Protein AF-0000000076031703 (afdb_homodimer)

Sequence (566 aa):
MTVTGRADRCTSAQRRTEKEKTQRRKSQRDIERRERDQRKQSVRGRRRKNKSVKGFLLLLCWDHVSEWEGGSGDRGGSRHWESRGPVPTAELSQDAFQSTVDKFGRLDIVINNAGINNEKNWEKTIQVNLTSVIKGTYLALEHMSKEYGKEGGIIINVSSMAAFLHSPHQPVYTATKHGVIGFTRAMADASSLGNYGVRINVLCPAFVDTPLLHSVEHEDNMGKFVKFKDDFKRSMSKFGVLQPSLIAEGMMRLIVDSSLNGAVMKITCSKGIHFHTYEPMSAMTVTGRADRCTSAQRRTEKEKTQRRKSQRDIERRERDQRKQSVRGRRRKNKSVKGFLLLLCWDHVSEWEGGSGDRGGSRHWESRGPVPTAELSQDAFQSTVDKFGRLDIVINNAGINNEKNWEKTIQVNLTSVIKGTYLALEHMSKEYGKEGGIIINVSSMAAFLHSPHQPVYTATKHGVIGFTRAMADASSLGNYGVRINVLCPAFVDTPLLHSVEHEDNMGKFVKFKDDFKRSMSKFGVLQPSLIAEGMMRLIVDSSLNGAVMKITCSKGIHFHTYEPMSA

pLDDT: mean 74.83, std 26.52, range [22.09, 98.81]

Nearest PDB structures (foldseek):
  2gdz-assembly1_A-2  TM=9.726E-01  e=4.492E-27  Homo sapiens
  8cwl-assembly1_B  TM=9.390E-01  e=1.869E-27  Homo sapiens
  8fd8-assembly1_A  TM=8.979E-01  e=4.181E-19  Homo sapiens
  5ilg-assembly1_B  TM=8.624E-01  e=2.522E-15  Drosophila melanogaster
  5ilo-assembly1_A  TM=8.480E-01  e=5.775E-14  Drosophila melanogaster

Radius of gyration: 35.26 Å; Cα contacts (8 Å, |Δi|>4): 1030; chains: 2; bounding box: 134×123×91 Å

Organism: Dicentrarchus labrax (NCBI:txid13489)

Secondary structure (DSSP, 8-state):
---------GGGTHHHHHHHHHHHHHHHHHHHHHHHHHHHTTSS-----------EEEEEE-SS-----------SSS--EEEE-PPPGGG-SHHHHHHHHHHHS---EEEE------STTHHHHHIIIIIHHHHHHHHHHHHH-GGGT---EEEEEE--GGGTS--TT-HHHHHHHHHHHHHHHHHHHHHHHHT--EEEEEEEE-SBSSHHHHHTT-HHHHGGGGGGHHHHHHHHHHH--B-HHHHHHHHHHHHH-TT-SS-EEEEETTTEEEE--PPP---/--------GGGHHHHHHHHHHHHHHHHHHHHHHHHHHHHHHTTTS----------EEEEEE-SS-----------SSS--EEEE-PPPGGG-SHHHHHHHHHHHS---EEEE------STTHHHHHIIIIIHHHHHHHHHHHHH-GGGT---EEEEEE--GGGTS--TT-HHHHHHHHHHHHHHHHHHHHHHHHT--EEEEEEEE--BSSHHHHHTT-HHHHGGGGGGHHHHHHHHHHH--B-HHHHHHHHHHHHH-TT-SS-EEEEETTTEEEE--PPP---

Solvent-accessible surface area (backbone atoms only — not comparable to full-atom values): 29872 Å² total; per-residue (Å²): 129,93,81,85,86,86,75,88,76,76,72,70,68,63,63,56,54,54,56,51,47,50,51,47,47,46,49,46,47,50,50,48,46,49,55,50,47,57,58,58,63,55,72,76,49,91,76,70,86,49,54,90,30,75,47,42,20,39,40,43,27,43,47,69,82,75,83,67,68,79,63,62,67,73,60,78,66,27,55,53,59,56,68,56,69,57,51,49,70,88,55,68,45,69,63,58,53,46,51,47,25,69,73,64,72,42,46,25,26,37,29,37,45,34,54,57,64,28,56,52,57,37,68,57,25,42,43,43,32,28,49,37,40,52,50,50,49,53,55,46,42,66,56,11,15,37,85,66,74,37,89,14,33,40,38,38,38,50,42,29,36,41,51,78,54,67,44,47,46,40,27,62,50,17,10,23,26,19,14,40,47,35,25,32,38,10,44,18,46,29,22,61,78,64,55,19,57,39,33,22,29,30,39,19,41,44,53,46,74,40,67,63,61,64,42,54,71,35,49,89,23,20,34,82,32,34,80,35,38,63,61,52,51,51,48,43,66,74,52,38,71,37,57,64,66,60,54,51,50,50,51,49,49,60,68,70,40,81,85,56,56,38,40,42,33,34,35,39,71,79,68,38,76,44,70,67,78,76,75,78,79,76,112,133,86,82,75,81,84,73,84,74,73,67,67,62,61,58,49,54,52,52,51,48,50,49,48,48,47,50,47,46,51,49,50,46,48,59,53,47,56,66,53,52,84,69,64,74,93,77,75,86,61,58,89,32,74,44,39,22,37,42,37,28,36,51,68,66,74,84,70,70,79,65,63,68,73,59,82,68,34,58,52,56,52,68,53,69,58,49,49,70,88,54,68,43,70,63,57,54,47,51,47,26,69,72,61,72,40,46,26,27,38,30,34,48,32,52,58,63,28,57,52,56,37,68,57,26,41,43,42,33,28,51,36,40,52,51,52,50,54,54,47,42,66,57,11,15,37,84,66,74,37,89,16,35,39,39,38,39,49,42,30,35,41,51,77,54,66,42,47,47,40,26,62,50,18,10,24,24,19,13,40,49,35,26,32,38,10,44,19,46,31,22,61,79,65,56,18,57,38,33,22,29,31,40,19,42,45,52,46,74,44,69,65,61,65,42,54,70,35,48,90,23,20,33,83,32,35,80,35,38,63,62,53,50,50,48,42,64,72,53,40,71,36,57,62,66,59,54,50,50,50,52,49,49,61,68,70,41,82,85,57,56,38,40,43,35,35,34,39,72,79,70,38,76,44,70,67,77,77,72,76,79,76,112

Structure (mmCIF, N/CA/C/O backbone):
data_AF-0000000076031703-model_v1
#
loop_
_entity.id
_entity.type
_entity.pdbx_description
1 polymer '15-hydroxyprostaglandin dehydrogenase'
#
loop_
_atom_site.group_PDB
_atom_site.id
_atom_site.type_symbol
_atom_site.label_atom_id
_atom_site.label_alt_id
_atom_site.label_comp_id
_atom_site.label_asym_id
_atom_site.label_entity_id
_atom_site.label_seq_id
_atom_site.pdbx_PDB_ins_code
_atom_site.Cartn_x
_atom_site.Cartn_y
_atom_site.Cartn_z
_atom_site.occupancy
_atom_site.B_iso_or_equiv
_atom_site.auth_seq_id
_atom_site.auth_comp_id
_atom_site.auth_asym_id
_atom_site.auth_atom_id
_atom_site.pdbx_PDB_model_num
ATOM 1 N N . MET A 1 1 ? 56.719 77.312 -51.531 1 22.09 1 MET A N 1
ATOM 2 C CA . MET A 1 1 ? 55.938 76.125 -51.219 1 22.09 1 MET A CA 1
ATOM 3 C C . MET A 1 1 ? 55.156 76.25 -49.938 1 22.09 1 MET A C 1
ATOM 5 O O . MET A 1 1 ? 55.062 75.312 -49.156 1 22.09 1 MET A O 1
ATOM 9 N N . THR A 1 2 ? 54.438 77.25 -49.469 1 23.73 2 THR A N 1
ATOM 10 C CA . THR A 1 2 ? 54.375 77.562 -48.062 1 23.73 2 THR A CA 1
ATOM 11 C C . THR A 1 2 ? 53.188 76.875 -47.375 1 23.73 2 THR A C 1
ATOM 13 O O . THR A 1 2 ? 52.062 77.375 -47.5 1 23.73 2 THR A O 1
ATOM 16 N N . VAL A 1 3 ? 53.094 75.438 -47.469 1 28.97 3 VAL A N 1
ATOM 17 C CA . VAL A 1 3 ? 52.031 74.562 -47.062 1 28.97 3 VAL A CA 1
ATOM 18 C C . VAL A 1 3 ? 51.875 74.562 -45.531 1 28.97 3 VAL A C 1
ATOM 20 O O . VAL A 1 3 ? 52.875 74.375 -44.812 1 28.97 3 VAL A O 1
ATOM 23 N N . THR A 1 4 ? 50.688 75 -44.875 1 30.08 4 THR A N 1
ATOM 24 C CA . THR A 1 4 ? 50.062 75.438 -43.594 1 30.08 4 THR A CA 1
ATOM 25 C C . THR A 1 4 ? 49.906 74.25 -42.688 1 30.08 4 THR A C 1
ATOM 27 O O . THR A 1 4 ? 49.812 73.062 -43.125 1 30.08 4 THR A O 1
ATOM 30 N N . GLY A 1 5 ? 50 74.25 -41.25 1 24.55 5 GLY A N 1
ATOM 31 C CA . GLY A 1 5 ? 50.375 73.625 -40 1 24.55 5 GLY A CA 1
ATOM 32 C C . GLY A 1 5 ? 49.25 72.75 -39.438 1 24.55 5 GLY A C 1
ATOM 33 O O . GLY A 1 5 ? 48.219 73.312 -38.969 1 24.55 5 GLY A O 1
ATOM 34 N N . ARG A 1 6 ? 48.781 71.562 -40 1 29.48 6 ARG A N 1
ATOM 35 C CA . ARG A 1 6 ? 47.656 70.75 -39.594 1 29.48 6 ARG A CA 1
ATOM 36 C C . ARG A 1 6 ? 47.875 70.125 -38.219 1 29.48 6 ARG A C 1
ATOM 38 O O . ARG A 1 6 ? 48.625 69.188 -38.062 1 29.48 6 ARG A O 1
ATOM 45 N N . ALA A 1 7 ? 47.938 71 -37.094 1 26.45 7 ALA A N 1
ATOM 46 C CA . ALA A 1 7 ? 48.281 70.75 -35.719 1 26.45 7 ALA A CA 1
ATOM 47 C C . ALA A 1 7 ? 47.438 69.562 -35.156 1 26.45 7 ALA A C 1
ATOM 49 O O . ALA A 1 7 ? 46.406 69.25 -35.719 1 26.45 7 ALA A O 1
ATOM 50 N N . ASP A 1 8 ? 47.438 69.312 -33.75 1 26.28 8 ASP A N 1
ATOM 51 C CA . ASP A 1 8 ? 47.625 68.375 -32.625 1 26.28 8 ASP A CA 1
ATOM 52 C C . ASP A 1 8 ? 46.281 67.875 -32.094 1 26.28 8 ASP A C 1
ATOM 54 O O . ASP A 1 8 ? 45.812 68.438 -31.078 1 26.28 8 ASP A O 1
ATOM 58 N N . ARG A 1 9 ? 45.156 67.625 -32.969 1 27.55 9 ARG A N 1
ATOM 59 C CA . ARG A 1 9 ? 43.781 67.5 -32.438 1 27.55 9 ARG A CA 1
ATOM 60 C C . ARG A 1 9 ? 43.656 66.25 -31.594 1 27.55 9 ARG A C 1
ATOM 62 O O . ARG A 1 9 ? 42.594 65.938 -31.016 1 27.55 9 ARG A O 1
ATOM 69 N N . CYS A 1 10 ? 44.531 65.125 -31.703 1 28.31 10 CYS A N 1
ATOM 70 C CA . CYS A 1 10 ? 44 63.812 -31.438 1 28.31 10 CYS A CA 1
ATOM 71 C C . CYS A 1 10 ? 44 63.5 -29.953 1 28.31 10 CYS A C 1
ATOM 73 O O . CYS A 1 10 ? 43.656 62.375 -29.531 1 28.31 10 CYS A O 1
ATOM 75 N N . THR A 1 11 ? 44.625 64.25 -29.047 1 31.05 11 THR A N 1
ATOM 76 C CA . THR A 1 11 ? 45.062 63.656 -27.797 1 31.05 11 THR A CA 1
ATOM 77 C C . THR A 1 11 ? 43.906 63.562 -26.797 1 31.05 11 THR A C 1
ATOM 79 O O . THR A 1 11 ? 44.094 63.062 -25.688 1 31.05 11 THR A O 1
ATOM 82 N N . SER A 1 12 ? 42.75 64.25 -27.094 1 31.02 12 SER A N 1
ATOM 83 C CA . SER A 1 12 ? 41.812 64.438 -25.984 1 31.02 12 SER A CA 1
ATOM 84 C C . SER A 1 12 ? 41 63.156 -25.703 1 31.02 12 SER A C 1
ATOM 86 O O . SER A 1 12 ? 40.469 62.969 -24.609 1 31.02 12 SER A O 1
ATOM 88 N N . ALA A 1 13 ? 40.906 62.156 -26.688 1 39.53 13 ALA A N 1
ATOM 89 C CA . ALA A 1 13 ? 39.938 61.094 -26.562 1 39.53 13 ALA A CA 1
ATOM 90 C C . ALA A 1 13 ? 40.438 60 -25.594 1 39.53 13 ALA A C 1
ATOM 92 O O . ALA A 1 13 ? 39.625 59.25 -25.031 1 39.53 13 ALA A O 1
ATOM 93 N N . GLN A 1 14 ? 41.781 59.844 -25.453 1 37.62 14 GLN A N 1
ATOM 94 C CA . GLN A 1 14 ? 42.312 58.719 -24.703 1 37.62 14 GLN A CA 1
ATOM 95 C C . GLN A 1 14 ? 42.125 58.906 -23.188 1 37.62 14 GLN A C 1
ATOM 97 O O . GLN A 1 14 ? 41.938 57.938 -22.453 1 37.62 14 GLN A O 1
ATOM 102 N N . ARG A 1 15 ? 42.25 60.125 -22.719 1 41.16 15 ARG A N 1
ATOM 103 C CA . ARG A 1 15 ? 42.188 60.312 -21.281 1 41.16 15 ARG A CA 1
ATOM 104 C C . ARG A 1 15 ? 40.781 60.094 -20.75 1 41.16 15 ARG A C 1
ATOM 106 O O . ARG A 1 15 ? 40.562 59.969 -19.547 1 41.16 15 ARG A O 1
ATOM 113 N N . ARG A 1 16 ? 39.719 60.25 -21.641 1 43.62 16 ARG A N 1
ATOM 114 C CA . ARG A 1 16 ? 38.375 60.062 -21.172 1 43.62 16 ARG A CA 1
ATOM 115 C C . ARG A 1 16 ? 38.062 58.594 -20.875 1 43.62 16 ARG A C 1
ATOM 117 O O . ARG A 1 16 ? 37.312 58.281 -19.953 1 43.62 16 ARG A O 1
ATOM 124 N N . THR A 1 17 ? 38.844 57.75 -21.531 1 48.66 17 THR A N 1
ATOM 125 C CA . THR A 1 17 ? 38.562 56.344 -21.359 1 48.66 17 THR A CA 1
ATOM 126 C C . THR A 1 17 ? 39.094 55.844 -20.016 1 48.66 17 THR A C 1
ATOM 128 O O . THR A 1 17 ? 38.5 54.969 -19.375 1 48.66 17 THR A O 1
ATOM 131 N N . GLU A 1 18 ? 40.25 56.438 -19.562 1 45.25 18 GLU A N 1
ATOM 132 C CA . GLU A 1 18 ? 40.844 55.906 -18.344 1 45.25 18 GLU A CA 1
ATOM 133 C C . GLU A 1 18 ? 40.062 56.375 -17.109 1 45.25 18 GLU A C 1
ATOM 135 O O . GLU A 1 18 ? 39.875 55.625 -16.156 1 45.25 18 GLU A O 1
ATOM 140 N N . LYS A 1 19 ? 39.688 57.719 -17 1 46.59 19 LYS A N 1
ATOM 141 C CA . LYS A 1 19 ? 38.906 58.188 -15.852 1 46.59 19 LYS A CA 1
ATOM 142 C C . LYS A 1 19 ? 37.562 57.5 -15.781 1 46.59 19 LYS A C 1
ATOM 144 O O . LYS A 1 19 ? 37.031 57.219 -14.688 1 46.59 19 LYS A O 1
ATOM 149 N N . GLU A 1 20 ? 36.969 57.219 -17 1 44.69 20 GLU A N 1
ATOM 150 C CA . GLU A 1 20 ? 35.688 56.5 -16.984 1 44.69 20 GLU A CA 1
ATOM 151 C C . GLU A 1 20 ? 35.844 55.062 -16.5 1 44.69 20 GLU A C 1
ATOM 153 O O . GLU A 1 20 ? 34.938 54.5 -15.875 1 44.69 20 GLU A O 1
ATOM 158 N N . LYS A 1 21 ? 37.031 54.469 -16.703 1 48.75 21 LYS A N 1
ATOM 159 C CA . LYS A 1 21 ? 37.25 53.125 -16.203 1 48.75 21 LYS A CA 1
ATOM 160 C C . LYS A 1 21 ? 37.5 53.125 -14.695 1 48.75 21 LYS A C 1
ATOM 162 O O . LYS A 1 21 ? 37.094 52.219 -13.984 1 48.75 21 LYS A O 1
ATOM 167 N N . THR A 1 22 ? 38.281 54.188 -14.328 1 46.69 22 THR A N 1
ATOM 168 C CA . THR A 1 22 ? 38.5 54.25 -12.891 1 46.69 22 THR A CA 1
ATOM 169 C C . THR A 1 22 ? 37.219 54.562 -12.148 1 46.69 22 THR A C 1
ATOM 171 O O . THR A 1 22 ? 36.969 54.031 -11.062 1 46.69 22 THR A O 1
ATOM 174 N N . GLN A 1 23 ? 36.375 55.531 -12.719 1 45.66 23 GLN A N 1
ATOM 175 C CA . GLN A 1 23 ? 35.094 55.781 -12.055 1 45.66 23 GLN A CA 1
ATOM 176 C C . GLN A 1 23 ? 34.188 54.562 -12.109 1 45.66 23 GLN A C 1
ATOM 178 O O . GLN A 1 23 ? 33.406 54.312 -11.195 1 45.66 23 GLN A O 1
ATOM 183 N N . ARG A 1 24 ? 34.219 53.781 -13.234 1 46.44 24 ARG A N 1
ATOM 184 C CA . ARG A 1 24 ? 33.406 52.562 -13.273 1 46.44 24 ARG A CA 1
ATOM 185 C C . ARG A 1 24 ? 33.969 51.5 -12.297 1 46.44 24 ARG A C 1
ATOM 187 O O . ARG A 1 24 ? 33.188 50.719 -11.75 1 46.44 24 ARG A O 1
ATOM 194 N N . ARG A 1 25 ? 35.25 51.438 -12.094 1 48.47 25 ARG A N 1
ATOM 195 C CA . ARG A 1 25 ? 35.781 50.531 -11.094 1 48.47 25 ARG A CA 1
ATOM 196 C C . ARG A 1 25 ? 35.469 51 -9.68 1 48.47 25 ARG A C 1
ATOM 198 O O . ARG A 1 25 ? 35.25 50.188 -8.781 1 48.47 25 ARG A O 1
ATOM 205 N N . LYS A 1 26 ? 35.562 52.25 -9.445 1 52.31 26 LYS A N 1
ATOM 206 C CA . LYS A 1 26 ? 35.156 52.719 -8.133 1 52.31 26 LYS A CA 1
ATOM 207 C C . LYS A 1 26 ? 33.656 52.531 -7.938 1 52.31 26 LYS A C 1
ATOM 209 O O . LYS A 1 26 ? 33.188 52.156 -6.852 1 52.31 26 LYS A O 1
ATOM 214 N N . SER A 1 27 ? 32.875 52.875 -9.102 1 49.72 27 SER A N 1
ATOM 215 C CA . SER A 1 27 ? 31.438 52.594 -8.984 1 49.72 27 SER A CA 1
ATOM 216 C C . SER A 1 27 ? 31.172 51.125 -8.797 1 49.72 27 SER A C 1
ATOM 218 O O . SER A 1 27 ? 30.297 50.719 -8.023 1 49.72 27 SER A O 1
ATOM 220 N N . GLN A 1 28 ? 32.062 50.281 -9.391 1 48.06 28 GLN A N 1
ATOM 221 C CA . GLN A 1 28 ? 31.891 48.844 -9.18 1 48.06 28 GLN A CA 1
ATOM 222 C C . GLN A 1 28 ? 32.312 48.438 -7.77 1 48.06 28 GLN A C 1
ATOM 224 O O . GLN A 1 28 ? 31.656 47.594 -7.141 1 48.06 28 GLN A O 1
ATOM 229 N N . ARG A 1 29 ? 33.438 48.969 -7.301 1 50.88 29 ARG A N 1
ATOM 230 C CA . ARG A 1 29 ? 33.844 48.656 -5.934 1 50.88 29 ARG A CA 1
ATOM 231 C C . ARG A 1 29 ? 32.844 49.219 -4.926 1 50.88 29 ARG A C 1
ATOM 233 O O . ARG A 1 29 ? 32.594 48.625 -3.889 1 50.88 29 ARG A O 1
ATOM 240 N N . ASP A 1 30 ? 32.438 50.5 -5.145 1 49.56 30 ASP A N 1
ATOM 241 C CA . ASP A 1 30 ? 31.438 51.062 -4.234 1 49.56 30 ASP A CA 1
ATOM 242 C C . ASP A 1 30 ? 30.125 50.281 -4.32 1 49.56 30 ASP A C 1
ATOM 244 O O . ASP A 1 30 ? 29.453 50.062 -3.307 1 49.56 30 ASP A O 1
ATOM 248 N N . ILE A 1 31 ? 29.703 49.812 -5.578 1 48.16 31 ILE A N 1
ATOM 249 C CA . ILE A 1 31 ? 28.562 48.906 -5.66 1 48.16 31 ILE A CA 1
ATOM 250 C C . ILE A 1 31 ? 28.875 47.594 -4.938 1 48.16 31 ILE A C 1
ATOM 252 O O . ILE A 1 31 ? 28.047 47.094 -4.188 1 48.16 31 ILE A O 1
ATOM 256 N N . GLU A 1 32 ? 30.156 47.156 -5.105 1 47.91 32 GLU A N 1
ATOM 257 C CA . GLU A 1 32 ? 30.547 45.938 -4.391 1 47.91 32 GLU A CA 1
ATOM 258 C C . GLU A 1 32 ? 30.609 46.188 -2.887 1 47.91 32 GLU A C 1
ATOM 260 O O . GLU A 1 32 ? 30.219 45.312 -2.1 1 47.91 32 GLU A O 1
ATOM 265 N N . ARG A 1 33 ? 31.203 47.219 -2.451 1 46.59 33 ARG A N 1
ATOM 266 C CA . ARG A 1 33 ? 31.219 47.5 -1.023 1 46.59 33 ARG A CA 1
ATOM 267 C C . ARG A 1 33 ? 29.812 47.781 -0.508 1 46.59 33 ARG A C 1
ATOM 269 O O . ARG A 1 33 ? 29.453 47.344 0.588 1 46.59 33 ARG A O 1
ATOM 276 N N . ARG A 1 34 ? 28.969 48.625 -1.137 1 43.88 34 ARG A N 1
ATOM 277 C CA . ARG A 1 34 ? 27.594 48.844 -0.675 1 43.88 34 ARG A CA 1
ATOM 278 C C . ARG A 1 34 ? 26.781 47.562 -0.704 1 43.88 34 ARG A C 1
ATOM 280 O O . ARG A 1 34 ? 25.938 47.344 0.163 1 43.88 34 ARG A O 1
ATOM 287 N N . GLU A 1 35 ? 27 46.625 -1.833 1 41.22 35 GLU A N 1
ATOM 288 C CA . GLU A 1 35 ? 26.406 45.312 -1.797 1 41.22 35 GLU A CA 1
ATOM 289 C C . GLU A 1 35 ? 26.984 44.469 -0.645 1 41.22 35 GLU A C 1
ATOM 291 O O . GLU A 1 35 ? 26.266 43.719 -0.002 1 41.22 35 GLU A O 1
ATOM 296 N N . ARG A 1 36 ? 28.25 44.469 -0.33 1 41.41 36 ARG A N 1
ATOM 297 C CA . ARG A 1 36 ? 28.812 43.875 0.872 1 41.41 36 ARG A CA 1
ATOM 298 C C . ARG A 1 36 ? 28.25 44.5 2.131 1 41.41 36 ARG A C 1
ATOM 300 O O . ARG A 1 36 ? 27.953 43.812 3.109 1 41.41 36 ARG A O 1
ATOM 307 N N . ASP A 1 37 ? 28.344 45.844 2.27 1 39.56 37 ASP A N 1
ATOM 308 C CA . ASP A 1 37 ? 27.844 46.5 3.467 1 39.56 37 ASP A CA 1
ATOM 309 C C . ASP A 1 37 ? 26.328 46.344 3.59 1 39.56 37 ASP A C 1
ATOM 311 O O . ASP A 1 37 ? 25.797 46.25 4.699 1 39.56 37 ASP A O 1
ATOM 315 N N . GLN A 1 38 ? 25.438 46.469 2.559 1 32.53 38 GLN A N 1
ATOM 316 C CA . GLN A 1 38 ? 24.016 46.125 2.641 1 32.53 38 GLN A CA 1
ATOM 317 C C . GLN A 1 38 ? 23.844 44.656 3.064 1 32.53 38 GLN A C 1
ATOM 319 O O . GLN A 1 38 ? 22.812 44.281 3.635 1 32.53 38 GLN A O 1
ATOM 324 N N . ARG A 1 39 ? 24.781 43.625 2.795 1 32.66 39 ARG A N 1
ATOM 325 C CA . ARG A 1 39 ? 24.812 42.312 3.395 1 32.66 39 ARG A CA 1
ATOM 326 C C . ARG A 1 39 ? 25.109 42.375 4.887 1 32.66 39 ARG A C 1
ATOM 328 O O . ARG A 1 39 ? 24.609 41.594 5.672 1 32.66 39 ARG A O 1
ATOM 335 N N . LYS A 1 40 ? 26.016 43.188 5.434 1 32.97 40 LYS A N 1
ATOM 336 C CA . LYS A 1 40 ? 26.297 43.344 6.855 1 32.97 40 LYS A CA 1
ATOM 337 C C . LYS A 1 40 ? 25.109 43.969 7.586 1 32.97 40 LYS A C 1
ATOM 339 O O . LYS A 1 40 ? 24.812 43.594 8.719 1 32.97 40 LYS A O 1
ATOM 344 N N . GLN A 1 41 ? 24.609 45.219 7.227 1 29.78 41 GLN A N 1
ATOM 345 C CA . GLN A 1 41 ? 23.516 45.812 7.977 1 29.78 41 G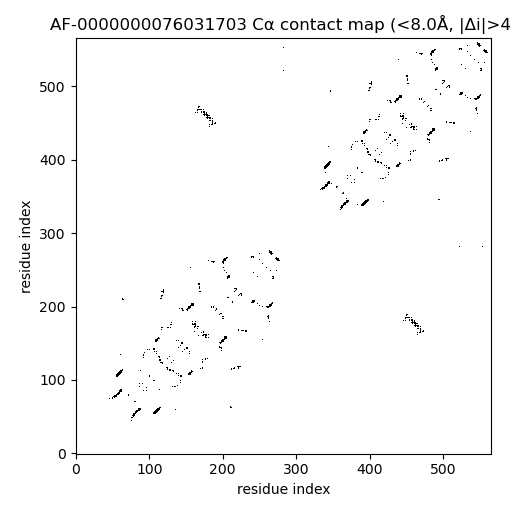LN A CA 1
ATOM 346 C C . GLN A 1 41 ? 22.234 45 7.812 1 29.78 41 GLN A C 1
ATOM 348 O O . GLN 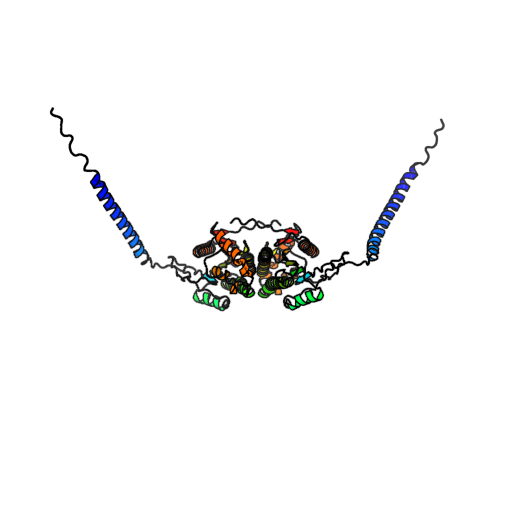A 1 41 ? 21.203 45.344 8.383 1 29.78 41 GLN A O 1
ATOM 353 N N . SER A 1 42 ? 22 44.031 6.93 1 28.97 42 SER A N 1
ATOM 354 C CA . SER A 1 42 ? 20.922 43.062 6.727 1 28.97 42 SER A CA 1
ATOM 355 C C . SER A 1 42 ? 20.656 42.25 7.98 1 28.97 42 SER A C 1
ATOM 357 O O . SER A 1 42 ? 19.516 41.875 8.266 1 28.97 42 SER A O 1
ATOM 359 N N . VAL A 1 43 ? 21.609 41.812 8.859 1 29.55 43 VAL A N 1
ATOM 360 C CA . VAL A 1 43 ? 21.672 41.031 10.086 1 29.55 43 VAL A CA 1
ATOM 361 C C . VAL A 1 43 ? 21.234 41.875 11.273 1 29.55 43 VAL A C 1
ATOM 363 O O . VAL A 1 43 ? 20.953 41.344 12.352 1 29.55 43 VAL A O 1
ATOM 366 N N . ARG A 1 44 ? 21.641 43.062 11.414 1 29 44 ARG A N 1
ATOM 367 C CA . ARG A 1 44 ? 21.156 43.875 12.516 1 29 44 ARG A CA 1
ATOM 368 C C . ARG A 1 44 ? 19.641 44.062 12.438 1 29 44 ARG A C 1
ATOM 370 O O . ARG A 1 44 ? 19.172 45.156 12.203 1 29 44 ARG A O 1
ATOM 377 N N . GLY A 1 45 ? 19 43.344 11.617 1 26.75 45 GLY A N 1
ATOM 378 C CA . GLY A 1 45 ? 17.688 43.188 11.031 1 26.75 45 GLY A CA 1
ATOM 379 C C . GLY A 1 45 ? 16.562 43.375 12.031 1 26.75 45 GLY A C 1
ATOM 380 O O . GLY A 1 45 ? 16.75 43.156 13.234 1 26.75 45 GLY A O 1
ATOM 381 N N . ARG A 1 46 ? 15.445 44.188 11.727 1 27.84 46 ARG A N 1
ATOM 382 C CA . ARG A 1 46 ? 14.211 44.719 12.281 1 27.84 46 ARG A CA 1
ATOM 383 C C . ARG A 1 46 ? 13.57 43.719 13.258 1 27.84 46 ARG A C 1
ATOM 385 O O . ARG A 1 46 ? 13.258 42.594 12.891 1 27.84 46 ARG A O 1
ATOM 392 N N . ARG A 1 47 ? 13.68 43.875 14.633 1 27.7 47 ARG A N 1
ATOM 393 C CA . ARG A 1 47 ? 13.117 43.625 15.953 1 27.7 47 ARG A CA 1
ATOM 394 C C . ARG A 1 47 ? 11.594 43.594 15.898 1 27.7 47 ARG A C 1
ATOM 396 O O . ARG A 1 47 ? 10.93 43.594 16.938 1 27.7 47 ARG A O 1
ATOM 403 N N . ARG A 1 48 ? 11 44.375 14.938 1 27.7 48 ARG A N 1
ATOM 404 C CA . ARG A 1 48 ? 9.633 44.719 15.305 1 27.7 48 ARG A CA 1
ATOM 405 C C . ARG A 1 48 ? 8.875 43.5 15.805 1 27.7 48 ARG A C 1
ATOM 407 O O . ARG A 1 48 ? 9.258 42.375 15.523 1 27.7 48 ARG A O 1
ATOM 414 N N . LYS A 1 49 ? 7.75 43.844 16.594 1 28.42 49 LYS A N 1
ATOM 415 C CA . LYS A 1 49 ? 6.629 43.281 17.344 1 28.42 49 LYS A CA 1
ATOM 416 C C . LYS A 1 49 ? 5.879 42.25 16.531 1 28.42 49 LYS A C 1
ATOM 418 O O . LYS A 1 49 ? 5.074 42.594 15.656 1 28.42 49 LYS A O 1
ATOM 423 N N . ASN A 1 50 ? 6.504 41.438 15.93 1 26.27 50 ASN A N 1
ATOM 424 C CA . ASN A 1 50 ? 5.965 40.281 15.219 1 26.27 50 ASN A CA 1
ATOM 425 C C . ASN A 1 50 ? 4.867 39.594 16.016 1 26.27 50 ASN A C 1
ATOM 427 O O . ASN A 1 50 ? 5.137 38.969 17.047 1 26.27 50 ASN A O 1
ATOM 431 N N . LYS A 1 51 ? 3.572 40.156 16.094 1 27.2 51 LYS A N 1
ATOM 432 C CA . LYS A 1 51 ? 2.311 39.688 16.656 1 27.2 51 LYS A CA 1
ATOM 433 C C . LYS A 1 51 ? 2.195 38.188 16.547 1 27.2 51 LYS A C 1
ATOM 435 O O . LYS A 1 51 ? 2.896 37.562 15.742 1 27.2 51 LYS A O 1
ATOM 440 N N . SER A 1 52 ? 0.957 37.594 17.188 1 25.47 52 SER A N 1
ATOM 441 C CA . SER A 1 52 ? 0.466 36.25 17.516 1 25.47 52 SER A CA 1
ATOM 442 C C . SER A 1 52 ? 0.519 35.344 16.297 1 25.47 52 SER A C 1
ATOM 444 O O . SER A 1 52 ? -0.333 35.438 15.406 1 25.47 52 SER A O 1
ATOM 446 N N . VAL A 1 53 ? 1.549 35.406 15.586 1 27.31 53 VAL A N 1
ATOM 447 C CA . VAL A 1 53 ? 1.635 34.438 14.508 1 27.31 53 VAL A CA 1
ATOM 448 C C . VAL A 1 53 ? 1.136 33.062 14.984 1 27.31 53 VAL A C 1
ATOM 450 O O . VAL A 1 53 ? 1.48 32.625 16.094 1 27.31 53 VAL A O 1
ATOM 453 N N . LYS A 1 54 ? -0.099 32.594 14.602 1 27.7 54 LYS A N 1
ATOM 454 C CA . LYS A 1 54 ? -0.697 31.266 14.75 1 27.7 54 LYS A CA 1
ATOM 455 C C . LYS A 1 54 ? 0.321 30.172 14.461 1 27.7 54 LYS A C 1
ATOM 457 O O . LYS A 1 54 ? 0.973 30.172 13.414 1 27.7 54 LYS A O 1
ATOM 462 N N . GLY A 1 55 ? 1.134 29.641 15.328 1 29.14 55 GLY A N 1
ATOM 463 C CA . GLY A 1 55 ? 2.182 28.641 15.516 1 29.14 55 GLY A CA 1
ATOM 464 C C . GLY A 1 55 ? 1.982 27.406 14.672 1 29.14 55 GLY A C 1
ATOM 465 O O . GLY A 1 55 ? 0.9 26.812 14.672 1 29.14 55 GLY A O 1
ATOM 466 N N . PHE A 1 56 ? 2.377 27.5 13.43 1 31.55 56 PHE A N 1
ATOM 467 C CA . PHE A 1 56 ? 2.365 26.25 12.664 1 31.55 56 PHE A CA 1
ATOM 468 C C . PHE A 1 56 ? 3.162 25.172 13.391 1 31.55 56 PHE A C 1
ATOM 470 O O . PHE A 1 56 ? 4.27 25.422 13.859 1 31.55 56 PHE A O 1
ATOM 477 N N . LEU A 1 57 ? 2.732 24.406 14.375 1 37.31 57 LEU A N 1
ATOM 478 C CA . LEU A 1 57 ? 3.367 23.234 14.977 1 37.31 57 LEU A CA 1
ATOM 479 C C . LEU A 1 57 ? 3.758 22.219 13.906 1 37.31 57 LEU A C 1
ATOM 481 O O . LEU A 1 57 ? 2.914 21.781 13.125 1 37.31 57 LEU A O 1
ATOM 485 N N . LEU A 1 58 ? 4.973 22.469 13.188 1 42.41 58 LEU A N 1
ATOM 486 C CA . LEU A 1 58 ? 5.418 21.5 12.188 1 42.41 58 LEU A CA 1
ATOM 487 C C . LEU A 1 58 ? 5.809 20.188 12.844 1 42.41 58 LEU A C 1
ATOM 489 O O . LEU A 1 58 ? 6.668 20.156 13.727 1 42.41 58 LEU A O 1
ATOM 493 N N . LEU A 1 59 ? 4.961 19.344 13.211 1 44.69 59 LEU A N 1
ATOM 494 C CA . LEU A 1 59 ? 5.379 18.031 13.711 1 44.69 59 LEU A CA 1
ATOM 495 C C . LEU A 1 59 ? 6.051 17.219 12.609 1 44.69 59 LEU A C 1
ATOM 497 O O . LEU A 1 59 ? 5.438 16.938 11.578 1 44.69 59 LEU A O 1
ATOM 501 N N . LEU A 1 60 ? 7.578 17.391 12.398 1 42.41 60 LEU A N 1
ATOM 502 C CA . LEU A 1 60 ? 8.305 16.688 11.344 1 42.41 60 LEU A CA 1
ATOM 503 C C . LEU A 1 60 ? 8.43 15.203 11.664 1 42.41 60 LEU A C 1
ATOM 505 O O . LEU A 1 60 ? 8.781 14.828 12.789 1 42.41 60 LEU A O 1
ATOM 509 N N . CYS A 1 61 ? 7.727 14.227 11.125 1 35.34 61 CYS A N 1
ATOM 510 C CA . CYS A 1 61 ? 7.969 12.789 11.164 1 35.34 61 CYS A CA 1
ATOM 511 C C . CYS A 1 61 ? 9.266 12.438 10.445 1 35.34 61 CYS A C 1
ATOM 513 O O . CYS A 1 61 ? 9.289 12.297 9.227 1 35.34 61 CYS A O 1
ATOM 515 N N . TRP A 1 62 ? 10.727 12.805 10.812 1 32.41 62 TRP A N 1
ATOM 516 C CA . TRP A 1 62 ? 11.977 12.656 10.086 1 32.41 62 TRP A CA 1
ATOM 517 C C . TRP A 1 62 ? 12.484 11.219 10.156 1 32.41 62 TRP A C 1
ATOM 519 O O . TRP A 1 62 ? 12.805 10.719 11.242 1 32.41 62 TRP A O 1
ATOM 529 N N . ASP A 1 63 ? 12.281 10.273 9.352 1 32.84 63 ASP A N 1
ATOM 530 C CA . ASP A 1 63 ? 13.203 9.141 9.43 1 32.84 63 ASP A CA 1
ATOM 531 C C . ASP A 1 63 ? 14.656 9.617 9.516 1 32.84 63 ASP A C 1
ATOM 533 O O . ASP A 1 63 ? 15.391 9.227 10.422 1 32.84 63 ASP A O 1
ATOM 537 N N . HIS A 1 64 ? 15.75 9.469 8.266 1 30.03 64 HIS A N 1
ATOM 538 C CA . HIS A 1 64 ? 17.203 9.602 8.273 1 30.03 64 HIS A CA 1
ATOM 539 C C . HIS A 1 64 ? 17.625 11.07 8.188 1 30.03 64 HIS A C 1
ATOM 541 O O . HIS A 1 64 ? 18.812 11.367 8.062 1 30.03 64 HIS A O 1
ATOM 547 N N . VAL A 1 65 ? 17.312 12.031 7.27 1 32.5 65 VAL A N 1
ATOM 548 C CA . VAL A 1 65 ? 18.125 13.219 7.008 1 32.5 65 VAL A CA 1
ATOM 549 C C . VAL A 1 65 ? 18.391 13.961 8.312 1 32.5 65 VAL A C 1
ATOM 551 O O . VAL A 1 65 ? 17.453 14.281 9.055 1 32.5 65 VAL A O 1
ATOM 554 N N . SER A 1 66 ? 19.641 14.109 8.633 1 33.5 66 SER A N 1
ATOM 555 C CA . SER A 1 66 ? 20.641 14.766 9.477 1 33.5 66 SER A CA 1
ATOM 556 C C . SER A 1 66 ? 20.297 16.234 9.711 1 33.5 66 SER A C 1
ATOM 558 O O . SER A 1 66 ? 20.234 16.688 10.859 1 33.5 66 SER A O 1
ATOM 560 N N . GLU A 1 67 ? 20.953 17.234 8.633 1 31.69 67 GLU A N 1
ATOM 561 C CA . GLU A 1 67 ? 21.234 18.594 9.07 1 31.69 67 GLU A CA 1
ATOM 562 C C . GLU A 1 67 ? 19.969 19.438 9.117 1 31.69 67 GLU A C 1
ATOM 564 O O . GLU A 1 67 ? 19.719 20.25 8.227 1 31.69 67 GLU A O 1
ATOM 569 N N . TRP A 1 68 ? 18.891 19 9.156 1 34.09 68 TRP A N 1
ATOM 570 C CA . TRP A 1 68 ? 17.891 20.047 9.336 1 34.09 68 TRP A CA 1
ATOM 571 C C . TRP A 1 68 ? 18.25 20.953 10.508 1 34.09 68 TRP A C 1
ATOM 573 O O . TRP A 1 68 ? 18.156 20.547 11.664 1 34.09 68 TRP A O 1
ATOM 583 N N . GLU A 1 69 ? 19.266 21.609 10.305 1 32.97 69 GLU A N 1
ATOM 584 C CA . GLU A 1 69 ? 19.406 22.641 11.336 1 32.97 69 GLU A CA 1
ATOM 585 C C . GLU A 1 69 ? 18.078 23.359 11.57 1 32.97 69 GLU A C 1
ATOM 587 O O . GLU A 1 69 ? 17.391 23.75 10.625 1 32.97 69 GLU A O 1
ATOM 592 N N . GLY A 1 70 ? 17.219 22.938 12.531 1 36.25 70 GLY A N 1
ATOM 593 C CA . GLY A 1 70 ? 16.156 23.703 13.188 1 36.25 70 GLY A CA 1
ATOM 594 C C . GLY A 1 70 ? 16.234 25.188 12.883 1 36.25 70 GLY A C 1
ATOM 595 O O . GLY A 1 70 ? 16.656 25.984 13.734 1 36.25 70 GLY A O 1
ATOM 596 N N . GLY A 1 71 ? 16.828 25.531 11.688 1 33.53 71 GLY A N 1
ATOM 597 C CA . GLY A 1 71 ? 16.922 26.984 11.719 1 33.53 71 GLY A CA 1
ATOM 598 C C . GLY A 1 71 ? 15.578 27.672 11.867 1 33.53 71 GLY A C 1
ATOM 599 O O . GLY A 1 71 ? 14.562 27.188 11.352 1 33.53 71 GLY A O 1
ATOM 600 N N . SER A 1 72 ? 15.336 28.078 13.094 1 35.53 72 SER A N 1
ATOM 601 C CA . SER A 1 72 ? 14.391 29.156 13.352 1 35.53 72 SER A CA 1
ATOM 602 C C . SER A 1 72 ? 14.383 30.172 12.211 1 35.53 72 SER A C 1
ATOM 604 O O . SER A 1 72 ? 15.359 30.891 12.008 1 35.53 72 SER A O 1
ATOM 606 N N . GLY A 1 73 ? 14.359 29.656 11 1 34.25 73 GLY A N 1
ATOM 607 C CA . GLY A 1 73 ? 14.359 30.844 10.148 1 34.25 73 GLY A CA 1
ATOM 608 C C . GLY A 1 73 ? 13.297 31.859 10.539 1 34.25 73 GLY A C 1
ATOM 609 O O . GLY A 1 73 ? 12.125 31.5 10.719 1 34.25 73 GLY A O 1
ATOM 610 N N . ASP A 1 74 ? 13.742 32.719 11.383 1 32.59 74 ASP A N 1
ATOM 611 C CA . ASP A 1 74 ? 13.047 33.969 11.672 1 32.59 74 ASP A CA 1
ATOM 612 C C . ASP A 1 74 ? 12.523 34.594 10.391 1 32.59 74 ASP A C 1
ATOM 614 O O . ASP A 1 74 ? 13.258 35.312 9.703 1 32.59 74 ASP A O 1
ATOM 618 N N . ARG A 1 75 ? 12.039 33.844 9.438 1 33.5 75 ARG A N 1
ATOM 619 C CA . ARG A 1 75 ? 11.562 34.906 8.539 1 33.5 75 ARG A CA 1
ATOM 620 C C . ARG A 1 75 ? 10.773 35.938 9.305 1 33.5 75 ARG A C 1
ATOM 622 O O . ARG A 1 75 ? 10.25 35.688 10.383 1 33.5 75 ARG A O 1
ATOM 629 N N . GLY A 1 76 ? 10.781 37.125 9.078 1 33.12 76 GLY A N 1
ATOM 630 C CA . GLY A 1 76 ? 10.234 38.344 9.656 1 33.12 76 GLY A CA 1
ATOM 631 C C . GLY A 1 76 ? 8.945 38.125 10.422 1 33.12 76 GLY A C 1
ATOM 632 O O . GLY A 1 76 ? 8.797 38.594 11.547 1 33.12 76 GLY A O 1
ATOM 633 N N . GLY A 1 77 ? 7.773 37.969 9.719 1 33.94 77 GLY A N 1
ATOM 634 C CA . GLY A 1 77 ? 6.539 38.25 10.438 1 33.94 77 GLY A CA 1
ATOM 635 C C . GLY A 1 77 ? 6.25 37.219 11.516 1 33.94 77 GLY A C 1
ATOM 636 O O . GLY A 1 77 ? 7 36.25 11.68 1 33.94 77 GLY A O 1
ATOM 637 N N . SER A 1 78 ? 5.055 37.156 12.43 1 36.44 78 SER A N 1
ATOM 638 C CA . SER A 1 78 ? 4.449 36.562 13.625 1 36.44 78 SER A CA 1
ATOM 639 C C . SER A 1 78 ? 4.465 35.031 13.555 1 36.44 78 SER A C 1
ATOM 641 O O . SER A 1 78 ? 4.094 34.375 14.523 1 36.44 78 SER A O 1
ATOM 643 N N . ARG A 1 79 ? 4.566 34.312 12.422 1 39.81 79 ARG A N 1
ATOM 644 C CA . ARG A 1 79 ? 4.23 32.906 12.523 1 39.81 79 ARG A CA 1
ATOM 645 C C . ARG A 1 79 ? 5.477 32.062 12.781 1 39.81 79 ARG A C 1
ATOM 647 O O . ARG A 1 79 ? 6.371 31.984 11.938 1 39.81 79 ARG A O 1
ATOM 654 N N . HIS A 1 80 ? 5.969 32.125 14.078 1 41 80 HIS A N 1
ATOM 655 C CA . HIS A 1 80 ? 7.102 31.344 14.562 1 41 80 HIS A CA 1
ATOM 656 C C . HIS A 1 80 ? 6.852 29.859 14.398 1 41 80 HIS A C 1
ATOM 658 O O . HIS A 1 80 ? 5.766 29.359 14.711 1 41 80 HIS A O 1
ATOM 664 N N . TRP A 1 81 ? 7.574 29.281 13.398 1 48.47 81 TRP A N 1
ATOM 665 C CA . TRP A 1 81 ? 7.547 27.828 13.281 1 48.47 81 TRP A CA 1
ATOM 666 C C . TRP A 1 81 ? 8.594 27.188 14.188 1 48.47 81 TRP A C 1
ATOM 668 O O . TRP A 1 81 ? 9.703 27.703 14.32 1 48.47 81 TRP A O 1
ATOM 678 N N . GLU A 1 82 ? 8.047 26.609 15.344 1 53.06 82 GLU A N 1
ATOM 679 C CA . GLU A 1 82 ? 8.961 25.781 16.109 1 53.06 82 GLU A CA 1
ATOM 680 C C . GLU A 1 82 ? 8.805 24.297 15.75 1 53.06 82 GLU A C 1
ATOM 682 O O . GLU A 1 82 ? 7.691 23.844 15.461 1 53.06 82 GLU A O 1
ATOM 687 N N . SER A 1 83 ? 9.945 23.797 15.352 1 55.72 83 SER A N 1
ATOM 688 C CA . SER A 1 83 ? 9.898 22.391 14.961 1 55.72 83 SER A CA 1
ATOM 689 C C . SER A 1 83 ? 10.484 21.484 16.047 1 55.72 83 SER A C 1
ATOM 691 O O . SER A 1 83 ? 11.375 21.906 16.797 1 55.72 83 SER A O 1
ATOM 693 N N . ARG A 1 84 ? 9.695 20.438 16.453 1 55.97 84 ARG A N 1
ATOM 694 C CA . ARG A 1 84 ? 10.305 19.344 17.188 1 55.97 84 ARG A CA 1
ATOM 695 C C . ARG A 1 84 ? 11.109 18.438 16.266 1 55.97 84 ARG A C 1
ATOM 697 O O . ARG A 1 84 ? 10.758 18.266 15.094 1 55.97 84 ARG A O 1
ATOM 704 N N . GLY A 1 85 ? 12.258 18.078 16.703 1 57.44 85 GLY A N 1
ATOM 705 C CA . GLY A 1 85 ? 13.062 17.141 15.938 1 57.44 85 GLY A CA 1
ATOM 706 C C . GLY A 1 85 ? 12.32 15.859 15.586 1 57.44 85 GLY A C 1
ATOM 707 O O . GLY A 1 85 ? 11.18 15.664 16 1 57.44 85 GLY A O 1
ATOM 708 N N . PRO A 1 86 ? 12.922 15.07 14.844 1 60.41 86 PRO A N 1
ATOM 709 C CA . PRO A 1 86 ? 12.344 13.789 14.422 1 60.41 86 PRO A CA 1
ATOM 710 C C . PRO A 1 86 ? 12.008 12.883 15.602 1 60.41 86 PRO A C 1
ATOM 712 O O . PRO A 1 86 ? 12.766 12.812 16.562 1 60.41 86 PRO A O 1
ATOM 715 N N . VAL A 1 87 ? 10.695 12.445 15.625 1 64.44 87 VAL A N 1
ATOM 716 C CA . VAL A 1 87 ? 10.305 11.414 16.578 1 64.44 87 VAL A CA 1
ATOM 717 C C . VAL A 1 87 ? 10.547 10.031 15.969 1 64.44 87 VAL A C 1
ATOM 719 O O . VAL A 1 87 ? 9.938 9.68 14.961 1 64.44 87 VAL A O 1
ATOM 722 N N . PRO A 1 88 ? 11.43 9.352 16.688 1 69.44 88 PRO A N 1
ATOM 723 C CA . PRO A 1 88 ? 11.617 7.988 16.172 1 69.44 88 PRO A CA 1
ATOM 724 C C . PRO A 1 88 ? 10.32 7.18 16.156 1 69.44 88 PRO A C 1
ATOM 726 O O . PRO A 1 88 ? 9.469 7.363 17.031 1 69.44 88 PRO A O 1
ATOM 729 N N . THR A 1 89 ? 10.203 6.371 15.141 1 72.69 89 THR A N 1
ATOM 730 C CA . THR A 1 89 ? 9.016 5.543 14.961 1 72.69 89 THR A CA 1
ATOM 731 C C . THR A 1 89 ? 8.68 4.801 16.25 1 72.69 89 THR A C 1
ATOM 733 O O . THR A 1 89 ? 7.504 4.664 16.609 1 72.69 89 THR A O 1
ATOM 736 N N . ALA A 1 90 ? 9.695 4.453 16.938 1 71.5 90 ALA A N 1
ATOM 737 C CA . ALA A 1 90 ? 9.5 3.709 18.172 1 71.5 90 ALA A CA 1
ATOM 738 C C . ALA A 1 90 ? 8.922 4.602 19.266 1 71.5 90 ALA A C 1
ATOM 740 O O . ALA A 1 90 ? 8.344 4.109 20.234 1 71.5 90 ALA A O 1
ATOM 741 N N . GLU A 1 91 ? 9.023 5.883 19.078 1 71.69 91 GLU A N 1
ATOM 742 C CA . GLU A 1 91 ? 8.586 6.816 20.109 1 71.69 91 GLU A CA 1
ATOM 743 C C . GLU A 1 91 ? 7.258 7.465 19.75 1 71.69 91 GLU A C 1
ATOM 745 O O . GLU A 1 91 ? 6.727 8.281 20.5 1 71.69 91 GLU A O 1
ATOM 750 N N . LEU A 1 92 ? 6.832 7.125 18.578 1 78.94 92 LEU A N 1
ATOM 751 C CA . LEU A 1 92 ? 5.527 7.66 18.203 1 78.94 92 LEU A CA 1
ATOM 752 C C . LEU A 1 92 ? 4.469 7.266 19.234 1 78.94 92 LEU A C 1
ATOM 754 O O . LEU A 1 92 ? 4.184 6.078 19.422 1 78.94 92 LEU A O 1
ATOM 758 N N . SER A 1 93 ? 4.043 8.273 19.953 1 80.81 93 SER A N 1
ATOM 759 C CA . SER A 1 93 ? 3.08 8.047 21.031 1 80.81 93 SER A CA 1
ATOM 760 C C . SER A 1 93 ? 2.217 9.281 21.266 1 80.81 93 SER A C 1
ATOM 762 O O . SER A 1 93 ? 2.559 10.383 20.828 1 80.81 93 SER A O 1
ATOM 764 N N . GLN A 1 94 ? 1.16 9.023 21.969 1 85.75 94 GLN A N 1
ATOM 765 C CA . GLN A 1 94 ? 0.285 10.117 22.391 1 85.75 94 GLN A CA 1
ATOM 766 C C . GLN A 1 94 ? 1.048 11.156 23.203 1 85.75 94 GLN A C 1
ATOM 768 O O . GLN A 1 94 ? 0.844 12.359 23.031 1 85.75 94 GLN A O 1
ATOM 773 N N . ASP A 1 95 ? 1.945 10.68 23.969 1 82.19 95 ASP A N 1
ATOM 774 C CA . ASP A 1 95 ? 2.703 11.57 24.844 1 82.19 95 ASP A CA 1
ATOM 775 C C . ASP A 1 95 ? 3.613 12.492 24.047 1 82.19 95 ASP A C 1
ATOM 777 O O . ASP A 1 95 ? 3.779 13.664 24.375 1 82.19 95 ASP A O 1
ATOM 781 N N . ALA A 1 96 ? 4.191 11.914 22.984 1 79.5 96 ALA A N 1
ATOM 782 C CA . ALA A 1 96 ? 5.062 12.727 22.141 1 79.5 96 ALA A CA 1
ATOM 783 C C . ALA A 1 96 ? 4.285 13.867 21.484 1 79.5 96 ALA A C 1
ATOM 785 O O . ALA A 1 96 ? 4.766 15 21.406 1 79.5 96 ALA A O 1
ATOM 786 N N . PHE A 1 97 ? 3.076 13.633 21.094 1 85.81 97 PHE A N 1
ATOM 787 C CA . PHE A 1 97 ? 2.23 14.641 20.484 1 85.81 97 PHE A CA 1
ATOM 788 C C . PHE A 1 97 ? 1.706 15.625 21.516 1 85.81 97 PHE A C 1
ATOM 790 O O . PHE A 1 97 ? 1.721 16.844 21.297 1 85.81 97 PHE A O 1
ATOM 797 N N . GLN A 1 98 ? 1.366 15.078 22.641 1 85.81 98 GLN A N 1
ATOM 798 C CA . GLN A 1 98 ? 0.838 15.93 23.703 1 85.81 98 GLN A CA 1
ATOM 799 C C . GLN A 1 98 ? 1.908 16.891 24.234 1 85.81 98 GLN A C 1
ATOM 801 O O . GLN A 1 98 ? 1.621 18.047 24.531 1 85.81 98 GLN A O 1
ATOM 806 N N . SER A 1 99 ? 3.062 16.375 24.359 1 80.94 99 SER A N 1
ATOM 807 C CA . SER A 1 99 ? 4.148 17.234 24.828 1 80.94 99 SER A CA 1
ATOM 808 C C . SER A 1 99 ? 4.383 18.406 23.875 1 80.94 99 SER A C 1
ATOM 810 O O . SER A 1 99 ? 4.734 19.5 24.312 1 80.94 99 SER A O 1
ATOM 812 N N . THR A 1 100 ? 4.23 18.125 22.594 1 76.19 100 THR A N 1
ATOM 813 C CA . THR A 1 100 ? 4.348 19.172 21.594 1 76.19 100 THR A CA 1
ATOM 814 C C . THR A 1 100 ? 3.252 20.219 21.781 1 76.19 100 THR A C 1
ATOM 816 O O . THR A 1 100 ? 3.521 21.422 21.75 1 76.19 100 THR A O 1
ATOM 819 N N . VAL A 1 101 ? 2.086 19.828 22.031 1 81.94 101 VAL A N 1
ATOM 820 C CA . VAL A 1 101 ? 0.957 20.734 22.234 1 81.94 101 VAL A CA 1
ATOM 821 C C . VAL A 1 101 ? 1.151 21.516 23.531 1 81.94 101 VAL A C 1
ATOM 823 O O . VAL A 1 101 ? 0.874 22.719 23.578 1 81.94 101 VAL A O 1
ATOM 826 N N . ASP A 1 102 ? 1.628 20.828 24.469 1 80.94 102 ASP A N 1
ATOM 827 C CA . ASP A 1 102 ? 1.861 21.484 25.75 1 80.94 102 ASP A CA 1
ATOM 828 C C . ASP A 1 102 ? 2.904 22.594 25.609 1 80.94 102 ASP A C 1
ATOM 830 O O . ASP A 1 102 ? 2.783 23.656 26.234 1 80.94 102 ASP A O 1
ATOM 834 N N . LYS A 1 103 ? 3.832 22.281 24.859 1 72.88 103 LYS A N 1
ATOM 835 C CA . LYS A 1 103 ? 4.949 23.203 24.719 1 72.88 103 LYS A CA 1
ATOM 836 C C . LYS A 1 103 ? 4.562 24.391 23.828 1 72.88 103 LYS A C 1
ATOM 838 O O . LYS A 1 103 ? 4.945 25.531 24.109 1 72.88 103 LYS A O 1
ATOM 843 N N . PHE A 1 104 ? 3.77 24.094 22.781 1 72.31 104 PHE A N 1
ATOM 844 C CA . PHE A 1 104 ? 3.592 25.125 21.766 1 72.31 104 PHE A CA 1
ATOM 845 C C . PHE A 1 104 ? 2.143 25.594 21.719 1 72.31 104 PHE A C 1
ATOM 847 O O . PHE A 1 104 ? 1.816 26.547 21.016 1 72.31 104 PHE A O 1
ATOM 854 N N . GLY A 1 105 ? 1.257 24.938 22.453 1 74 105 GLY A N 1
ATOM 855 C CA . GLY A 1 105 ? -0.136 25.344 22.547 1 74 105 GLY A CA 1
ATOM 856 C C . GLY A 1 105 ? -1.029 24.656 21.531 1 74 105 GLY A C 1
ATOM 857 O O . GLY A 1 105 ? -2.203 24.391 21.812 1 74 105 GLY A O 1
ATOM 858 N N . ARG A 1 106 ? -0.432 24.422 20.344 1 80.31 106 ARG A N 1
ATOM 859 C CA . ARG A 1 106 ? -1.226 23.766 19.297 1 80.31 106 ARG A CA 1
ATOM 860 C C . ARG A 1 106 ? -0.334 23.016 18.312 1 80.31 106 ARG A C 1
ATOM 862 O O . ARG A 1 106 ? 0.873 23.25 18.25 1 80.31 106 ARG A O 1
ATOM 869 N N . LEU A 1 107 ? -0.936 22.016 17.625 1 84.5 107 LEU A N 1
ATOM 870 C CA . LEU A 1 107 ? -0.299 21.266 16.547 1 84.5 107 LEU A CA 1
ATOM 871 C C . LEU A 1 107 ? -0.939 21.594 15.195 1 84.5 107 LEU A C 1
ATOM 873 O O . LEU A 1 107 ? -2.123 21.328 14.984 1 84.5 107 LEU A O 1
ATOM 877 N N . ASP A 1 108 ? -0.08 22.188 14.258 1 85.06 108 ASP A N 1
ATOM 878 C CA . ASP A 1 108 ? -0.667 22.656 13.008 1 85.06 108 ASP A CA 1
ATOM 879 C C . ASP A 1 108 ? -0.217 21.797 11.828 1 85.06 108 ASP A C 1
ATOM 881 O O . ASP A 1 108 ? -0.94 21.656 10.844 1 85.06 108 ASP A O 1
ATOM 885 N N . ILE A 1 109 ? 1.003 21.328 11.977 1 88.19 109 ILE A N 1
ATOM 886 C CA . ILE A 1 109 ? 1.599 20.625 10.859 1 88.19 109 ILE A CA 1
ATOM 887 C C . ILE A 1 109 ? 2.26 19.328 11.352 1 88.19 109 ILE A C 1
ATOM 889 O O . ILE A 1 109 ? 3.006 19.359 12.336 1 88.19 109 ILE A O 1
ATOM 893 N N . VAL A 1 110 ? 1.926 18.266 10.727 1 88.75 110 VAL A N 1
ATOM 894 C CA . VAL A 1 110 ? 2.617 17 10.961 1 88.75 110 VAL A CA 1
ATOM 895 C C . VAL A 1 110 ? 3.119 16.438 9.633 1 88.75 110 VAL A C 1
ATOM 897 O O . VAL A 1 110 ? 2.361 16.344 8.664 1 88.75 110 VAL A O 1
ATOM 900 N N . ILE A 1 111 ? 4.359 16.172 9.586 1 90.12 111 ILE A N 1
ATOM 901 C CA . ILE A 1 111 ? 4.969 15.523 8.422 1 90.12 111 ILE A CA 1
ATOM 902 C C . ILE A 1 111 ? 5.465 14.133 8.812 1 90.12 111 ILE A C 1
ATOM 904 O O . ILE A 1 111 ? 6.391 14 9.617 1 90.12 111 ILE A O 1
ATOM 908 N N . ASN A 1 112 ? 4.789 13.148 8.312 1 90.56 112 ASN A N 1
ATOM 909 C CA . ASN A 1 112 ? 5.254 11.781 8.469 1 90.56 112 ASN A CA 1
ATOM 910 C C . ASN A 1 112 ? 6.266 11.406 7.391 1 90.56 112 ASN A C 1
ATOM 912 O O . ASN A 1 112 ? 5.887 11.008 6.289 1 90.56 112 ASN A O 1
ATOM 916 N N . ASN A 1 113 ? 7.512 11.453 7.688 1 85.12 113 ASN A N 1
ATOM 917 C CA . ASN A 1 113 ? 8.57 11.312 6.691 1 85.12 113 ASN A CA 1
ATOM 918 C C . ASN A 1 113 ? 9.43 10.086 6.969 1 85.12 113 ASN A C 1
ATOM 920 O O . ASN A 1 113 ? 10.336 9.773 6.191 1 85.12 113 ASN A O 1
ATOM 924 N N . ALA A 1 114 ? 9.148 9.383 8.039 1 78.56 114 ALA A N 1
ATOM 925 C CA . ALA A 1 114 ? 9.984 8.227 8.352 1 78.56 114 ALA A CA 1
ATOM 926 C C . ALA A 1 114 ? 9.906 7.18 7.242 1 78.56 114 ALA A C 1
ATOM 928 O O . ALA A 1 114 ? 8.836 6.945 6.676 1 78.56 114 ALA A O 1
ATOM 929 N N . GLY A 1 115 ? 11.133 6.684 6.895 1 86.94 115 GLY A N 1
ATOM 930 C CA . GLY A 1 115 ? 11.227 5.652 5.875 1 86.94 115 GLY A CA 1
ATOM 931 C C . GLY A 1 115 ? 12.547 4.914 5.887 1 86.94 115 GLY A C 1
ATOM 932 O O . GLY A 1 115 ? 13.594 5.512 6.148 1 86.94 115 GLY A O 1
ATOM 933 N N . ILE A 1 116 ? 12.516 3.695 5.68 1 89.88 116 ILE A N 1
ATOM 934 C CA . ILE A 1 116 ? 13.703 2.873 5.508 1 89.88 116 ILE A CA 1
ATOM 935 C C . ILE A 1 116 ? 13.531 1.953 4.305 1 89.88 116 ILE A C 1
ATOM 937 O O . ILE A 1 116 ? 12.43 1.815 3.773 1 89.88 116 ILE A O 1
ATOM 941 N N . ASN A 1 117 ? 14.641 1.522 3.861 1 92.81 117 ASN A N 1
ATOM 942 C CA . ASN A 1 117 ? 14.656 0.469 2.852 1 92.81 117 ASN A CA 1
ATOM 943 C C . ASN A 1 117 ? 15.398 -0.768 3.342 1 92.81 117 ASN A C 1
ATOM 945 O O . ASN A 1 117 ? 16.625 -0.848 3.221 1 92.81 117 ASN A O 1
ATOM 949 N N . ASN A 1 118 ? 14.727 -1.645 3.906 1 95.5 118 ASN A N 1
ATOM 950 C CA . ASN A 1 118 ? 15.242 -2.92 4.383 1 95.5 118 ASN A CA 1
ATOM 951 C C . ASN A 1 118 ? 14.438 -4.094 3.838 1 95.5 118 ASN A C 1
ATOM 953 O O . ASN A 1 118 ? 13.359 -4.402 4.344 1 95.5 118 ASN A O 1
ATOM 957 N N . GLU A 1 119 ? 14.969 -4.742 2.809 1 97.88 119 GLU A N 1
ATOM 958 C CA . GLU A 1 119 ? 14.281 -5.863 2.178 1 97.88 119 GLU A CA 1
ATOM 959 C C . GLU A 1 119 ? 14.633 -7.184 2.854 1 97.88 119 GLU A C 1
ATOM 961 O O . GLU A 1 119 ? 13.922 -8.18 2.703 1 97.88 119 GLU A O 1
ATOM 966 N N . LYS A 1 120 ? 15.773 -7.176 3.523 1 97.31 120 LYS A N 1
ATOM 967 C CA . LYS A 1 120 ? 16.172 -8.352 4.289 1 97.31 120 LYS A CA 1
ATOM 968 C C . LYS A 1 120 ? 15.273 -8.547 5.508 1 97.31 120 LYS A C 1
ATOM 970 O O . LYS A 1 120 ? 14.703 -9.625 5.699 1 97.31 120 LYS A O 1
ATOM 975 N N . ASN A 1 121 ? 15.172 -7.484 6.309 1 96.62 121 ASN A N 1
ATOM 976 C CA . ASN A 1 121 ? 14.18 -7.426 7.379 1 96.62 121 ASN A CA 1
ATOM 977 C C . ASN A 1 121 ? 12.945 -6.633 6.957 1 96.62 121 ASN A C 1
ATOM 979 O O . ASN A 1 121 ? 12.648 -5.586 7.531 1 96.62 121 ASN A O 1
ATOM 983 N N . TRP A 1 122 ? 12.203 -7.25 6.113 1 97.94 122 TRP A N 1
ATOM 984 C CA . TRP A 1 122 ? 11.195 -6.52 5.355 1 97.94 122 TRP A CA 1
ATOM 985 C C . TRP A 1 122 ? 10.016 -6.133 6.246 1 97.94 122 TRP A C 1
ATOM 987 O O . TRP A 1 122 ? 9.344 -5.133 5.996 1 97.94 122 TRP A O 1
ATOM 997 N N . GLU A 1 123 ? 9.734 -6.867 7.309 1 97.31 123 GLU A N 1
ATOM 998 C CA . GLU A 1 123 ? 8.656 -6.5 8.227 1 97.31 123 GLU A CA 1
ATOM 999 C C . GLU A 1 123 ? 8.945 -5.156 8.898 1 97.31 123 GLU A C 1
ATOM 1001 O O . GLU A 1 123 ? 8.016 -4.395 9.188 1 97.31 123 GLU A O 1
ATOM 1006 N N . LYS A 1 124 ? 10.188 -4.918 9.172 1 94.62 124 LYS A N 1
ATOM 1007 C CA . LYS A 1 124 ? 10.57 -3.623 9.719 1 94.62 124 LYS A CA 1
ATOM 1008 C C . LYS A 1 124 ? 10.242 -2.492 8.75 1 94.62 124 LYS A C 1
ATOM 1010 O O . LYS A 1 124 ? 9.852 -1.4 9.172 1 94.62 124 LYS A O 1
ATOM 1015 N N . THR A 1 125 ? 10.453 -2.734 7.461 1 96.06 125 THR A N 1
ATOM 1016 C CA . THR A 1 125 ? 10.102 -1.756 6.438 1 96.06 125 THR A CA 1
ATOM 1017 C C . THR A 1 125 ? 8.609 -1.447 6.477 1 96.06 125 THR A C 1
ATOM 1019 O O . THR A 1 125 ? 8.203 -0.285 6.395 1 96.06 125 THR A O 1
ATOM 1022 N N . ILE A 1 126 ? 7.781 -2.449 6.656 1 97.62 126 ILE A N 1
ATOM 1023 C CA . ILE A 1 126 ? 6.344 -2.23 6.77 1 97.62 126 ILE A CA 1
ATOM 1024 C C . ILE A 1 126 ? 6.043 -1.405 8.023 1 97.62 126 ILE A C 1
ATOM 1026 O O . ILE A 1 126 ? 5.266 -0.45 7.969 1 97.62 126 ILE A O 1
ATOM 1030 N N . GLN A 1 127 ? 6.672 -1.725 9.062 1 94.62 127 GLN A N 1
ATOM 1031 C CA . GLN A 1 127 ? 6.434 -1.059 10.344 1 94.62 127 GLN A CA 1
ATOM 1032 C C . GLN A 1 127 ? 6.805 0.42 10.266 1 94.62 127 GLN A C 1
ATOM 1034 O O . GLN A 1 127 ? 6.027 1.281 10.688 1 94.62 127 GLN A O 1
ATOM 1039 N N . VAL A 1 128 ? 7.891 0.682 9.703 1 91.5 128 VAL A N 1
ATOM 1040 C CA . VAL A 1 128 ? 8.406 2.047 9.711 1 91.5 128 VAL A CA 1
ATOM 1041 C C . VAL A 1 128 ? 7.723 2.859 8.609 1 91.5 128 VAL A C 1
ATOM 1043 O O . VAL A 1 128 ? 7.234 3.963 8.859 1 91.5 128 VAL A O 1
ATOM 1046 N N . ASN A 1 129 ? 7.609 2.281 7.41 1 94.19 129 ASN A N 1
ATOM 1047 C CA . ASN A 1 129 ? 7.207 3.055 6.242 1 94.19 129 ASN A CA 1
ATOM 1048 C C . ASN A 1 129 ? 5.691 3.209 6.164 1 94.19 129 ASN A C 1
ATOM 1050 O O . ASN A 1 129 ? 5.188 4.137 5.531 1 94.19 129 ASN A O 1
ATOM 1054 N N . LEU A 1 130 ? 4.984 2.287 6.773 1 97.06 130 LEU A N 1
ATOM 1055 C CA . LEU A 1 130 ? 3.537 2.318 6.598 1 97.06 130 LEU A CA 1
ATOM 1056 C C . LEU A 1 130 ? 2.83 2.41 7.949 1 97.06 130 LEU A C 1
ATOM 1058 O O . LEU A 1 130 ? 2.107 3.373 8.211 1 97.06 130 LEU A O 1
ATOM 1062 N N . THR A 1 131 ? 3.123 1.477 8.836 1 95.94 131 THR A N 1
ATOM 1063 C CA . THR A 1 131 ? 2.428 1.424 10.117 1 95.94 131 THR A CA 1
ATOM 1064 C C . THR A 1 131 ? 2.658 2.705 10.906 1 95.94 131 THR A C 1
ATOM 1066 O O . THR A 1 131 ? 1.715 3.279 11.461 1 95.94 131 THR A O 1
ATOM 1069 N N . SER A 1 132 ? 3.848 3.148 10.898 1 92.31 132 SER A N 1
ATOM 1070 C CA . SER A 1 132 ? 4.156 4.352 11.664 1 92.31 132 SER A CA 1
ATOM 1071 C C . SER A 1 132 ? 3.514 5.586 11.039 1 92.31 132 SER A C 1
ATOM 1073 O O . SER A 1 132 ? 3.121 6.512 11.75 1 92.31 132 SER A O 1
ATOM 1075 N N . VAL A 1 133 ? 3.42 5.609 9.742 1 93.75 133 VAL A N 1
ATOM 1076 C CA . VAL A 1 133 ? 2.775 6.723 9.047 1 93.75 133 VAL A CA 1
ATOM 1077 C C . VAL A 1 133 ? 1.292 6.762 9.406 1 93.75 133 VAL A C 1
ATOM 1079 O O . VAL A 1 133 ? 0.743 7.828 9.688 1 93.75 133 VAL A O 1
ATOM 1082 N N . ILE A 1 134 ? 0.695 5.645 9.438 1 97.06 134 ILE A N 1
ATOM 1083 C CA . ILE A 1 134 ? -0.714 5.543 9.805 1 97.06 134 ILE A CA 1
ATOM 1084 C C . ILE A 1 134 ? -0.905 5.977 11.258 1 97.06 134 ILE A C 1
ATOM 1086 O O . ILE A 1 134 ? -1.764 6.809 11.555 1 97.06 134 ILE A O 1
ATOM 1090 N N . LYS A 1 135 ? -0.075 5.473 12.078 1 93.94 135 LYS A N 1
ATOM 1091 C CA . LYS A 1 135 ? -0.146 5.824 13.492 1 93.94 135 LYS A CA 1
ATOM 1092 C C . LYS A 1 135 ? 0.075 7.32 13.695 1 93.94 135 LYS A C 1
ATOM 1094 O O . LYS A 1 135 ? -0.682 7.969 14.422 1 93.94 135 LYS A O 1
ATOM 1099 N N . GLY A 1 136 ? 1.095 7.812 13.047 1 92.56 136 GLY A N 1
ATOM 1100 C CA . GLY A 1 136 ? 1.366 9.242 13.133 1 92.56 136 GLY A CA 1
ATOM 1101 C C . GLY A 1 136 ? 0.215 10.102 12.648 1 92.56 136 GLY A C 1
ATOM 1102 O O . GLY A 1 136 ? -0.069 11.148 13.219 1 92.56 136 GLY A O 1
ATOM 1103 N N . THR A 1 137 ? -0.412 9.664 11.633 1 95.88 137 THR A N 1
ATOM 1104 C CA . THR A 1 137 ? -1.557 10.391 11.086 1 95.88 137 THR A CA 1
ATOM 1105 C C . THR A 1 137 ? -2.711 10.398 12.086 1 95.88 137 THR A C 1
ATOM 1107 O O . THR A 1 137 ? -3.32 11.445 12.32 1 95.88 137 THR A O 1
ATOM 1110 N N . TYR A 1 138 ? -3.006 9.273 12.672 1 96.44 138 TYR A N 1
ATOM 1111 C CA . TYR A 1 138 ? -4.102 9.203 13.625 1 96.44 138 TYR A CA 1
ATOM 1112 C C . TYR A 1 138 ? -3.803 10.047 14.859 1 96.44 138 TYR A C 1
ATOM 1114 O O . TYR A 1 138 ? -4.68 10.75 15.367 1 96.44 138 TYR A O 1
ATOM 1122 N N . LEU A 1 139 ? -2.602 9.984 15.336 1 92.69 139 LEU A N 1
ATOM 1123 C CA . LEU A 1 139 ? -2.213 10.805 16.469 1 92.69 139 LEU A CA 1
ATOM 1124 C C . LEU A 1 139 ? -2.311 12.289 16.141 1 92.69 139 LEU A C 1
ATOM 1126 O O . LEU A 1 139 ? -2.762 13.086 16.969 1 92.69 139 LEU A O 1
ATOM 1130 N N . ALA A 1 140 ? -1.893 12.609 14.93 1 93.25 140 ALA A N 1
ATOM 1131 C CA . ALA A 1 140 ? -2.012 13.992 14.484 1 93.25 140 ALA A CA 1
ATOM 1132 C C . ALA A 1 140 ? -3.471 14.445 14.477 1 93.25 140 ALA A C 1
ATOM 1134 O O . ALA A 1 140 ? -3.795 15.523 14.977 1 93.25 140 ALA A O 1
ATOM 1135 N N . LEU A 1 141 ? -4.32 13.648 13.977 1 96.38 141 LEU A N 1
ATOM 1136 C CA . LEU A 1 141 ? -5.738 13.984 13.898 1 96.38 141 LEU A CA 1
ATOM 1137 C C . LEU A 1 141 ? -6.328 14.18 15.289 1 96.38 141 LEU A C 1
ATOM 1139 O O . LEU A 1 141 ? -7.133 15.086 15.508 1 96.38 141 LEU A O 1
ATOM 1143 N N . GLU A 1 142 ? -5.922 13.406 16.219 1 95.38 142 GLU A N 1
ATOM 1144 C CA . GLU A 1 142 ? -6.406 13.531 17.594 1 95.38 142 GLU A CA 1
ATOM 1145 C C . GLU A 1 142 ? -6.062 14.891 18.172 1 95.38 142 GLU A C 1
ATOM 1147 O O . GLU A 1 142 ? -6.781 15.406 19.047 1 95.38 142 GLU A O 1
ATOM 1152 N N . HIS A 1 143 ? -5.078 15.461 17.625 1 92.06 143 HIS A N 1
ATOM 1153 C CA . HIS A 1 143 ? -4.586 16.688 18.234 1 92.06 143 HIS A CA 1
ATOM 1154 C C . HIS A 1 143 ? -4.852 17.891 17.328 1 92.06 143 HIS A C 1
ATOM 1156 O O . HIS A 1 143 ? -4.512 19.031 17.688 1 92.06 143 HIS A O 1
ATOM 1162 N N . MET A 1 144 ? -5.469 17.672 16.172 1 92.81 144 MET A N 1
ATOM 1163 C CA . MET A 1 144 ? -5.621 18.781 15.234 1 92.81 144 MET A CA 1
ATOM 1164 C C . MET A 1 144 ? -7.059 18.875 14.742 1 92.81 144 MET A C 1
ATOM 1166 O O . MET A 1 144 ? -7.508 19.953 14.336 1 92.81 144 MET A O 1
ATOM 1170 N N . SER A 1 145 ? -7.766 17.812 14.773 1 96.44 145 SER A N 1
ATOM 1171 C CA . SER A 1 145 ? -9.047 17.719 14.078 1 96.44 145 SER A CA 1
ATOM 1172 C C . SER A 1 145 ? -10.141 18.453 14.836 1 96.44 145 SER A C 1
ATOM 1174 O O . SER A 1 145 ? -10.211 18.391 16.062 1 96.44 145 SER A O 1
ATOM 1176 N N . LYS A 1 146 ? -11.031 19.016 14.117 1 97.62 146 LYS A N 1
ATOM 1177 C CA . LYS A 1 146 ? -12.211 19.672 14.695 1 97.62 146 LYS A CA 1
ATOM 1178 C C . LYS A 1 146 ? -13.102 18.656 15.406 1 97.62 146 LYS A C 1
ATOM 1180 O O . LYS A 1 146 ? -13.852 19 16.312 1 97.62 146 LYS A O 1
ATOM 1185 N N . GLU A 1 147 ? -12.953 17.406 15.031 1 95.38 147 GLU A N 1
ATOM 1186 C CA . GLU A 1 147 ? -13.711 16.359 15.703 1 95.38 147 GLU A CA 1
ATOM 1187 C C . GLU A 1 147 ? -13.398 16.328 17.203 1 95.38 147 GLU A C 1
ATOM 1189 O O . GLU A 1 147 ? -14.234 15.906 18 1 95.38 147 GLU A O 1
ATOM 1194 N N . TYR A 1 148 ? -12.258 16.828 17.531 1 95.25 148 TYR A N 1
ATOM 1195 C CA . TYR A 1 148 ? -11.836 16.828 18.938 1 95.25 148 TYR A CA 1
ATOM 1196 C C . TYR A 1 148 ? -11.734 18.25 19.469 1 95.25 148 TYR A C 1
ATOM 1198 O O . TYR A 1 148 ? -10.93 18.516 20.375 1 95.25 148 TYR A O 1
ATOM 1206 N N . GLY A 1 149 ? -12.414 19.125 18.797 1 94.88 149 GLY A N 1
ATOM 1207 C CA . GLY A 1 149 ? -12.484 20.5 19.266 1 94.88 149 GLY A CA 1
ATOM 1208 C C . GLY A 1 149 ? -11.234 21.312 18.953 1 94.88 149 GLY A C 1
ATOM 1209 O O . GLY A 1 149 ? -10.969 22.328 19.594 1 94.88 149 GLY A O 1
ATOM 1210 N N . LYS A 1 150 ? -10.438 20.812 18.062 1 93.25 150 LYS A N 1
ATOM 1211 C CA . LYS A 1 150 ? -9.219 21.531 17.688 1 93.25 150 LYS A CA 1
ATOM 1212 C C . LYS A 1 150 ? -9.461 22.422 16.469 1 93.25 150 LYS A C 1
ATOM 1214 O O . LYS A 1 150 ? -10.602 22.578 16.031 1 93.25 150 LYS A O 1
ATOM 1219 N N . GLU A 1 151 ? -8.438 23.125 15.938 1 91 151 GLU A N 1
ATOM 1220 C CA . GLU A 1 151 ? -8.625 24.172 14.945 1 91 151 GLU A CA 1
ATOM 1221 C C . GLU A 1 151 ? -8.289 23.672 13.547 1 91 151 GLU A C 1
ATOM 1223 O O . GLU A 1 151 ? -8.438 24.406 12.562 1 91 151 GLU A O 1
ATOM 1228 N N . GLY A 1 152 ? -7.867 22.5 13.414 1 93.38 152 GLY A N 1
ATOM 1229 C CA . GLY A 1 152 ? -7.457 22 12.109 1 93.38 152 GLY A CA 1
ATOM 1230 C C . GLY A 1 152 ? -5.961 22.062 11.891 1 93.38 152 GLY A C 1
ATOM 1231 O O . GLY A 1 152 ? -5.203 22.406 12.797 1 93.38 152 GLY A O 1
ATOM 1232 N N . GLY A 1 153 ? -5.539 21.594 10.727 1 93.25 153 GLY A N 1
ATOM 1233 C CA . GLY A 1 153 ? -4.125 21.578 10.391 1 93.25 153 GLY A CA 1
ATOM 1234 C C . GLY A 1 153 ? -3.832 20.891 9.078 1 93.25 153 GLY A C 1
ATOM 1235 O O . GLY A 1 153 ? -4.695 20.812 8.203 1 93.25 153 GLY A O 1
ATOM 1236 N N . ILE A 1 154 ? -2.531 20.547 8.922 1 93.88 154 ILE A N 1
ATOM 1237 C CA . ILE A 1 154 ? -2.115 19.875 7.699 1 93.88 154 ILE A CA 1
ATOM 1238 C C . ILE A 1 154 ? -1.218 18.688 8.055 1 93.88 154 ILE A C 1
ATOM 1240 O O . ILE A 1 154 ? -0.377 18.781 8.953 1 93.88 154 ILE A O 1
ATOM 1244 N N . ILE A 1 155 ? -1.51 17.578 7.402 1 95.06 155 ILE A N 1
ATOM 1245 C CA . ILE A 1 155 ? -0.666 16.391 7.48 1 95.06 155 ILE A CA 1
ATOM 1246 C C . ILE A 1 155 ? -0.059 16.109 6.109 1 95.06 155 ILE A C 1
ATOM 1248 O O . ILE A 1 155 ? -0.764 16.109 5.098 1 95.06 155 ILE A O 1
ATOM 1252 N N . ILE A 1 156 ? 1.242 15.914 6.086 1 95.25 156 ILE A N 1
ATOM 1253 C CA . ILE A 1 156 ? 1.935 15.477 4.879 1 95.25 156 ILE A CA 1
ATOM 1254 C C . ILE A 1 156 ? 2.562 14.109 5.113 1 95.25 156 ILE A C 1
ATOM 1256 O O . ILE A 1 156 ? 3.414 13.945 5.988 1 95.25 156 ILE A O 1
ATOM 1260 N N . ASN A 1 157 ? 2.082 13.141 4.398 1 95.94 157 ASN A N 1
ATOM 1261 C CA . ASN A 1 157 ? 2.705 11.82 4.383 1 95.94 157 ASN A CA 1
ATOM 1262 C C . ASN A 1 157 ? 3.686 11.672 3.223 1 95.94 157 ASN A C 1
ATOM 1264 O O . ASN A 1 157 ? 3.363 12.023 2.086 1 95.94 157 ASN A O 1
ATOM 1268 N N . VAL A 1 158 ? 4.855 11.133 3.506 1 93.88 158 VAL A N 1
ATOM 1269 C CA . VAL A 1 158 ? 5.871 11.039 2.463 1 93.88 158 VAL A CA 1
ATOM 1270 C C . VAL A 1 158 ? 5.898 9.625 1.896 1 93.88 158 VAL A C 1
ATOM 1272 O O . VAL A 1 158 ? 6.176 8.664 2.621 1 93.88 158 VAL A O 1
ATOM 1275 N N . SER A 1 159 ? 5.523 9.539 0.705 1 97.56 159 SER A N 1
ATOM 1276 C CA . SER A 1 159 ? 5.625 8.312 -0.074 1 97.56 159 SER A CA 1
ATOM 1277 C C . SER A 1 159 ? 6.867 8.312 -0.957 1 97.56 159 SER A C 1
ATOM 1279 O O . SER A 1 159 ? 7.977 8.562 -0.476 1 97.56 159 SER A O 1
ATOM 1281 N N . SER A 1 160 ? 6.766 7.945 -2.195 1 96.69 160 SER A N 1
ATOM 1282 C CA . SER A 1 160 ? 7.891 7.844 -3.117 1 96.69 160 SER A CA 1
ATOM 1283 C C . SER A 1 160 ? 7.414 7.66 -4.555 1 96.69 160 SER A C 1
ATOM 1285 O O . SER A 1 160 ? 6.332 7.113 -4.789 1 96.69 160 SER A O 1
ATOM 1287 N N . MET A 1 161 ? 8.25 8.07 -5.484 1 96.44 161 MET A N 1
ATOM 1288 C CA . MET A 1 161 ? 8.016 7.738 -6.887 1 96.44 161 MET A CA 1
ATOM 1289 C C . MET A 1 161 ? 8.086 6.234 -7.113 1 96.44 161 MET A C 1
ATOM 1291 O O . MET A 1 161 ? 7.648 5.734 -8.148 1 96.44 161 MET A O 1
ATOM 1295 N N . ALA A 1 162 ? 8.609 5.48 -6.16 1 95.31 162 ALA A N 1
ATOM 1296 C CA . ALA A 1 162 ? 8.602 4.023 -6.234 1 95.31 162 ALA A CA 1
ATOM 1297 C C . ALA A 1 162 ? 7.18 3.488 -6.34 1 95.31 162 ALA A C 1
ATOM 1299 O O . ALA A 1 162 ? 6.961 2.361 -6.789 1 95.31 162 ALA A O 1
ATOM 1300 N N . ALA A 1 163 ? 6.207 4.262 -5.934 1 96.06 163 ALA A N 1
ATOM 1301 C CA . ALA A 1 163 ? 4.801 3.867 -6.012 1 96.06 163 ALA A CA 1
ATOM 1302 C C . ALA A 1 163 ? 4.27 4.012 -7.434 1 96.06 163 ALA A C 1
ATOM 1304 O O . ALA A 1 163 ? 3.168 3.555 -7.742 1 96.06 163 ALA A O 1
ATOM 1305 N N . PHE A 1 164 ? 5.051 4.586 -8.305 1 93.62 164 PHE A N 1
ATOM 1306 C CA . PHE A 1 164 ? 4.645 4.793 -9.688 1 93.62 164 PHE A CA 1
ATOM 1307 C C . PHE A 1 164 ? 5.602 4.098 -10.648 1 93.62 164 PHE A C 1
ATOM 1309 O O . PHE A 1 164 ? 5.227 3.756 -11.766 1 93.62 164 PHE A O 1
ATOM 1316 N N . LEU A 1 165 ? 6.805 4.008 -10.242 1 91.12 165 LEU A N 1
ATOM 1317 C 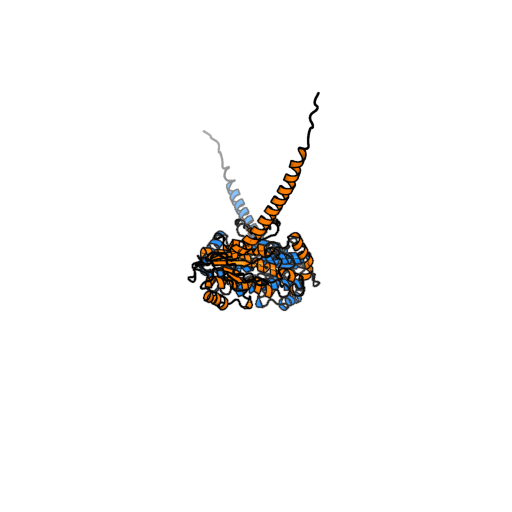CA . LEU A 1 165 ? 7.867 3.324 -10.977 1 91.12 165 LEU A CA 1
ATOM 1318 C C . LEU A 1 165 ? 8.555 2.291 -10.094 1 91.12 165 LEU A C 1
ATOM 1320 O O . LEU A 1 165 ? 9.523 2.607 -9.398 1 91.12 165 LEU A O 1
ATOM 1324 N N . HIS A 1 166 ? 8.141 1.057 -10.258 1 88.75 166 HIS A N 1
ATOM 1325 C CA . HIS A 1 166 ? 8.625 0.029 -9.344 1 88.75 166 HIS A CA 1
ATOM 1326 C C . HIS A 1 166 ? 9.922 -0.596 -9.852 1 88.75 166 HIS A C 1
ATOM 1328 O O . HIS A 1 166 ? 10.211 -0.54 -11.055 1 88.75 166 HIS A O 1
ATOM 1334 N N . SER A 1 167 ? 10.695 -1.05 -8.859 1 90.75 167 SER A N 1
ATOM 1335 C CA . SER A 1 167 ? 11.969 -1.717 -9.102 1 90.75 167 SER A CA 1
ATOM 1336 C C . SER A 1 167 ? 12 -3.098 -8.453 1 90.75 167 SER A C 1
ATOM 1338 O O . SER A 1 167 ? 11.523 -3.275 -7.336 1 90.75 167 SER A O 1
ATOM 1340 N N . PRO A 1 168 ? 12.648 -4.039 -9.18 1 96.19 168 PRO A N 1
ATOM 1341 C CA . PRO A 1 168 ? 12.836 -5.363 -8.578 1 96.19 168 PRO A CA 1
ATOM 1342 C C . PRO A 1 168 ? 13.75 -5.328 -7.355 1 96.19 168 PRO A C 1
ATOM 1344 O O . PRO A 1 168 ? 13.82 -6.309 -6.613 1 96.19 168 PRO A O 1
ATOM 1347 N N . HIS A 1 169 ? 14.336 -4.262 -7.105 1 95.94 169 HIS A N 1
ATOM 1348 C CA . HIS A 1 169 ? 15.328 -4.125 -6.047 1 95.94 169 HIS A CA 1
ATOM 1349 C C . HIS A 1 169 ? 14.664 -3.914 -4.691 1 95.94 169 HIS A C 1
ATOM 1351 O O . HIS A 1 169 ? 15.273 -4.172 -3.65 1 95.94 169 HIS A O 1
ATOM 1357 N N . GLN A 1 170 ? 13.43 -3.521 -4.707 1 97.38 170 GLN A N 1
ATOM 1358 C CA . GLN A 1 170 ? 12.836 -3.113 -3.438 1 97.38 170 GLN A CA 1
ATOM 1359 C C . GLN A 1 170 ? 11.328 -3.34 -3.436 1 97.38 170 GLN A C 1
ATOM 1361 O O . GLN A 1 170 ? 10.555 -2.391 -3.303 1 97.38 170 GLN A O 1
ATOM 1366 N N . PRO A 1 171 ? 10.906 -4.629 -3.453 1 98.5 171 PRO A N 1
ATOM 1367 C CA . PRO A 1 171 ? 9.477 -4.926 -3.566 1 98.5 171 PRO A CA 1
ATOM 1368 C C . PRO A 1 171 ? 8.688 -4.492 -2.334 1 98.5 171 PRO A C 1
ATOM 1370 O O . PRO A 1 171 ? 7.586 -3.945 -2.463 1 98.5 171 PRO A O 1
ATOM 1373 N N . VAL A 1 172 ? 9.18 -4.723 -1.122 1 98.69 172 VAL A N 1
ATOM 1374 C CA . VAL A 1 172 ? 8.414 -4.402 0.08 1 98.69 172 VAL A CA 1
ATOM 1375 C C . VAL A 1 172 ? 8.406 -2.891 0.3 1 98.69 172 VAL A C 1
ATOM 1377 O O . VAL A 1 172 ? 7.387 -2.32 0.698 1 98.69 172 VAL A O 1
ATOM 1380 N N . TYR A 1 173 ? 9.523 -2.209 0.026 1 98.06 173 TYR A N 1
ATOM 1381 C CA . TYR A 1 173 ? 9.539 -0.751 0.033 1 98.06 173 TYR A CA 1
ATOM 1382 C C . TYR A 1 173 ? 8.453 -0.191 -0.88 1 98.06 173 TYR A C 1
ATOM 1384 O O . TYR A 1 173 ? 7.676 0.672 -0.47 1 98.06 173 TYR A O 1
ATOM 1392 N N . THR A 1 174 ? 8.398 -0.708 -2.076 1 98.31 174 THR A N 1
ATOM 1393 C CA . THR A 1 174 ? 7.398 -0.291 -3.049 1 98.31 174 THR A CA 1
ATOM 1394 C C . THR A 1 174 ? 5.988 -0.507 -2.502 1 98.31 174 THR A C 1
ATOM 1396 O O . THR A 1 174 ? 5.133 0.372 -2.613 1 98.31 174 THR A O 1
ATOM 1399 N N . ALA A 1 175 ? 5.777 -1.624 -1.897 1 98.75 175 ALA A N 1
ATOM 1400 C CA . ALA A 1 175 ? 4.484 -1.928 -1.295 1 98.75 175 ALA A CA 1
ATOM 1401 C C . ALA A 1 175 ? 4.078 -0.85 -0.293 1 98.75 175 ALA A C 1
ATOM 1403 O O . ALA A 1 175 ? 2.957 -0.341 -0.34 1 98.75 175 ALA A O 1
ATOM 1404 N N . THR A 1 176 ? 4.969 -0.504 0.588 1 98.5 176 THR A N 1
ATOM 1405 C CA . THR A 1 176 ? 4.652 0.441 1.654 1 98.5 176 THR A CA 1
ATOM 1406 C C . THR A 1 176 ? 4.355 1.823 1.081 1 98.5 176 THR A C 1
ATOM 1408 O O . THR A 1 176 ? 3.432 2.504 1.534 1 98.5 176 THR A O 1
ATOM 1411 N N . LYS A 1 177 ? 5.094 2.172 0.117 1 98.44 177 LYS A N 1
ATOM 1412 C CA . LYS A 1 177 ? 4.926 3.51 -0.446 1 98.44 177 LYS A CA 1
ATOM 1413 C C . LYS A 1 177 ? 3.652 3.602 -1.279 1 98.44 177 LYS A C 1
ATOM 1415 O O . LYS A 1 177 ? 3.008 4.648 -1.325 1 98.44 177 LYS A O 1
ATOM 1420 N N . HIS A 1 178 ? 3.279 2.543 -1.91 1 98.56 178 HIS A N 1
ATOM 1421 C CA . HIS A 1 178 ? 1.934 2.439 -2.459 1 98.56 178 HIS A CA 1
ATOM 1422 C C . HIS A 1 178 ? 0.879 2.619 -1.373 1 98.56 178 HIS A C 1
ATOM 1424 O O . HIS A 1 178 ? -0.074 3.381 -1.546 1 98.56 178 HIS A O 1
ATOM 1430 N N . GLY A 1 179 ? 1.064 1.901 -0.316 1 98.75 179 GLY A N 1
ATOM 1431 C CA . GLY A 1 179 ? 0.118 1.964 0.787 1 98.75 179 GLY A CA 1
ATOM 1432 C C . GLY A 1 179 ? -0.068 3.367 1.334 1 98.75 179 GLY A C 1
ATOM 1433 O O . GLY A 1 179 ? -1.19 3.775 1.639 1 98.75 179 GLY A O 1
ATOM 1434 N N . VAL A 1 180 ? 0.998 4.09 1.397 1 98.56 180 VAL A N 1
ATOM 1435 C CA . VAL A 1 180 ? 0.959 5.453 1.921 1 98.56 180 VAL A CA 1
ATOM 1436 C C . VAL A 1 180 ? 0.072 6.324 1.033 1 98.56 180 VAL A C 1
ATOM 1438 O O . VAL A 1 180 ? -0.716 7.129 1.533 1 98.56 180 VAL A O 1
ATOM 1441 N N . ILE A 1 181 ? 0.162 6.164 -0.228 1 98.5 181 ILE A N 1
ATOM 1442 C CA . ILE A 1 181 ? -0.66 6.945 -1.146 1 98.5 181 ILE A CA 1
ATOM 1443 C C . ILE A 1 181 ? -2.135 6.613 -0.927 1 98.5 181 ILE A C 1
ATOM 1445 O O . ILE A 1 181 ? -2.957 7.516 -0.742 1 98.5 181 ILE A O 1
ATOM 1449 N N . GLY A 1 182 ? -2.453 5.352 -0.939 1 98.5 182 GLY A N 1
ATOM 1450 C CA . GLY A 1 182 ? -3.836 4.941 -0.76 1 98.5 182 GLY A CA 1
ATOM 1451 C C . GLY A 1 182 ? -4.434 5.41 0.554 1 98.5 182 GLY A C 1
ATOM 1452 O O . GLY A 1 182 ? -5.543 5.945 0.582 1 98.5 182 GLY A O 1
ATOM 1453 N N . PHE A 1 183 ? -3.654 5.281 1.625 1 98.81 183 PHE A N 1
ATOM 1454 C CA . PHE A 1 183 ? -4.082 5.707 2.951 1 98.81 183 PHE A CA 1
ATOM 1455 C C . PHE A 1 183 ? -4.363 7.207 2.975 1 98.81 183 PHE A C 1
ATOM 1457 O O . PHE A 1 183 ? -5.406 7.641 3.469 1 98.81 183 PHE A O 1
ATOM 1464 N N . THR A 1 184 ? -3.445 7.898 2.406 1 98.81 184 THR A N 1
ATOM 1465 C CA . THR A 1 184 ? -3.52 9.352 2.449 1 98.81 184 THR A CA 1
ATOM 1466 C C . THR A 1 184 ? -4.766 9.852 1.719 1 98.81 184 THR A C 1
ATOM 1468 O O . THR A 1 184 ? -5.5 10.695 2.24 1 98.81 184 THR A O 1
ATOM 1471 N N . ARG A 1 185 ? -5.008 9.344 0.582 1 98.25 185 ARG A N 1
ATOM 1472 C CA . ARG A 1 185 ? -6.141 9.812 -0.209 1 98.25 185 ARG A CA 1
ATOM 1473 C C . ARG A 1 185 ? -7.461 9.422 0.443 1 98.25 185 ARG A C 1
ATOM 1475 O O . ARG A 1 185 ? -8.406 10.219 0.477 1 98.25 185 ARG A O 1
ATOM 1482 N N . ALA A 1 186 ? -7.512 8.211 0.951 1 98.31 186 ALA A N 1
ATOM 1483 C CA . ALA A 1 186 ? -8.727 7.789 1.649 1 98.31 186 ALA A CA 1
ATOM 1484 C C . ALA A 1 186 ? -8.969 8.648 2.889 1 98.31 186 ALA A C 1
ATOM 1486 O O . ALA A 1 186 ? -10.102 9.047 3.156 1 98.31 186 ALA A O 1
ATOM 1487 N N . MET A 1 187 ? -7.945 8.938 3.613 1 98.56 187 MET A N 1
ATOM 1488 C CA . MET A 1 187 ? -8.07 9.75 4.824 1 98.56 187 MET A CA 1
ATOM 1489 C C . MET A 1 187 ? -8.438 11.188 4.48 1 98.56 187 MET A C 1
ATOM 1491 O O . MET A 1 187 ? -9.164 11.844 5.23 1 98.56 187 MET A O 1
ATOM 1495 N N . ALA A 1 188 ? -7.906 11.672 3.391 1 98.62 188 ALA A N 1
ATOM 1496 C CA . ALA A 1 188 ? -8.289 13.008 2.932 1 98.62 188 ALA A CA 1
ATOM 1497 C C . ALA A 1 188 ? -9.789 13.086 2.65 1 98.62 188 ALA A C 1
ATOM 1499 O O . ALA A 1 188 ? -10.445 14.07 2.998 1 98.62 188 ALA A O 1
ATOM 1500 N N . ASP A 1 189 ? -10.336 12.062 2.033 1 97.5 189 ASP A N 1
ATOM 1501 C CA . ASP A 1 189 ? -11.781 11.992 1.816 1 97.5 189 ASP A CA 1
ATOM 1502 C C . ASP A 1 189 ? -12.539 12 3.143 1 97.5 189 ASP A C 1
ATOM 1504 O O . ASP A 1 189 ? -13.555 12.68 3.279 1 97.5 189 ASP A O 1
ATOM 1508 N N . ALA A 1 190 ? -12.039 11.234 4.047 1 98.12 190 ALA A N 1
ATOM 1509 C CA . ALA A 1 190 ? -12.672 11.18 5.363 1 98.12 190 ALA A CA 1
ATOM 1510 C C . ALA A 1 190 ? -12.641 12.555 6.035 1 98.12 190 ALA A C 1
ATOM 1512 O O . ALA A 1 190 ? -13.625 12.969 6.648 1 98.12 190 ALA A O 1
ATOM 1513 N N . SER A 1 191 ? -11.523 13.18 5.902 1 98.44 191 SER A N 1
ATOM 1514 C CA . SER A 1 191 ? -11.398 14.508 6.496 1 98.44 191 SER A CA 1
ATOM 1515 C C . SER A 1 191 ? -12.398 15.484 5.887 1 98.44 191 SER A C 1
ATOM 1517 O O . SER A 1 191 ? -13.031 16.266 6.605 1 98.44 191 SER A O 1
ATOM 1519 N N . SER A 1 192 ? -12.523 15.406 4.609 1 97.69 192 SER A N 1
ATOM 1520 C CA . SER A 1 192 ? -13.453 16.281 3.912 1 97.69 192 SER A CA 1
ATOM 1521 C C . SER A 1 192 ? -14.898 15.984 4.301 1 97.69 192 SER A C 1
ATOM 1523 O O . SER A 1 192 ? -15.641 16.891 4.691 1 97.69 192 SER A O 1
ATOM 1525 N N . LEU A 1 193 ? -15.273 14.766 4.254 1 96.81 193 LEU A N 1
ATOM 1526 C CA . LEU A 1 193 ? -16.641 14.367 4.523 1 96.81 193 LEU A CA 1
ATOM 1527 C C . LEU A 1 193 ? -16.984 14.539 6 1 96.81 193 LEU A C 1
ATOM 1529 O O . LEU A 1 193 ? -18.125 14.875 6.348 1 96.81 193 LEU A O 1
ATOM 1533 N N . GLY A 1 194 ? -15.977 14.344 6.828 1 97 194 GLY A N 1
ATOM 1534 C CA . GLY A 1 194 ? -16.188 14.438 8.266 1 97 194 GLY A CA 1
ATOM 1535 C C . GLY A 1 194 ? -15.938 15.836 8.812 1 97 194 GLY A C 1
ATOM 1536 O O . GLY A 1 194 ? -16.062 16.062 10.016 1 97 194 GLY A O 1
ATOM 1537 N N . ASN A 1 195 ? -15.539 16.703 7.941 1 97.56 195 ASN A N 1
ATOM 1538 C CA . ASN A 1 195 ? -15.25 18.078 8.32 1 97.56 195 ASN A CA 1
ATOM 1539 C C . ASN A 1 195 ? -14.227 18.141 9.445 1 97.56 195 ASN A C 1
ATOM 1541 O O . ASN A 1 195 ? -14.453 18.812 10.461 1 97.56 195 ASN A O 1
ATOM 1545 N N . TYR A 1 196 ? -13.18 17.469 9.273 1 98.06 196 TYR A N 1
ATOM 1546 C CA . TYR A 1 196 ? -12.133 17.438 10.281 1 98.06 196 TYR A CA 1
ATOM 1547 C C . TYR A 1 196 ? -11.383 18.766 10.328 1 98.06 196 TYR A C 1
ATOM 1549 O O . TYR A 1 196 ? -10.711 19.078 11.312 1 98.06 196 TYR A O 1
ATOM 1557 N N . GLY A 1 197 ? -11.383 19.547 9.242 1 97.81 197 GLY A N 1
ATOM 1558 C CA . GLY A 1 197 ? -10.594 20.766 9.156 1 97.81 197 GLY A CA 1
ATOM 1559 C C . GLY A 1 197 ? -9.109 20.5 8.969 1 97.81 197 GLY A C 1
ATOM 1560 O O . GLY A 1 197 ? -8.281 21.359 9.297 1 97.81 197 GLY A O 1
ATOM 1561 N N . VAL A 1 198 ? -8.781 19.297 8.602 1 97.88 198 VAL A N 1
ATOM 1562 C CA . VAL A 1 198 ? -7.387 18.891 8.414 1 97.88 198 VAL A CA 1
ATOM 1563 C C . VAL A 1 198 ? -7.152 18.5 6.953 1 97.88 198 VAL A C 1
ATOM 1565 O O . VAL A 1 198 ? -7.871 17.672 6.402 1 97.88 198 VAL A O 1
ATOM 1568 N N . ARG A 1 199 ? -6.203 19.188 6.289 1 98.25 199 ARG A N 1
ATOM 1569 C CA . ARG A 1 199 ? -5.781 18.766 4.953 1 98.25 199 ARG A CA 1
ATOM 1570 C C . ARG A 1 199 ? -4.73 17.672 5.027 1 98.25 199 ARG A C 1
ATOM 1572 O O . ARG A 1 199 ? -3.807 17.734 5.84 1 98.25 199 ARG A O 1
ATOM 1579 N N . ILE A 1 200 ? -4.945 16.641 4.273 1 98.5 200 ILE A N 1
ATOM 1580 C CA . ILE A 1 200 ? -4.047 15.5 4.27 1 98.5 200 ILE A CA 1
ATOM 1581 C C . ILE A 1 200 ? -3.561 15.227 2.85 1 98.5 200 ILE A C 1
ATOM 1583 O O . ILE A 1 200 ? -4.363 14.93 1.959 1 98.5 200 ILE A O 1
ATOM 1587 N N . ASN A 1 201 ? -2.232 15.359 2.641 1 98.62 201 ASN A N 1
ATOM 1588 C CA . ASN A 1 201 ? -1.635 15.211 1.316 1 98.62 201 ASN A CA 1
ATOM 1589 C C . ASN A 1 201 ? -0.433 14.273 1.343 1 98.62 201 ASN A C 1
ATOM 1591 O O . ASN A 1 201 ? 0.107 13.977 2.41 1 98.62 201 ASN A O 1
ATOM 1595 N N . VAL A 1 202 ? -0.102 13.789 0.141 1 98.44 202 VAL A N 1
ATOM 1596 C CA . VAL A 1 202 ? 1.04 12.891 0.049 1 98.44 202 VAL A CA 1
ATOM 1597 C C . VAL A 1 202 ? 2.084 13.469 -0.9 1 98.44 202 VAL A C 1
ATOM 1599 O O . VAL A 1 202 ? 1.74 14.047 -1.937 1 98.44 202 VAL A O 1
ATOM 1602 N N . LEU A 1 203 ? 3.326 13.461 -0.46 1 97.19 203 LEU A N 1
ATOM 1603 C CA . LEU A 1 203 ? 4.488 13.867 -1.244 1 97.19 203 LEU A CA 1
ATOM 1604 C C . LEU A 1 203 ? 5.27 12.656 -1.733 1 97.19 203 LEU A C 1
ATOM 1606 O O . LEU A 1 203 ? 5.59 11.766 -0.947 1 97.19 203 LEU A O 1
ATOM 1610 N N . CYS A 1 204 ? 5.543 12.594 -3.064 1 98 204 CYS A N 1
ATOM 1611 C CA . CYS A 1 204 ? 6.219 11.461 -3.682 1 98 204 CYS A CA 1
ATOM 1612 C C . CYS A 1 204 ? 7.492 11.906 -4.391 1 98 204 CYS A C 1
ATOM 1614 O O . CYS A 1 204 ? 7.484 12.125 -5.605 1 98 204 CYS A O 1
ATOM 1616 N N . PRO A 1 205 ? 8.602 11.938 -3.67 1 96.44 205 PRO A N 1
ATOM 1617 C CA . PRO A 1 205 ? 9.859 12.32 -4.316 1 96.44 205 PRO A CA 1
ATOM 1618 C C . PRO A 1 205 ? 10.469 11.18 -5.129 1 96.44 205 PRO A C 1
ATOM 1620 O O . PRO A 1 205 ? 10.305 10.008 -4.781 1 96.44 205 PRO A O 1
ATOM 1623 N N . ALA A 1 206 ? 11.133 11.602 -6.23 1 96.69 206 ALA A N 1
ATOM 1624 C CA . ALA A 1 206 ? 12.055 10.664 -6.859 1 96.69 206 ALA A CA 1
ATOM 1625 C C . ALA A 1 206 ? 13.305 10.469 -6.004 1 96.69 206 ALA A C 1
ATOM 1627 O O . ALA A 1 206 ? 13.25 10.586 -4.777 1 96.69 206 ALA A O 1
ATOM 1628 N N . PHE A 1 207 ? 14.422 9.992 -6.559 1 93.88 207 PHE A N 1
ATOM 1629 C CA . PHE A 1 207 ? 15.641 9.734 -5.793 1 93.88 207 PHE A CA 1
ATOM 1630 C C . PHE A 1 207 ? 16.141 11.016 -5.145 1 93.88 207 PHE A C 1
ATOM 1632 O O . PHE A 1 207 ? 16.375 12.016 -5.824 1 93.88 207 PHE A O 1
ATOM 1639 N N . VAL A 1 208 ? 16.25 10.977 -3.848 1 91.06 208 VAL A N 1
ATOM 1640 C CA . VAL A 1 208 ? 16.75 12.125 -3.105 1 91.06 208 VAL A CA 1
ATOM 1641 C C . VAL A 1 208 ? 18.094 11.789 -2.469 1 91.06 208 VAL A C 1
ATOM 1643 O O . VAL A 1 208 ? 18.266 10.695 -1.914 1 91.06 208 VAL A O 1
ATOM 1646 N N . ASP A 1 209 ? 19.031 12.688 -2.623 1 88.56 209 ASP A N 1
ATOM 1647 C CA . ASP A 1 209 ? 20.359 12.484 -2.043 1 88.56 209 ASP A CA 1
ATOM 1648 C C . ASP A 1 209 ? 20.297 12.5 -0.518 1 88.56 209 ASP A C 1
ATOM 1650 O O . ASP A 1 209 ? 20.453 13.555 0.104 1 88.56 209 ASP A O 1
ATOM 1654 N N . THR A 1 210 ? 20.047 11.328 0.057 1 84 210 THR A N 1
ATOM 1655 C CA . THR A 1 210 ? 19.953 11.117 1.497 1 84 210 THR A CA 1
ATOM 1656 C C . THR A 1 210 ? 20.641 9.812 1.892 1 84 210 THR A C 1
ATOM 1658 O O . THR A 1 210 ? 20.938 8.969 1.036 1 84 210 THR A O 1
ATOM 1661 N N . PRO A 1 211 ? 20.953 9.609 3.174 1 80.25 211 PRO A N 1
ATOM 1662 C CA . PRO A 1 211 ? 21.516 8.336 3.625 1 80.25 211 PRO A CA 1
ATOM 1663 C C . PRO A 1 211 ? 20.656 7.133 3.236 1 80.25 211 PRO A C 1
ATOM 1665 O O . PRO A 1 211 ? 21.188 6.043 2.994 1 80.25 211 PRO A O 1
ATOM 1668 N N . LEU A 1 212 ? 19.344 7.332 3.174 1 80.62 212 LEU A N 1
ATOM 1669 C CA . LEU A 1 212 ? 18.453 6.258 2.76 1 80.62 212 LEU A CA 1
ATOM 1670 C C . LEU A 1 212 ? 18.812 5.758 1.365 1 80.62 212 LEU A C 1
ATOM 1672 O O . LEU A 1 212 ? 18.875 4.547 1.131 1 80.62 212 LEU A O 1
ATOM 1676 N N . LEU A 1 213 ? 19.078 6.648 0.477 1 85.12 213 LEU A N 1
ATOM 1677 C CA . LEU A 1 213 ? 19.406 6.293 -0.899 1 85.12 213 LEU A CA 1
ATOM 1678 C C . LEU A 1 213 ? 20.688 5.48 -0.962 1 85.12 213 LEU A C 1
ATOM 1680 O O . LEU A 1 213 ? 20.781 4.52 -1.729 1 85.12 213 LEU A O 1
ATOM 1684 N N . HIS A 1 214 ? 21.578 5.77 -0.09 1 84.69 214 HIS A N 1
ATOM 1685 C CA . HIS A 1 214 ? 22.875 5.113 -0.109 1 84.69 214 HIS A CA 1
ATOM 1686 C C . HIS A 1 214 ? 22.828 3.758 0.59 1 84.69 214 HIS A C 1
ATOM 1688 O O . HIS A 1 214 ? 23.703 2.91 0.38 1 84.69 214 HIS A O 1
ATOM 1694 N N . SER A 1 215 ? 21.828 3.514 1.356 1 84.75 215 SER A N 1
ATOM 1695 C CA . SER A 1 215 ? 21.688 2.268 2.105 1 84.75 215 SER A CA 1
ATOM 1696 C C . SER A 1 215 ? 21.219 1.131 1.206 1 84.75 215 SER A C 1
ATOM 1698 O O . SER A 1 215 ? 21.344 -0.042 1.566 1 84.75 215 SER A O 1
ATOM 1700 N N . VAL A 1 216 ? 20.781 1.449 0.009 1 86.38 216 VAL A N 1
ATOM 1701 C CA . VAL A 1 216 ? 20.125 0.459 -0.828 1 86.38 216 VAL A CA 1
ATOM 1702 C C . VAL A 1 216 ? 21.156 -0.355 -1.597 1 86.38 216 VAL A C 1
ATOM 1704 O O . VAL A 1 216 ? 20.812 -1.298 -2.312 1 86.38 216 VAL A O 1
ATOM 1707 N N . GLU A 1 217 ? 22.375 -0.113 -1.393 1 87.5 217 GLU A N 1
ATOM 1708 C CA . GLU A 1 217 ? 23.406 -0.862 -2.098 1 87.5 217 GLU A CA 1
ATOM 1709 C C . GLU A 1 217 ? 23.984 -1.974 -1.22 1 87.5 217 GLU A C 1
ATOM 1711 O O . GLU A 1 217 ? 24.719 -2.836 -1.702 1 87.5 217 GLU A O 1
ATOM 1716 N N . HIS A 1 218 ? 23.531 -1.961 -0.02 1 91 218 HIS A N 1
ATOM 1717 C CA . HIS A 1 218 ? 24.156 -2.885 0.922 1 91 218 HIS A CA 1
ATOM 1718 C C . HIS A 1 218 ? 23.328 -4.156 1.072 1 91 218 HIS A C 1
ATOM 1720 O O . HIS A 1 218 ? 22.125 -4.094 1.327 1 91 218 HIS A O 1
ATOM 1726 N N . GLU A 1 219 ? 24.031 -5.254 1.057 1 91.69 219 GLU A N 1
ATOM 1727 C CA . GLU A 1 219 ? 23.375 -6.551 1.211 1 91.69 219 GLU A CA 1
ATOM 1728 C C . GLU A 1 219 ? 22.734 -6.684 2.588 1 91.69 219 GLU A C 1
ATOM 1730 O O . GLU A 1 219 ? 21.672 -7.312 2.729 1 91.69 219 GLU A O 1
ATOM 1735 N N . ASP A 1 220 ? 23.312 -6.074 3.572 1 93.44 220 ASP A N 1
ATOM 1736 C CA . ASP A 1 220 ? 22.797 -6.152 4.938 1 93.44 220 ASP A CA 1
ATOM 1737 C C . ASP A 1 220 ? 21.406 -5.535 5.035 1 93.44 220 ASP A C 1
ATOM 1739 O O . ASP A 1 220 ? 20.656 -5.855 5.953 1 93.44 220 ASP A O 1
ATOM 1743 N N . ASN A 1 221 ? 21.062 -4.719 4.066 1 93.38 221 ASN A N 1
ATOM 1744 C CA . ASN A 1 221 ? 19.734 -4.098 4.027 1 93.38 221 ASN A CA 1
ATOM 1745 C C . ASN A 1 221 ? 18.844 -4.758 2.984 1 93.38 221 ASN A C 1
ATOM 1747 O O . ASN A 1 221 ? 17.672 -5.047 3.256 1 93.38 221 ASN A O 1
ATOM 1751 N N . MET A 1 222 ? 19.469 -5.07 1.907 1 95.88 222 MET A N 1
ATOM 1752 C CA . MET A 1 222 ? 18.625 -5.43 0.765 1 95.88 222 MET A CA 1
ATOM 1753 C C . MET A 1 222 ? 18.453 -6.941 0.675 1 95.88 222 MET A C 1
ATOM 1755 O O . MET A 1 222 ? 17.578 -7.426 -0.055 1 95.88 222 MET A O 1
ATOM 1759 N N . GLY A 1 223 ? 19.281 -7.703 1.377 1 95.69 223 GLY A N 1
ATOM 1760 C CA . GLY A 1 223 ? 19.219 -9.156 1.269 1 95.69 223 GLY A CA 1
ATOM 1761 C C . GLY A 1 223 ? 19.422 -9.656 -0.147 1 95.69 223 GLY A C 1
ATOM 1762 O O . GLY A 1 223 ? 20.344 -9.227 -0.838 1 95.69 223 GLY A O 1
ATOM 1763 N N . LYS A 1 224 ? 18.625 -10.602 -0.525 1 94.94 224 LYS A N 1
ATOM 1764 C CA . LYS A 1 224 ? 18.781 -11.258 -1.82 1 94.94 224 LYS A CA 1
ATOM 1765 C C . LYS A 1 224 ? 18.516 -10.289 -2.965 1 94.94 224 LYS A C 1
ATOM 1767 O O . LYS A 1 224 ? 18.953 -10.508 -4.094 1 94.94 224 LYS A O 1
ATOM 1772 N N . PHE A 1 225 ? 17.906 -9.266 -2.752 1 96.94 225 PHE A N 1
ATOM 1773 C CA . PHE A 1 225 ? 17.516 -8.344 -3.812 1 96.94 225 PHE A CA 1
ATOM 1774 C C . PHE A 1 225 ? 18.688 -7.441 -4.199 1 96.94 225 PHE A C 1
ATOM 1776 O O . PHE A 1 225 ? 18.609 -6.707 -5.188 1 96.94 225 PHE A O 1
ATOM 1783 N N . VAL A 1 226 ? 19.766 -7.5 -3.477 1 95.81 226 VAL A N 1
ATOM 1784 C CA . VAL A 1 226 ? 20.969 -6.754 -3.807 1 95.81 226 VAL A CA 1
ATOM 1785 C C . VAL A 1 226 ? 21.453 -7.133 -5.207 1 95.81 226 VAL A C 1
ATOM 1787 O O . VAL A 1 226 ? 22.125 -6.348 -5.875 1 95.81 226 VAL A O 1
ATOM 1790 N N . LYS A 1 227 ? 21.094 -8.281 -5.637 1 95.56 227 LYS A N 1
ATOM 1791 C CA . LYS A 1 227 ? 21.5 -8.742 -6.957 1 95.56 227 LYS A CA 1
ATOM 1792 C C . LYS A 1 227 ? 20.953 -7.84 -8.055 1 95.56 227 LYS A C 1
ATOM 1794 O O . LYS A 1 227 ? 21.422 -7.871 -9.195 1 95.56 227 LYS A O 1
ATOM 1799 N N . PHE A 1 228 ? 19.953 -7.027 -7.738 1 95.94 228 PHE A N 1
ATOM 1800 C CA . PHE A 1 228 ? 19.359 -6.125 -8.719 1 95.94 228 PHE A CA 1
ATOM 1801 C C . PHE A 1 228 ? 19.875 -4.703 -8.531 1 95.94 228 PHE A C 1
ATOM 1803 O O . PHE A 1 228 ? 19.281 -3.748 -9.031 1 95.94 228 PHE A O 1
ATOM 1810 N N . LYS A 1 229 ? 20.938 -4.516 -7.766 1 94 229 LYS A N 1
ATOM 1811 C CA . LYS A 1 229 ? 21.453 -3.197 -7.438 1 94 229 LYS A CA 1
ATOM 1812 C C . LYS A 1 229 ? 21.859 -2.432 -8.695 1 94 229 LYS A C 1
ATOM 1814 O O . LYS A 1 229 ? 21.734 -1.206 -8.75 1 94 229 LYS A O 1
ATOM 1819 N N . ASP A 1 230 ? 22.266 -3.109 -9.727 1 93.31 230 ASP A N 1
ATOM 1820 C CA . ASP A 1 230 ? 22.672 -2.434 -10.945 1 93.31 230 ASP A CA 1
ATOM 1821 C C . ASP A 1 230 ? 21.484 -1.841 -11.688 1 93.31 230 ASP A C 1
ATOM 1823 O O . ASP A 1 230 ? 21.578 -0.779 -12.305 1 93.31 230 ASP A O 1
ATOM 1827 N N . ASP A 1 231 ? 20.406 -2.562 -11.625 1 91.25 231 ASP A N 1
ATOM 1828 C CA . ASP A 1 231 ? 19.172 -2.012 -12.172 1 91.25 231 ASP A CA 1
ATOM 1829 C C . ASP A 1 231 ? 18.781 -0.722 -11.461 1 91.25 231 ASP A C 1
ATOM 1831 O O . ASP A 1 231 ? 18.375 0.247 -12.094 1 91.25 231 ASP A O 1
ATOM 1835 N N . PHE A 1 232 ? 18.938 -0.717 -10.234 1 92.12 232 PHE A N 1
ATOM 1836 C CA . PHE A 1 232 ? 18.609 0.44 -9.406 1 92.12 232 PHE A CA 1
ATOM 1837 C C . PHE A 1 232 ? 19.531 1.614 -9.734 1 92.12 232 PHE A C 1
ATOM 1839 O O . PHE A 1 232 ? 19.062 2.746 -9.883 1 92.12 232 PHE A O 1
ATOM 1846 N N . LYS A 1 233 ? 20.766 1.329 -9.891 1 92.38 233 LYS A N 1
ATOM 1847 C CA . LYS A 1 233 ? 21.75 2.355 -10.211 1 92.38 233 LYS A CA 1
ATOM 1848 C C . LYS A 1 233 ? 21.484 2.949 -11.594 1 92.38 233 LYS A C 1
ATOM 1850 O O . LYS A 1 233 ? 21.656 4.152 -11.797 1 92.38 233 LYS A O 1
ATOM 1855 N N . ARG A 1 234 ? 21.141 2.129 -12.484 1 92.81 234 ARG A N 1
ATOM 1856 C CA . ARG A 1 234 ? 20.797 2.607 -13.82 1 92.81 234 ARG A CA 1
ATOM 1857 C C . ARG A 1 234 ? 19.609 3.551 -13.781 1 92.81 234 ARG A C 1
ATOM 1859 O O . ARG A 1 234 ? 19.594 4.574 -14.469 1 92.81 234 ARG A O 1
ATOM 1866 N N . SER A 1 235 ? 18.656 3.172 -12.977 1 92.12 235 SER A N 1
ATOM 1867 C CA . SER A 1 235 ? 17.5 4.035 -12.82 1 92.12 235 SER A CA 1
ATOM 1868 C C . SER A 1 235 ? 17.875 5.379 -12.211 1 92.12 235 SER A C 1
ATOM 1870 O O . SER A 1 235 ? 17.391 6.426 -12.656 1 92.12 235 SER A O 1
ATOM 1872 N N . MET A 1 236 ? 18.688 5.324 -11.25 1 92.75 236 MET A N 1
ATOM 1873 C CA . MET A 1 236 ? 19.141 6.551 -10.602 1 92.75 236 MET A CA 1
ATOM 1874 C C . MET A 1 236 ? 19.859 7.461 -11.594 1 92.75 236 MET A C 1
ATOM 1876 O O . MET A 1 236 ? 19.688 8.68 -11.57 1 92.75 236 MET A O 1
ATOM 1880 N N . SER A 1 237 ? 20.641 6.836 -12.391 1 94.12 237 SER A N 1
ATOM 1881 C CA . SER A 1 237 ? 21.359 7.59 -13.406 1 94.12 237 SER A CA 1
ATOM 1882 C C . SER A 1 237 ? 20.422 8.164 -14.453 1 94.12 237 SER A C 1
ATOM 1884 O O . SER A 1 237 ? 20.578 9.305 -14.891 1 94.12 237 SER A O 1
ATOM 1886 N N . LYS A 1 238 ? 19.5 7.398 -14.828 1 94.19 238 LYS A N 1
ATOM 1887 C CA . LYS A 1 238 ? 18.562 7.781 -15.883 1 94.19 238 LYS A CA 1
ATOM 1888 C C . LYS A 1 238 ? 17.656 8.922 -15.422 1 94.19 238 LYS A C 1
ATOM 1890 O O . LYS A 1 238 ? 17.391 9.852 -16.188 1 94.19 238 LYS A O 1
ATOM 1895 N N . PHE A 1 239 ? 17.25 8.922 -14.172 1 94.75 239 PHE A N 1
ATOM 1896 C CA . PHE A 1 239 ? 16.203 9.836 -13.719 1 94.75 239 PHE A CA 1
ATOM 1897 C C . PHE A 1 239 ? 16.797 10.961 -12.883 1 94.75 239 PHE A C 1
ATOM 1899 O O . PHE A 1 239 ? 16.141 11.977 -12.641 1 94.75 239 PHE A O 1
ATOM 1906 N N . GLY A 1 240 ? 18 10.75 -12.414 1 95.19 240 GLY A N 1
ATOM 1907 C CA . GLY A 1 240 ? 18.672 11.773 -11.641 1 95.19 240 GLY A CA 1
ATOM 1908 C C . GLY A 1 240 ? 18.391 11.695 -10.148 1 95.19 240 GLY A C 1
ATOM 1909 O O . GLY A 1 240 ? 17.484 10.961 -9.727 1 95.19 240 GLY A O 1
ATOM 1910 N N . VAL A 1 241 ? 19.188 12.477 -9.383 1 95.62 241 VAL A N 1
ATOM 1911 C CA . VAL A 1 241 ? 19.062 12.555 -7.934 1 95.62 241 VAL A CA 1
ATOM 1912 C C . VAL A 1 241 ? 18.703 13.977 -7.516 1 95.62 241 VAL A C 1
ATOM 1914 O O . VAL A 1 241 ? 19.344 14.938 -7.945 1 95.62 241 VAL A O 1
ATOM 1917 N N . LEU A 1 242 ? 17.656 14.078 -6.75 1 94.94 242 LEU A N 1
ATOM 1918 C CA . LEU A 1 242 ? 17.172 15.367 -6.281 1 94.94 242 LEU A CA 1
ATOM 1919 C C . LEU A 1 242 ? 17.938 15.828 -5.051 1 94.94 242 LEU A C 1
ATOM 1921 O O . LEU A 1 242 ? 18.406 15.008 -4.258 1 94.94 242 LEU A O 1
ATOM 1925 N N . GLN A 1 243 ? 17.953 17.188 -4.938 1 89.62 243 GLN A N 1
ATOM 1926 C CA . GLN A 1 243 ? 18.469 17.766 -3.705 1 89.62 243 GLN A CA 1
ATOM 1927 C C . GLN A 1 243 ? 17.375 17.891 -2.654 1 89.62 243 GLN A C 1
ATOM 1929 O O . GLN A 1 243 ? 16.234 18.219 -2.982 1 89.62 243 GLN A O 1
ATOM 1934 N N . PRO A 1 244 ? 17.703 17.734 -1.374 1 85.75 244 PRO A N 1
ATOM 1935 C CA . PRO A 1 244 ? 16.719 17.844 -0.301 1 85.75 244 PRO A CA 1
ATOM 1936 C C . PRO A 1 244 ? 15.984 19.188 -0.304 1 85.75 244 PRO A C 1
ATOM 1938 O O . PRO A 1 244 ? 14.82 19.266 0.084 1 85.75 244 PRO A O 1
ATOM 1941 N N . SER A 1 245 ? 16.578 20.219 -0.844 1 84 245 SER A N 1
ATOM 1942 C CA . SER A 1 245 ? 15.977 21.547 -0.844 1 84 245 SER A CA 1
ATOM 1943 C C . SER A 1 245 ? 14.727 21.578 -1.713 1 84 245 SER A C 1
ATOM 1945 O O . SER A 1 245 ? 13.766 22.297 -1.405 1 84 245 SER A O 1
ATOM 1947 N N . LEU A 1 246 ? 14.758 20.844 -2.781 1 90.5 246 LEU A N 1
ATOM 1948 C CA . LEU A 1 246 ? 13.578 20.812 -3.635 1 90.5 246 LEU A CA 1
ATOM 1949 C C . LEU A 1 246 ? 12.422 20.094 -2.941 1 90.5 246 LEU A C 1
ATOM 1951 O O . LEU A 1 246 ? 11.258 20.453 -3.139 1 90.5 246 LEU A O 1
ATOM 1955 N N . ILE A 1 247 ? 12.75 19.109 -2.15 1 89.81 247 ILE A N 1
ATOM 1956 C CA . ILE A 1 247 ? 11.734 18.406 -1.362 1 89.81 247 ILE A CA 1
ATOM 1957 C C . ILE A 1 247 ? 11.109 19.375 -0.362 1 89.81 247 ILE A C 1
ATOM 1959 O O . ILE A 1 247 ? 9.883 19.422 -0.21 1 89.81 247 ILE A O 1
ATOM 1963 N N . ALA A 1 248 ? 11.961 20.172 0.252 1 84.69 248 ALA A N 1
ATOM 1964 C CA . ALA A 1 248 ? 11.477 21.172 1.204 1 84.69 248 ALA A CA 1
ATOM 1965 C C . ALA A 1 248 ? 10.547 22.172 0.524 1 84.69 248 ALA A C 1
ATOM 1967 O O . ALA A 1 248 ? 9.539 22.578 1.099 1 84.69 248 ALA A O 1
ATOM 1968 N N . GLU A 1 249 ? 10.898 22.547 -0.636 1 86.94 249 GLU A N 1
ATOM 1969 C CA . GLU A 1 249 ? 10.047 23.453 -1.405 1 86.94 249 GLU A CA 1
ATOM 1970 C C . GLU A 1 249 ? 8.68 22.828 -1.674 1 86.94 249 GLU A C 1
ATOM 1972 O O . GLU A 1 249 ? 7.652 23.5 -1.575 1 86.94 249 GLU A O 1
ATOM 1977 N N . GLY A 1 250 ? 8.672 21.578 -2.066 1 91.69 250 GLY A N 1
ATOM 1978 C CA . GLY A 1 250 ? 7.414 20.875 -2.262 1 91.69 250 GLY A CA 1
ATOM 1979 C C . GLY A 1 250 ? 6.562 20.812 -1.007 1 91.69 250 GLY A C 1
ATOM 1980 O O . GLY A 1 250 ? 5.355 21.062 -1.059 1 91.69 250 GLY A O 1
ATOM 1981 N N . MET A 1 251 ? 7.207 20.594 0.083 1 89.06 251 MET A N 1
ATOM 1982 C CA . MET A 1 251 ? 6.496 20.562 1.359 1 89.06 251 MET A CA 1
ATOM 1983 C C . MET A 1 251 ? 5.867 21.922 1.664 1 89.06 251 MET A C 1
ATOM 1985 O O . MET A 1 251 ? 4.711 21.984 2.09 1 89.06 251 MET A O 1
ATOM 1989 N N . MET A 1 252 ? 6.594 22.938 1.43 1 86.88 252 MET A N 1
ATOM 1990 C CA . MET A 1 252 ? 6.086 24.281 1.691 1 86.88 252 MET A CA 1
ATOM 1991 C C . MET A 1 252 ? 4.887 24.594 0.8 1 86.88 252 MET A C 1
ATOM 1993 O O . MET A 1 252 ? 3.924 25.219 1.245 1 86.88 252 MET A O 1
ATOM 1997 N N . ARG A 1 253 ? 4.988 24.141 -0.373 1 91.56 253 ARG A N 1
ATOM 1998 C CA . ARG A 1 253 ? 3.857 24.344 -1.273 1 91.56 253 ARG A CA 1
ATOM 1999 C C . ARG A 1 253 ? 2.604 23.656 -0.743 1 91.56 253 ARG A C 1
ATOM 2001 O O . ARG A 1 253 ? 1.519 24.25 -0.754 1 91.56 253 ARG A O 1
ATOM 2008 N N . LEU A 1 254 ? 2.781 22.469 -0.278 1 93.44 254 LEU A N 1
ATOM 2009 C CA . LEU A 1 254 ? 1.648 21.75 0.292 1 93.44 254 LEU A CA 1
ATOM 2010 C C . LEU A 1 254 ? 1.115 22.469 1.529 1 93.44 254 LEU A C 1
ATOM 2012 O O . LEU A 1 254 ? -0.093 22.469 1.775 1 93.44 254 LEU A O 1
ATOM 2016 N N . ILE A 1 255 ? 1.961 23.078 2.264 1 87.94 255 ILE A N 1
ATOM 2017 C CA . ILE A 1 255 ? 1.595 23.734 3.514 1 87.94 255 ILE A CA 1
ATOM 2018 C C . ILE A 1 255 ? 0.831 25.016 3.219 1 87.94 255 ILE A C 1
ATOM 2020 O O . ILE A 1 255 ? -0.205 25.281 3.83 1 87.94 255 ILE A O 1
ATOM 2024 N N . VAL A 1 256 ? 1.253 25.75 2.242 1 86.06 256 VAL A N 1
ATOM 2025 C CA . VAL A 1 256 ? 0.741 27.109 2.066 1 86.06 256 VAL A CA 1
ATOM 2026 C C . VAL A 1 256 ? -0.481 27.078 1.15 1 86.06 256 VAL A C 1
ATOM 2028 O O . VAL A 1 256 ? -1.366 27.938 1.264 1 86.06 256 VAL A O 1
ATOM 2031 N N . ASP A 1 257 ? -0.573 26.141 0.246 1 92.94 257 ASP A N 1
ATOM 2032 C CA . ASP A 1 257 ? -1.712 26.078 -0.665 1 92.94 257 ASP A CA 1
ATOM 2033 C C . ASP A 1 257 ? -2.906 25.391 -0 1 92.94 257 ASP A C 1
ATOM 2035 O O . ASP A 1 257 ? -2.996 24.156 0.015 1 92.94 257 ASP A O 1
ATOM 2039 N N . SER A 1 258 ? -3.855 26.156 0.397 1 93.06 258 SER A N 1
ATOM 2040 C CA . SER A 1 258 ? -4.969 25.672 1.21 1 93.06 258 SER A CA 1
ATOM 2041 C C . SER A 1 258 ? -6 24.938 0.357 1 93.06 258 SER A C 1
ATOM 2043 O O . SER A 1 258 ? -6.934 24.328 0.886 1 93.06 258 SER A O 1
ATOM 2045 N N . SER A 1 259 ? -5.809 24.922 -0.916 1 96.81 259 SER A N 1
ATOM 2046 C CA . SER A 1 259 ? -6.766 24.25 -1.792 1 96.81 259 SER A CA 1
ATOM 2047 C C . SER A 1 259 ? -6.453 22.766 -1.926 1 96.81 259 SER A C 1
ATOM 2049 O O . SER A 1 259 ? -7.27 22 -2.445 1 96.81 259 SER A O 1
ATOM 2051 N N . LEU A 1 260 ? -5.336 22.375 -1.409 1 97.94 260 LEU A N 1
ATOM 2052 C CA . LEU A 1 260 ? -4.883 21.016 -1.637 1 97.94 260 LEU A CA 1
ATOM 2053 C C . LEU A 1 260 ? -5.324 20.094 -0.5 1 97.94 260 LEU A C 1
ATOM 2055 O O . LEU A 1 260 ? -4.992 20.344 0.663 1 97.94 260 LEU A O 1
ATOM 2059 N N . ASN A 1 261 ? -6.051 19.094 -0.79 1 98.38 261 ASN A N 1
ATOM 2060 C CA . ASN A 1 261 ? -6.441 17.984 0.066 1 98.38 261 ASN A CA 1
ATOM 2061 C C . ASN A 1 261 ? -6.551 16.688 -0.724 1 98.38 261 ASN A C 1
ATOM 2063 O O . ASN A 1 261 ? -7.254 16.625 -1.732 1 98.38 261 ASN A O 1
ATOM 2067 N N . GLY A 1 262 ? -5.852 15.688 -0.303 1 98.19 262 GLY A N 1
ATOM 2068 C CA . GLY A 1 262 ? -5.809 14.438 -1.043 1 98.19 262 GLY A CA 1
ATOM 2069 C C . GLY A 1 262 ? -4.891 14.492 -2.252 1 98.19 262 GLY A C 1
ATOM 2070 O O . GLY A 1 262 ? -4.926 13.602 -3.104 1 98.19 262 GLY A O 1
ATOM 2071 N N . ALA A 1 263 ? -4.105 15.547 -2.295 1 98.25 263 ALA A N 1
ATOM 2072 C CA . ALA A 1 263 ? -3.217 15.727 -3.439 1 98.25 263 ALA A CA 1
ATOM 2073 C C . ALA A 1 263 ? -2.053 14.742 -3.395 1 98.25 263 ALA A C 1
ATOM 2075 O O . ALA A 1 263 ? -1.524 14.445 -2.32 1 98.25 263 ALA A O 1
ATOM 2076 N N . VAL A 1 264 ? -1.732 14.281 -4.57 1 98.38 264 VAL A N 1
ATOM 2077 C CA . VAL A 1 264 ? -0.552 13.445 -4.758 1 98.38 264 VAL A CA 1
ATOM 2078 C C . VAL A 1 264 ? 0.526 14.234 -5.496 1 98.38 264 VAL A C 1
ATOM 2080 O O . VAL A 1 264 ? 0.49 14.352 -6.727 1 98.38 264 VAL A O 1
ATOM 2083 N N . MET A 1 265 ? 1.457 14.766 -4.738 1 98.5 265 MET A N 1
ATOM 2084 C CA . MET A 1 265 ? 2.523 15.578 -5.32 1 98.5 265 MET A CA 1
ATOM 2085 C C . MET A 1 265 ? 3.723 14.711 -5.691 1 98.5 265 MET A C 1
ATOM 2087 O O . MET A 1 265 ? 4.254 13.984 -4.852 1 98.5 265 MET A O 1
ATOM 2091 N N . LYS A 1 266 ? 4.113 14.844 -6.855 1 98.25 266 LYS A N 1
ATOM 2092 C CA . LYS A 1 266 ? 5.328 14.219 -7.355 1 98.25 266 LYS A CA 1
ATOM 2093 C C . LYS A 1 266 ? 6.457 15.234 -7.5 1 98.25 266 LYS A C 1
ATOM 2095 O O . LYS A 1 266 ? 6.223 16.375 -7.914 1 98.25 266 LYS A O 1
ATOM 2100 N N . ILE A 1 267 ? 7.648 14.844 -7.109 1 97.56 267 ILE A N 1
ATOM 2101 C CA . ILE A 1 267 ? 8.836 15.656 -7.363 1 97.56 267 ILE A CA 1
ATOM 2102 C C . ILE A 1 267 ? 9.875 14.836 -8.125 1 97.56 267 ILE A C 1
ATOM 2104 O O . ILE A 1 267 ? 10.391 13.844 -7.602 1 97.56 267 ILE A O 1
ATOM 2108 N N . THR A 1 268 ? 10.133 15.266 -9.305 1 97.31 268 THR A N 1
ATOM 2109 C CA . THR A 1 268 ? 11.086 14.57 -10.164 1 97.31 268 THR A CA 1
ATOM 2110 C C . THR A 1 268 ? 12.094 15.555 -10.75 1 97.31 268 THR A C 1
ATOM 2112 O O . THR A 1 268 ? 11.859 16.766 -10.742 1 97.31 268 THR A O 1
ATOM 2115 N N . CYS A 1 269 ? 13.219 14.953 -11.219 1 96.62 269 CYS A N 1
ATOM 2116 C CA . CYS A 1 269 ? 14.219 15.805 -11.844 1 96.62 269 CYS A CA 1
ATOM 2117 C C . CYS A 1 269 ? 13.703 16.375 -13.164 1 96.62 269 CYS A C 1
ATOM 2119 O O . CYS A 1 269 ? 13.984 17.516 -13.5 1 96.62 269 CYS A O 1
ATOM 2121 N N . SER A 1 270 ? 12.977 15.633 -13.867 1 95.19 270 SER A N 1
ATOM 2122 C CA . SER A 1 270 ? 12.555 16 -15.219 1 95.19 270 SER A CA 1
ATOM 2123 C C . SER A 1 270 ? 11.438 17.031 -15.18 1 95.19 270 SER A C 1
ATOM 2125 O O . SER A 1 270 ? 11.367 17.922 -16.031 1 95.19 270 SER A O 1
ATOM 2127 N N . LYS A 1 271 ? 10.523 17.047 -14.172 1 96.31 271 LYS A N 1
ATOM 2128 C CA . LYS A 1 271 ? 9.336 17.906 -14.203 1 96.31 271 LYS A CA 1
ATOM 2129 C C . LYS A 1 271 ? 9.266 18.781 -12.961 1 96.31 271 LYS A C 1
ATOM 2131 O O . LYS A 1 271 ? 8.359 19.609 -12.836 1 96.31 271 LYS A O 1
ATOM 2136 N N . GLY A 1 272 ? 10.211 18.609 -12.094 1 97.19 272 GLY A N 1
ATOM 2137 C CA . GLY A 1 272 ? 10.094 19.328 -10.836 1 97.19 272 GLY A CA 1
ATOM 2138 C C . GLY A 1 272 ? 8.859 18.922 -10.039 1 97.19 272 GLY A C 1
ATOM 2139 O O . GLY A 1 272 ? 8.508 17.75 -9.977 1 97.19 272 GLY A O 1
ATOM 2140 N N . ILE A 1 273 ? 8.273 19.922 -9.375 1 97.88 273 ILE A N 1
ATOM 2141 C CA . ILE A 1 273 ? 7.086 19.688 -8.562 1 97.88 273 ILE A CA 1
ATOM 2142 C C . ILE A 1 273 ? 5.848 19.625 -9.453 1 97.88 273 ILE A C 1
ATOM 2144 O O . ILE A 1 273 ? 5.586 20.562 -10.219 1 97.88 273 ILE A O 1
ATOM 2148 N N . HIS A 1 274 ? 5.152 18.562 -9.414 1 97.88 274 HIS A N 1
ATOM 2149 C CA . HIS A 1 274 ? 3.908 18.406 -10.156 1 97.88 274 HIS A CA 1
ATOM 2150 C C . HIS A 1 274 ? 2.955 17.453 -9.43 1 97.88 274 HIS A C 1
ATOM 2152 O O . HIS A 1 274 ? 3.295 16.922 -8.383 1 97.88 274 HIS A O 1
ATOM 2158 N N . PHE A 1 275 ? 1.703 17.359 -9.984 1 97.56 275 PHE A N 1
ATOM 2159 C CA . PHE A 1 275 ? 0.68 16.594 -9.281 1 97.56 275 PHE A CA 1
ATOM 2160 C C . PHE A 1 275 ? 0.164 15.453 -10.156 1 97.56 275 PHE A C 1
ATOM 2162 O O . PHE A 1 275 ? 0.012 15.617 -11.367 1 97.56 275 PHE A O 1
ATOM 2169 N N . HIS A 1 276 ? -0.009 14.312 -9.5 1 94.44 276 HIS A N 1
ATOM 2170 C CA . HIS A 1 276 ? -0.66 13.203 -10.188 1 94.44 276 HIS A CA 1
ATOM 2171 C C . HIS A 1 276 ? -2.154 13.461 -10.359 1 94.44 276 HIS A C 1
ATOM 2173 O O . HIS A 1 276 ? -2.828 13.875 -9.406 1 94.44 276 HIS A O 1
ATOM 2179 N N . THR A 1 277 ? -2.637 13.188 -11.531 1 88.25 277 THR A N 1
ATOM 2180 C CA . THR A 1 277 ? -4.066 13.305 -11.797 1 88.25 277 THR A CA 1
ATOM 2181 C C . THR A 1 277 ? -4.672 11.938 -12.102 1 88.25 277 THR A C 1
ATOM 2183 O O . THR A 1 277 ? -4.148 11.188 -12.922 1 88.25 277 THR A O 1
ATOM 2186 N N . TYR A 1 278 ? -5.625 11.578 -11.297 1 81.19 278 TYR A N 1
ATOM 2187 C CA . TYR A 1 278 ? -6.328 10.32 -11.547 1 81.19 278 TYR A CA 1
ATOM 2188 C C . TYR A 1 278 ? -7.453 10.516 -12.555 1 81.19 278 TYR A C 1
ATOM 2190 O O . TYR A 1 278 ? -8.117 11.555 -12.555 1 81.19 278 TYR A O 1
ATOM 2198 N N . GLU A 1 279 ? -7.418 9.602 -13.523 1 68.44 279 GLU A N 1
ATOM 2199 C CA . GLU A 1 279 ? -8.531 9.656 -14.461 1 68.44 279 GLU A CA 1
ATOM 2200 C C . GLU A 1 279 ? -9.867 9.422 -13.75 1 68.44 279 GLU A C 1
ATOM 2202 O O . GLU A 1 279 ? -9.938 8.648 -12.797 1 68.44 279 GLU A O 1
ATOM 2207 N N . PRO A 1 280 ? -10.766 10.359 -14.211 1 59.38 280 PRO A N 1
ATOM 2208 C CA . PRO A 1 280 ? -12.086 10.109 -13.633 1 59.38 280 PRO A CA 1
ATOM 2209 C C . PRO A 1 280 ? -12.539 8.664 -13.812 1 59.38 280 PRO A C 1
ATOM 2211 O O . PRO A 1 280 ? -12.172 8.008 -14.789 1 59.38 280 PRO A O 1
ATOM 2214 N N . MET A 1 281 ? -12.938 7.926 -12.758 1 54.31 281 MET A N 1
ATOM 2215 C CA . MET A 1 281 ? -13.359 6.531 -12.758 1 54.31 281 MET A CA 1
ATOM 2216 C C . MET A 1 281 ? -14.328 6.258 -13.906 1 54.31 281 MET A C 1
ATOM 2218 O O . MET A 1 281 ? -15.273 7.02 -14.117 1 54.31 281 MET A O 1
ATOM 2222 N N . SER A 1 282 ? -13.797 5.824 -14.977 1 44.41 282 SER A N 1
ATOM 2223 C CA . SER A 1 282 ? -14.836 5.281 -15.852 1 44.41 282 SER A CA 1
ATOM 2224 C C . SER A 1 282 ? -15.469 4.035 -15.242 1 44.41 282 SER A C 1
ATOM 2226 O O . SER A 1 282 ? -14.781 3.062 -14.938 1 44.41 282 SER A O 1
ATOM 2228 N N . ALA A 1 283 ? -16.344 4.266 -14.57 1 37.47 283 ALA A N 1
ATOM 2229 C CA . ALA A 1 283 ? -17.062 3.055 -14.164 1 37.47 283 ALA A CA 1
ATOM 2230 C C . ALA A 1 283 ? -17.375 2.17 -15.367 1 37.47 283 ALA A C 1
ATOM 2232 O O . ALA A 1 283 ? -17.656 2.672 -16.453 1 37.47 283 ALA A O 1
ATOM 2233 N N . MET B 1 1 ? -79 -28.047 -65.562 1 23.44 1 MET B N 1
ATOM 2234 C CA . MET B 1 1 ? -77.75 -28.719 -65.562 1 23.44 1 MET B CA 1
ATOM 2235 C C . MET B 1 1 ? -77.312 -29.156 -64.188 1 23.44 1 MET B C 1
ATOM 2237 O O . MET B 1 1 ? -77.75 -28.562 -63.188 1 23.44 1 MET B O 1
ATOM 2241 N N . THR B 1 2 ? -76.562 -30.266 -63.938 1 24.12 2 THR B N 1
ATOM 2242 C CA . THR B 1 2 ? -76.25 -31.281 -62.938 1 24.12 2 THR B CA 1
ATOM 2243 C C . THR B 1 2 ? -75.312 -30.688 -61.875 1 24.12 2 THR B C 1
ATOM 2245 O O . THR B 1 2 ? -74.125 -30.422 -62.156 1 24.12 2 THR B O 1
ATOM 2248 N N . VAL B 1 3 ? -75.75 -29.688 -61.062 1 28.89 3 VAL B N 1
ATOM 2249 C CA . VAL B 1 3 ? -74.938 -28.859 -60.219 1 28.89 3 VAL B CA 1
ATOM 2250 C C . VAL B 1 3 ? -74.312 -29.703 -59.094 1 28.89 3 VAL B C 1
ATOM 2252 O O . VAL B 1 3 ? -75 -30.25 -58.25 1 28.89 3 VAL B O 1
ATOM 2255 N N . THR B 1 4 ? -73.188 -30.516 -59.438 1 28.41 4 THR B N 1
ATOM 2256 C CA . THR B 1 4 ? -72.5 -31.547 -58.688 1 28.41 4 THR B CA 1
ATOM 2257 C C . THR B 1 4 ? -71.938 -30.984 -57.375 1 28.41 4 THR B C 1
ATOM 2259 O O . THR B 1 4 ? -71.625 -29.797 -57.281 1 28.41 4 THR B O 1
ATOM 2262 N N . GLY B 1 5 ? -72.125 -31.641 -56.25 1 23.98 5 GLY B N 1
ATOM 2263 C CA . GLY B 1 5 ? -72 -31.547 -54.812 1 23.98 5 GLY B CA 1
ATOM 2264 C C . GLY B 1 5 ? -70.562 -31.297 -54.344 1 23.98 5 GLY B C 1
ATOM 2265 O O . GLY B 1 5 ? -69.625 -32 -54.75 1 23.98 5 GLY B O 1
ATOM 2266 N N . ARG B 1 6 ? -70.125 -30 -54.094 1 28.2 6 ARG B N 1
ATOM 2267 C CA . ARG B 1 6 ? -68.875 -29.391 -53.594 1 28.2 6 ARG B CA 1
ATOM 2268 C C . ARG B 1 6 ? -68.5 -29.906 -52.219 1 28.2 6 ARG B C 1
ATOM 2270 O O . ARG B 1 6 ? -69 -29.422 -51.219 1 28.2 6 ARG B O 1
ATOM 2277 N N . ALA B 1 7 ? -68.438 -31.344 -52.062 1 25.55 7 ALA B N 1
ATOM 2278 C CA . ALA B 1 7 ? -68.25 -31.938 -50.75 1 25.55 7 ALA B CA 1
ATOM 2279 C C . ALA B 1 7 ? -67.062 -31.266 -50 1 25.55 7 ALA B C 1
ATOM 2281 O O . ALA B 1 7 ? -66.25 -30.609 -50.625 1 25.55 7 ALA B O 1
ATOM 2282 N N . ASP B 1 8 ? -66.688 -31.828 -48.812 1 25.86 8 ASP B N 1
ATOM 2283 C CA . ASP B 1 8 ? -66.25 -31.625 -47.438 1 25.86 8 ASP B CA 1
ATOM 2284 C C . ASP B 1 8 ? -64.75 -31.547 -47.281 1 25.86 8 ASP B C 1
ATOM 2286 O O . ASP B 1 8 ? -64.125 -32.531 -46.906 1 25.86 8 ASP B O 1
ATOM 2290 N N . ARG B 1 9 ? -63.969 -30.969 -48.312 1 27.62 9 ARG B N 1
ATOM 2291 C CA . ARG B 1 9 ? -62.531 -31.25 -48.344 1 27.62 9 ARG B CA 1
ATOM 2292 C C . ARG B 1 9 ? -61.844 -30.609 -47.156 1 27.62 9 ARG B C 1
ATOM 2294 O O . ARG B 1 9 ? -60.625 -30.609 -47.062 1 27.62 9 ARG B O 1
ATOM 2301 N N . CYS B 1 10 ? -62.594 -29.766 -46.281 1 28.56 10 CYS B N 1
ATOM 2302 C CA . CYS B 1 10 ? -61.781 -28.828 -45.531 1 28.56 10 CYS B CA 1
ATOM 2303 C C . CYS B 1 10 ? -61.125 -29.531 -44.344 1 28.56 10 CYS B C 1
ATOM 2305 O O . CYS B 1 10 ? -60.438 -28.891 -43.531 1 28.56 10 CYS B O 1
ATOM 2307 N N . THR B 1 11 ? -61.5 -30.766 -44 1 30.97 11 THR B N 1
ATOM 2308 C CA . THR B 1 11 ? -61.219 -31.203 -42.625 1 30.97 11 THR B CA 1
ATOM 2309 C C . THR B 1 11 ? -59.75 -31.5 -42.469 1 30.97 11 THR B C 1
ATOM 2311 O O . THR B 1 11 ? -59.281 -31.734 -41.344 1 30.97 11 THR B O 1
ATOM 2314 N N . SER B 1 12 ? -59.031 -31.688 -43.594 1 31.11 12 SER B N 1
ATOM 2315 C CA . SER B 1 12 ? -57.781 -32.406 -43.406 1 31.11 12 SER B CA 1
ATOM 2316 C C . SER B 1 12 ? -56.688 -31.484 -42.812 1 31.11 12 SER B C 1
ATOM 2318 O O . SER B 1 12 ? -55.688 -31.953 -42.281 1 31.11 12 SER B O 1
ATOM 2320 N N . ALA B 1 13 ? -56.969 -30.094 -42.875 1 39.41 13 ALA B N 1
ATOM 2321 C CA . ALA B 1 13 ? -55.844 -29.219 -42.531 1 39.41 13 ALA B CA 1
ATOM 2322 C C . ALA B 1 13 ? -55.656 -29.094 -41.031 1 39.41 13 ALA B C 1
ATOM 2324 O O . ALA B 1 13 ? -54.531 -28.938 -40.531 1 39.41 13 ALA B O 1
ATOM 2325 N N . GLN B 1 14 ? -56.812 -29.125 -40.344 1 38.31 14 GLN B N 1
ATOM 2326 C CA . GLN B 1 14 ? -56.719 -28.844 -38.906 1 38.31 14 GLN B CA 1
ATOM 2327 C C . GLN B 1 14 ? -56.031 -30 -38.156 1 38.31 14 GLN B C 1
ATOM 2329 O O . GLN B 1 14 ? -55.375 -29.781 -37.156 1 38.31 14 GLN B O 1
ATOM 2334 N N . ARG B 1 15 ? -56.344 -31.219 -38.594 1 40.66 15 ARG B N 1
ATOM 2335 C CA . ARG B 1 15 ? -55.75 -32.312 -37.844 1 40.66 15 ARG B CA 1
ATOM 2336 C C . ARG B 1 15 ? -54.25 -32.344 -37.969 1 40.66 15 ARG B C 1
ATOM 2338 O O . ARG B 1 15 ? -53.531 -32.969 -37.156 1 40.66 15 ARG B O 1
ATOM 2345 N N . ARG B 1 16 ? -53.719 -31.719 -39.094 1 43.75 16 ARG B N 1
ATOM 2346 C CA . ARG B 1 16 ? -52.281 -31.734 -39.25 1 43.75 16 ARG B CA 1
ATOM 2347 C C . ARG B 1 16 ? -51.594 -30.828 -38.219 1 43.75 16 ARG B C 1
ATOM 2349 O O . ARG B 1 16 ? -50.531 -31.141 -37.719 1 43.75 16 ARG B O 1
ATOM 2356 N N . THR B 1 17 ? -52.375 -29.781 -37.875 1 48.97 17 THR B N 1
ATOM 2357 C CA . THR B 1 17 ? -51.719 -28.812 -36.969 1 48.97 17 THR B CA 1
ATOM 2358 C C . THR B 1 17 ? -51.625 -29.375 -35.562 1 48.97 17 THR B C 1
ATOM 2360 O O . THR B 1 17 ? -50.656 -29.125 -34.875 1 48.97 17 THR B O 1
ATOM 2363 N N . GLU B 1 18 ? -52.688 -30.156 -35.188 1 44.59 18 GLU B N 1
ATOM 2364 C CA . GLU B 1 18 ? -52.594 -30.656 -33.812 1 44.59 18 GLU B CA 1
ATOM 2365 C C . GLU B 1 18 ? -51.594 -31.781 -33.688 1 44.59 18 GLU B C 1
ATOM 2367 O O . GLU B 1 18 ? -50.906 -31.891 -32.688 1 44.59 18 GLU B O 1
ATOM 2372 N N . LYS B 1 19 ? -51.5 -32.781 -34.656 1 46.16 19 LYS B N 1
ATOM 2373 C CA . LYS B 1 19 ? -50.5 -33.812 -34.562 1 46.16 19 LYS B CA 1
ATOM 2374 C C . LYS B 1 19 ? -49.094 -33.219 -34.656 1 46.16 19 LYS B C 1
ATOM 2376 O O . LYS B 1 19 ? -48.156 -33.688 -34 1 46.16 19 LYS B O 1
ATOM 2381 N N . GLU B 1 20 ? -48.969 -32.125 -35.5 1 45.03 20 GLU B N 1
ATOM 2382 C CA . GLU B 1 20 ? -47.656 -31.5 -35.531 1 45.03 20 GLU B CA 1
ATOM 2383 C C . GLU B 1 20 ? -47.344 -30.828 -34.219 1 45.03 20 GLU B C 1
ATOM 2385 O O . GLU B 1 20 ? -46.156 -30.766 -33.812 1 45.03 20 GLU B O 1
ATOM 2390 N N . LYS B 1 21 ? -48.312 -30.312 -33.5 1 49.06 21 LYS B N 1
ATOM 2391 C CA . LYS B 1 21 ? -48.062 -29.734 -32.188 1 49.06 21 LYS B CA 1
ATOM 2392 C C . LYS B 1 21 ? -47.75 -30.812 -31.156 1 49.06 21 LYS B C 1
ATOM 2394 O O . LYS B 1 21 ? -46.906 -30.641 -30.281 1 49.06 21 LYS B O 1
ATOM 2399 N N . THR B 1 22 ? -48.594 -31.906 -31.281 1 45.59 22 THR B N 1
ATOM 2400 C CA . THR B 1 22 ? -48.281 -32.969 -30.344 1 45.59 22 THR B CA 1
ATOM 2401 C C . THR B 1 22 ? -46.938 -33.594 -30.656 1 45.59 22 THR B C 1
ATOM 2403 O O . THR B 1 22 ? -46.188 -33.969 -29.734 1 45.59 22 THR B O 1
ATOM 2406 N N . GLN B 1 23 ? -46.625 -33.781 -31.922 1 44.84 23 GLN B N 1
ATOM 2407 C CA . GLN B 1 23 ? -45.281 -34.312 -32.219 1 44.84 23 GLN B CA 1
ATOM 2408 C C . GLN B 1 23 ? -44.188 -33.281 -31.828 1 44.84 23 GLN B C 1
ATOM 2410 O O . GLN B 1 23 ? -43.094 -33.688 -31.484 1 44.84 23 GLN B O 1
ATOM 2415 N N . ARG B 1 24 ? -44.438 -31.922 -32 1 47.16 24 ARG B N 1
ATOM 2416 C CA . ARG B 1 24 ? -43.438 -30.969 -31.516 1 47.16 24 ARG B CA 1
ATOM 2417 C C . ARG B 1 24 ? -43.375 -30.984 -30 1 47.16 24 ARG B C 1
ATOM 2419 O O . ARG B 1 24 ? -42.281 -30.734 -29.438 1 47.16 24 ARG B O 1
ATOM 2426 N N . ARG B 1 25 ? -44.438 -31.203 -29.266 1 49.62 25 ARG B N 1
ATOM 2427 C CA . ARG B 1 25 ? -44.344 -31.328 -27.828 1 49.62 25 ARG B CA 1
ATOM 2428 C C . ARG B 1 25 ? -43.656 -32.656 -27.422 1 49.62 25 ARG B C 1
ATOM 2430 O O . ARG B 1 25 ? -42.969 -32.719 -26.422 1 49.62 25 ARG B O 1
ATOM 2437 N N . LYS B 1 26 ? -43.969 -33.688 -28.094 1 51.22 26 LYS B N 1
ATOM 2438 C CA . LYS B 1 26 ? -43.219 -34.906 -27.812 1 51.22 26 LYS B CA 1
ATOM 2439 C C . LYS B 1 26 ? -41.75 -34.781 -28.203 1 51.22 26 LYS B C 1
ATOM 2441 O O . LYS B 1 26 ? -40.875 -35.25 -27.484 1 51.22 26 LYS B O 1
ATOM 2446 N N . SER B 1 27 ? -41.531 -34.094 -29.422 1 49.16 27 SER B N 1
ATOM 2447 C CA . SER B 1 27 ? -40.125 -33.875 -29.75 1 49.16 27 SER B CA 1
ATOM 2448 C C . SER B 1 27 ? -39.469 -32.938 -28.75 1 49.16 27 SER B C 1
ATOM 2450 O O . SER B 1 27 ? -38.312 -33.125 -28.391 1 49.16 27 SER B O 1
ATOM 2452 N N . GLN B 1 28 ? -40.25 -31.984 -28.219 1 48.59 28 GLN B N 1
ATOM 2453 C CA . GLN B 1 28 ? -39.688 -31.125 -27.188 1 48.59 28 GLN B CA 1
ATOM 2454 C C . GLN B 1 28 ? -39.469 -31.891 -25.875 1 48.59 28 GLN B C 1
ATOM 2456 O O . GLN B 1 28 ? -38.469 -31.703 -25.188 1 48.59 28 GLN B O 1
ATOM 2461 N N . ARG B 1 29 ? -40.438 -32.719 -25.469 1 51 29 ARG B N 1
ATOM 2462 C CA . ARG B 1 29 ? -40.25 -33.5 -24.266 1 51 29 ARG B CA 1
ATOM 2463 C C . ARG B 1 29 ? -39.125 -34.531 -24.453 1 51 29 ARG B C 1
ATOM 2465 O O . ARG B 1 29 ? -38.375 -34.812 -23.516 1 51 29 ARG B O 1
ATOM 2472 N N . ASP B 1 30 ? -39.094 -35.156 -25.625 1 48.59 30 ASP B N 1
ATOM 2473 C CA . ASP B 1 30 ? -37.969 -36.094 -25.875 1 48.59 30 ASP B CA 1
ATOM 2474 C C . ASP B 1 30 ? -36.625 -35.344 -25.906 1 48.59 30 ASP B C 1
ATOM 2476 O O . ASP B 1 30 ? -35.625 -35.875 -25.438 1 48.59 30 ASP B O 1
ATOM 2480 N N . ILE B 1 31 ? -36.594 -34.094 -26.5 1 47.97 31 ILE B N 1
ATOM 2481 C CA . ILE B 1 31 ? -35.344 -33.281 -26.391 1 47.97 31 ILE B CA 1
ATOM 2482 C C . ILE B 1 31 ? -35.062 -32.969 -24.922 1 47.97 31 ILE B C 1
ATOM 2484 O O . ILE B 1 31 ? -33.938 -33.094 -24.453 1 47.97 31 ILE B O 1
ATOM 2488 N N . GLU B 1 32 ? -36.156 -32.656 -24.172 1 48.19 32 GLU B N 1
ATOM 2489 C CA . GLU B 1 32 ? -35.969 -32.375 -22.734 1 48.19 32 GLU B CA 1
ATOM 2490 C C . GLU B 1 32 ? -35.531 -33.656 -22 1 48.19 32 GLU B C 1
ATOM 2492 O O . GLU B 1 32 ? -34.719 -33.594 -21.094 1 48.19 32 GLU B O 1
ATOM 2497 N N . ARG B 1 33 ? -36.125 -34.75 -22.234 1 46.5 33 ARG B N 1
ATOM 2498 C CA . ARG B 1 33 ? -35.688 -36 -21.609 1 46.5 33 ARG B CA 1
ATOM 2499 C C . ARG B 1 33 ? -34.281 -36.375 -22.062 1 46.5 33 ARG B C 1
ATOM 2501 O O . ARG B 1 33 ? -33.469 -36.844 -21.25 1 46.5 33 ARG B O 1
ATOM 2508 N N . ARG B 1 34 ? -33.875 -36.312 -23.328 1 43.22 34 ARG B N 1
ATOM 2509 C CA . ARG B 1 34 ? -32.531 -36.656 -23.781 1 43.22 34 ARG B CA 1
ATOM 2510 C C . ARG B 1 34 ? -31.516 -35.688 -23.188 1 43.22 34 ARG B C 1
ATOM 2512 O O . ARG B 1 34 ? -30.391 -36.094 -22.844 1 43.22 34 ARG B O 1
ATOM 2519 N N . GLU B 1 35 ? -31.891 -34.25 -23.094 1 41.09 35 GLU B N 1
ATOM 2520 C CA . GLU B 1 35 ? -31.016 -33.344 -22.359 1 41.09 35 GLU B CA 1
ATOM 2521 C C . GLU B 1 35 ? -30.938 -33.75 -20.891 1 41.09 35 GLU B C 1
ATOM 2523 O O . GLU B 1 35 ? -29.859 -33.656 -20.281 1 41.09 35 GLU B O 1
ATOM 2528 N N . ARG B 1 36 ? -31.938 -34.188 -20.203 1 41.16 36 ARG B N 1
ATOM 2529 C CA . ARG B 1 36 ? -31.891 -34.75 -18.859 1 41.16 36 ARG B CA 1
ATOM 2530 C C . ARG B 1 36 ? -31.062 -36.031 -18.844 1 41.16 36 ARG B C 1
ATOM 2532 O O . ARG B 1 36 ? -30.281 -36.25 -17.906 1 41.16 36 ARG B O 1
ATOM 2539 N N . ASP B 1 37 ? -31.375 -36.969 -19.688 1 38.38 37 ASP B N 1
ATOM 2540 C CA . ASP B 1 37 ? -30.672 -38.25 -19.688 1 38.38 37 ASP B CA 1
ATOM 2541 C C . ASP B 1 37 ? -29.219 -38.062 -20.125 1 38.38 37 ASP B C 1
ATOM 2543 O O . ASP B 1 37 ? -28.328 -38.781 -19.641 1 38.38 37 ASP B O 1
ATOM 2547 N N . GLN B 1 38 ? -28.781 -37.25 -21.172 1 32 38 GLN B N 1
ATOM 2548 C CA . GLN B 1 38 ? -27.391 -36.969 -21.484 1 32 38 GLN B CA 1
ATOM 2549 C C . GLN B 1 38 ? -26.672 -36.344 -20.281 1 32 38 GLN B C 1
ATOM 2551 O O . GLN B 1 38 ? -25.453 -36.406 -20.172 1 32 38 GLN B O 1
ATOM 2556 N N . ARG B 1 39 ? -27.312 -35.562 -19.281 1 32.94 39 ARG B N 1
ATOM 2557 C CA . ARG B 1 39 ? -26.766 -35.219 -17.969 1 32.94 39 ARG B CA 1
ATOM 2558 C C . ARG B 1 39 ? -26.547 -36.469 -17.125 1 32.94 39 ARG B C 1
ATOM 2560 O O . ARG B 1 39 ? -25.594 -36.531 -16.344 1 32.94 39 ARG B O 1
ATOM 2567 N N . LYS B 1 40 ? -27.328 -37.438 -17.141 1 31.89 40 LYS B N 1
ATOM 2568 C CA . LYS B 1 40 ? -27.156 -38.688 -16.391 1 31.89 40 LYS B CA 1
ATOM 2569 C C . LYS B 1 40 ? -26 -39.5 -16.953 1 31.89 40 LYS B C 1
ATOM 2571 O O . LYS B 1 40 ? -25.219 -40.094 -16.203 1 31.89 40 LYS B O 1
ATOM 2576 N N . GLN B 1 41 ? -26.031 -39.938 -18.25 1 28.98 41 GLN B N 1
ATOM 2577 C CA . GLN B 1 41 ? -25.078 -40.938 -18.766 1 28.98 41 GLN B CA 1
ATOM 2578 C C . GLN B 1 41 ? -23.672 -40.312 -18.844 1 28.98 41 GLN B C 1
ATOM 2580 O O . GLN B 1 41 ? -22.688 -41.062 -18.938 1 28.98 41 GLN B O 1
ATOM 2585 N N . SER B 1 42 ? -23.328 -39.125 -19.312 1 28.28 42 SER B N 1
ATOM 2586 C CA . SER B 1 42 ? -21.953 -38.656 -19.344 1 28.28 42 SER B CA 1
ATOM 2587 C C . SER B 1 42 ? -21.312 -38.719 -17.953 1 28.28 42 SER B C 1
ATOM 2589 O O . SER B 1 42 ? -20.141 -38.344 -17.797 1 28.28 42 SER B O 1
ATOM 2591 N N . VAL B 1 43 ? -21.875 -39.219 -16.656 1 29.42 43 VAL B N 1
ATOM 2592 C CA . VAL B 1 43 ? -21.594 -39.906 -15.398 1 29.42 43 VAL B CA 1
ATOM 2593 C C . VAL B 1 43 ? -20.953 -41.25 -15.656 1 29.42 43 VAL B C 1
ATOM 2595 O O . VAL B 1 43 ? -20.172 -41.75 -14.844 1 29.42 43 VAL B O 1
ATOM 2598 N N . ARG B 1 44 ? -21.5 -42.156 -16.359 1 26.98 44 ARG B N 1
ATOM 2599 C CA . ARG B 1 44 ? -21.016 -43.562 -16.297 1 26.98 44 ARG B CA 1
ATOM 2600 C C . ARG B 1 44 ? -19.609 -43.656 -16.891 1 26.98 44 ARG B C 1
ATOM 2602 O O . ARG B 1 44 ? -18.875 -44.594 -16.547 1 26.98 44 ARG B O 1
ATOM 2609 N N . GLY B 1 45 ? -19.547 -43.562 -18.281 1 26.36 45 GLY B N 1
ATOM 2610 C CA . GLY B 1 45 ? -18.516 -44.375 -18.922 1 26.36 45 GLY B CA 1
ATOM 2611 C C . GLY B 1 45 ? -17.141 -44.188 -18.312 1 26.36 45 GLY B C 1
ATOM 2612 O O . GLY B 1 45 ? -16.516 -45.156 -17.891 1 26.36 45 GLY B O 1
ATOM 2613 N N . ARG B 1 46 ? -16.062 -43.5 -19.125 1 26.72 46 ARG B N 1
ATOM 2614 C CA . ARG B 1 46 ? -14.641 -43.719 -19.406 1 26.72 46 ARG B CA 1
ATOM 2615 C C . ARG B 1 46 ? -13.789 -43.469 -18.172 1 26.72 46 ARG B C 1
ATOM 2617 O O . ARG B 1 46 ? -13.75 -42.344 -17.672 1 26.72 46 ARG B O 1
ATOM 2624 N N . ARG B 1 47 ? -13.328 -44.469 -17.359 1 26.98 47 ARG B N 1
ATOM 2625 C CA . ARG B 1 47 ? -12.328 -45 -16.422 1 26.98 47 ARG B CA 1
ATOM 2626 C C . ARG B 1 47 ? -10.93 -44.562 -16.812 1 26.98 47 ARG B C 1
ATOM 2628 O O . ARG B 1 47 ? -9.945 -44.938 -16.156 1 26.98 47 ARG B O 1
ATOM 2635 N N . ARG B 1 48 ? -10.562 -44.562 -18.203 1 27.45 48 ARG B N 1
ATOM 2636 C CA . ARG B 1 48 ? -9.156 -44.906 -18.422 1 27.45 48 ARG B CA 1
ATOM 2637 C C . ARG B 1 48 ? -8.25 -44.094 -17.5 1 27.45 48 ARG B C 1
ATOM 2639 O O . ARG B 1 48 ? -8.672 -43.062 -16.969 1 27.45 48 ARG B O 1
ATOM 2646 N N . LYS B 1 49 ? -6.836 -44.406 -17.734 1 28.98 49 LYS B N 1
ATOM 2647 C CA . LYS B 1 49 ? -5.438 -44.219 -17.344 1 28.98 49 LYS B CA 1
ATOM 2648 C C . LYS B 1 49 ? -5.027 -42.75 -17.438 1 28.98 49 LYS B C 1
ATOM 2650 O O . LYS B 1 49 ? -4.707 -42.25 -18.516 1 28.98 49 LYS B O 1
ATOM 2655 N N . ASN B 1 50 ? -5.73 -41.969 -17.078 1 26.38 50 ASN B N 1
ATOM 2656 C CA . ASN B 1 50 ? -5.477 -40.531 -16.953 1 26.38 50 ASN B CA 1
ATOM 2657 C C . ASN B 1 50 ? -4.082 -40.25 -16.406 1 26.38 50 ASN B C 1
ATOM 2659 O O . ASN B 1 50 ? -3.812 -40.5 -15.234 1 26.38 50 ASN B O 1
ATOM 2663 N N . LYS B 1 51 ? -2.934 -40.375 -17.297 1 28.02 51 LYS B N 1
ATOM 2664 C CA . LYS B 1 51 ? -1.506 -40.125 -17.109 1 28.02 51 LYS B CA 1
ATOM 2665 C C . LYS B 1 51 ? -1.269 -38.969 -16.141 1 28.02 51 LYS B C 1
ATOM 2667 O O . LYS B 1 51 ? -2.174 -38.156 -15.883 1 28.02 51 LYS B O 1
ATOM 2672 N N . SER B 1 52 ? 0.212 -38.688 -15.844 1 26.41 52 SER B N 1
ATOM 2673 C CA . SER B 1 52 ? 0.978 -37.906 -14.891 1 26.41 52 SER B CA 1
ATOM 2674 C C . SER B 1 52 ? 0.567 -36.438 -14.945 1 26.41 52 SER B C 1
ATOM 2676 O O . SER B 1 52 ? 0.972 -35.688 -15.852 1 26.41 52 SER B O 1
ATOM 2678 N N . VAL B 1 53 ? -0.635 -36.156 -15.008 1 27.7 53 VAL B N 1
ATOM 2679 C CA . VAL B 1 53 ? -1.04 -34.781 -14.938 1 27.7 53 VAL B CA 1
ATOM 2680 C C . VAL B 1 53 ? -0.199 -34.031 -13.898 1 27.7 53 VAL B C 1
ATOM 2682 O O . VAL B 1 53 ? -0.009 -34.531 -12.781 1 27.7 53 VAL B O 1
ATOM 2685 N N . LYS B 1 54 ? 0.845 -33.188 -14.281 1 28.69 54 LYS B N 1
ATOM 2686 C CA . LYS B 1 54 ? 1.627 -32.25 -13.484 1 28.69 54 LYS B CA 1
ATOM 2687 C C . LYS B 1 54 ? 0.737 -31.484 -12.516 1 28.69 54 LYS B C 1
ATOM 2689 O O . LYS B 1 54 ? -0.287 -30.922 -12.914 1 28.69 54 LYS B O 1
ATOM 2694 N N . GLY B 1 55 ? 0.45 -31.781 -11.289 1 29.41 55 GLY B N 1
ATOM 2695 C CA . GLY B 1 55 ? -0.277 -31.422 -10.086 1 29.41 55 GLY B CA 1
ATOM 2696 C C . GLY B 1 55 ? -0.253 -29.922 -9.797 1 29.41 55 GLY B C 1
ATOM 2697 O O . GLY B 1 55 ? 0.816 -29.312 -9.758 1 29.41 55 GLY B O 1
ATOM 2698 N N . PHE B 1 56 ? -1.064 -29.156 -10.469 1 32.88 56 PHE B N 1
ATOM 2699 C CA . PHE B 1 56 ? -1.151 -27.766 -10.062 1 32.88 56 PHE B CA 1
ATOM 2700 C C . PHE B 1 56 ? -1.499 -27.641 -8.586 1 32.88 56 PHE B C 1
ATOM 2702 O O . PHE B 1 56 ? -2.434 -28.297 -8.109 1 32.88 56 PHE B O 1
ATOM 2709 N N . LEU B 1 57 ? -0.687 -27.797 -7.531 1 38.81 57 LEU B N 1
ATOM 2710 C CA . LEU B 1 57 ? -0.972 -27.562 -6.117 1 38.81 57 LEU B CA 1
ATOM 2711 C C . LEU B 1 57 ? -1.378 -26.109 -5.883 1 38.81 57 LEU B C 1
ATOM 2713 O O . LEU B 1 57 ? -0.666 -25.188 -6.285 1 38.81 57 LEU B O 1
ATOM 2717 N N . LEU B 1 58 ? -2.76 -25.781 -6.078 1 43.69 58 LEU B N 1
ATOM 2718 C CA . LEU B 1 58 ? -3.238 -24.438 -5.809 1 43.69 58 LEU B CA 1
ATOM 2719 C C . LEU B 1 58 ? -3.189 -24.125 -4.316 1 43.69 58 LEU B C 1
ATOM 2721 O O . LEU B 1 58 ? -3.793 -24.844 -3.512 1 43.69 58 LEU B O 1
ATOM 2725 N N . LEU B 1 59 ? -2.148 -23.859 -3.713 1 46.31 59 LEU B N 1
ATOM 2726 C CA . LEU B 1 59 ? -2.197 -23.469 -2.309 1 46.31 59 LEU B CA 1
ATOM 2727 C C . LEU B 1 59 ? -2.949 -22.141 -2.137 1 46.31 59 LEU B C 1
ATOM 2729 O O . LEU B 1 59 ? -2.58 -21.141 -2.736 1 46.31 59 LEU B O 1
ATOM 2733 N N . LEU B 1 60 ? -4.445 -22.203 -1.864 1 43.03 60 LEU B N 1
ATOM 2734 C CA . LEU B 1 60 ? -5.285 -21.016 -1.729 1 43.03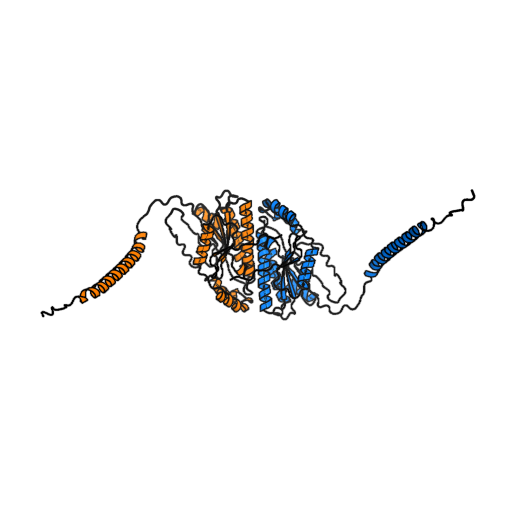 60 LEU B CA 1
ATOM 2735 C C . LEU B 1 60 ? -4.973 -20.281 -0.432 1 43.03 60 LEU B C 1
ATOM 2737 O O . LEU B 1 60 ? -4.852 -20.906 0.628 1 43.03 60 LEU B O 1
ATOM 2741 N N . CYS B 1 61 ? -4.242 -19.234 -0.295 1 36.28 61 CYS B N 1
ATOM 2742 C CA . CYS B 1 61 ? -4.156 -18.297 0.822 1 36.28 61 CYS B CA 1
ATOM 2743 C C . CYS B 1 61 ? -5.527 -17.734 1.168 1 36.28 61 CYS B C 1
ATOM 2745 O O . CYS B 1 61 ? -5.961 -16.734 0.583 1 36.28 61 CYS B O 1
ATOM 2747 N N . TRP B 1 62 ? -6.938 -18.422 1.355 1 32.81 62 TRP B N 1
ATOM 2748 C CA . TRP B 1 62 ? -8.258 -17.828 1.506 1 32.81 62 TRP B CA 1
ATOM 2749 C C . TRP B 1 62 ? -8.422 -17.203 2.887 1 32.81 62 TRP B C 1
ATOM 2751 O O . TRP B 1 62 ? -8.195 -17.859 3.904 1 32.81 62 TRP B O 1
ATOM 2761 N N . ASP B 1 63 ? -8.477 -15.977 3.188 1 33.62 63 ASP B N 1
ATOM 2762 C CA . ASP B 1 63 ? -9.172 -15.383 4.324 1 33.62 63 ASP B CA 1
ATOM 2763 C C . ASP B 1 63 ? -10.547 -16.016 4.512 1 33.62 63 ASP B C 1
ATOM 2765 O O . ASP B 1 63 ? -10.867 -16.516 5.598 1 33.62 63 ASP B O 1
ATOM 2769 N N . HIS B 1 64 ? -11.93 -15.094 4.07 1 31.03 64 HIS B N 1
ATOM 2770 C CA . HIS B 1 64 ? -13.32 -15.453 4.332 1 31.03 64 HIS B CA 1
ATOM 2771 C C . HIS B 1 64 ? -13.797 -16.547 3.379 1 31.03 64 HIS B C 1
ATOM 2773 O O . HIS B 1 64 ? -14.672 -16.312 2.545 1 31.03 64 HIS B O 1
ATOM 2779 N N . VAL B 1 65 ? -13.227 -17.328 2.65 1 32.56 65 VAL B N 1
ATOM 2780 C CA . VAL B 1 65 ? -13.883 -18.297 1.793 1 32.56 65 VAL B CA 1
ATOM 2781 C C . VAL B 1 65 ? -14.758 -19.219 2.639 1 32.56 65 VAL B C 1
ATOM 2783 O O . VAL B 1 65 ? -14.25 -20.016 3.43 1 32.56 65 VAL B O 1
ATOM 2786 N N . SER B 1 66 ? -15.875 -18.734 3.027 1 34.34 66 SER B N 1
ATOM 2787 C CA . SER B 1 66 ? -16.719 -19.859 3.455 1 34.34 66 SER B CA 1
ATOM 2788 C C . SER B 1 66 ? -16.547 -21.047 2.523 1 34.34 66 SER B C 1
ATOM 2790 O O . SER B 1 66 ? -16.141 -22.125 2.953 1 34.34 66 SER B O 1
ATOM 2792 N N . GLU B 1 67 ? -17.734 -21.406 1.562 1 32.25 67 GLU B N 1
ATOM 2793 C CA . GLU B 1 67 ? -17.984 -22.734 1.02 1 32.25 67 GLU B CA 1
ATOM 2794 C C . GLU B 1 67 ? -17.125 -23 -0.206 1 32.25 67 GLU B C 1
ATOM 2796 O O . GLU B 1 67 ? -17.547 -22.766 -1.339 1 32.25 67 GLU B O 1
ATOM 2801 N N . TRP B 1 68 ? -15.984 -22.672 -0.353 1 34 68 TRP B N 1
ATOM 2802 C CA . TRP B 1 68 ? -15.258 -23.328 -1.439 1 34 68 TRP B CA 1
ATOM 2803 C C . TRP B 1 68 ? -15.367 -24.844 -1.334 1 34 68 TRP B C 1
ATOM 2805 O O . TRP B 1 68 ? -14.797 -25.438 -0.419 1 34 68 TRP B O 1
ATOM 2815 N N . GLU B 1 69 ? -16.406 -25.312 -1.655 1 33.09 69 GLU B N 1
ATOM 2816 C CA . GLU B 1 69 ? -16.406 -26.766 -1.789 1 33.09 69 GLU B CA 1
ATOM 2817 C C . GLU B 1 69 ? -15.258 -27.234 -2.686 1 33.09 69 GLU B C 1
ATOM 2819 O O . GLU B 1 69 ? -15.039 -26.688 -3.764 1 33.09 69 GLU B O 1
ATOM 2824 N N . GLY B 1 70 ? -14.039 -27.531 -2.211 1 36.62 70 GLY B N 1
ATOM 2825 C CA . GLY B 1 70 ? -12.977 -28.359 -2.775 1 36.62 70 GLY B CA 1
ATOM 2826 C C . GLY B 1 70 ? -13.438 -29.203 -3.947 1 36.62 70 GLY B C 1
ATOM 2827 O O . GLY B 1 70 ? -13.695 -30.406 -3.795 1 36.62 70 GLY B O 1
ATOM 2828 N N . GLY B 1 71 ? -14.453 -28.75 -4.723 1 33.91 71 GLY B N 1
ATOM 2829 C CA . GLY B 1 71 ? -14.781 -29.797 -5.684 1 33.91 71 GLY B CA 1
ATOM 2830 C C . GLY B 1 71 ? -13.617 -30.156 -6.594 1 33.91 71 GLY B C 1
ATOM 2831 O O . GLY B 1 71 ? -12.805 -29.297 -6.934 1 33.91 71 GLY B O 1
ATOM 2832 N N . SER B 1 72 ? -12.984 -31.281 -6.242 1 35.91 72 SER B N 1
ATOM 2833 C CA . SER B 1 72 ? -12.211 -32.062 -7.219 1 35.91 72 SER B CA 1
ATOM 2834 C C . SER B 1 72 ? -12.828 -31.953 -8.609 1 35.91 72 SER B C 1
ATOM 2836 O O . SER B 1 72 ? -13.93 -32.438 -8.852 1 35.91 72 SER B O 1
ATOM 2838 N N . GLY B 1 73 ? -13.188 -30.781 -9.016 1 34.47 73 GLY B N 1
ATOM 2839 C CA . GLY B 1 73 ? -13.727 -31.016 -10.344 1 34.47 73 GLY B CA 1
ATOM 2840 C C . GLY B 1 73 ? -12.781 -31.797 -11.234 1 34.47 73 GLY B C 1
ATOM 2841 O O . GLY B 1 73 ? -11.602 -31.484 -11.344 1 34.47 73 GLY B O 1
ATOM 2842 N N . ASP B 1 74 ? -12.977 -33.094 -11.141 1 33.03 74 ASP B N 1
ATOM 2843 C CA . ASP B 1 74 ? -12.469 -34.031 -12.117 1 33.03 74 ASP B CA 1
ATOM 2844 C C . ASP B 1 74 ? -12.648 -33.5 -13.539 1 33.03 74 ASP B C 1
ATOM 2846 O O . ASP B 1 74 ? -13.711 -33.656 -14.141 1 33.03 74 ASP B O 1
ATOM 2850 N N . ARG B 1 75 ? -12.461 -32.25 -13.797 1 33.88 75 ARG B N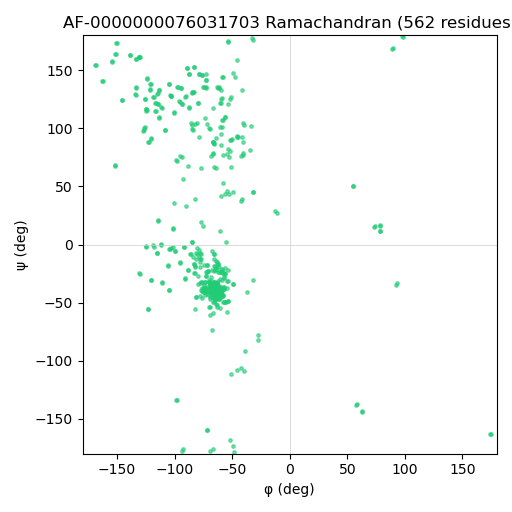 1
ATOM 2851 C CA . ARG B 1 75 ? -12.617 -32.281 -15.242 1 33.88 75 ARG B CA 1
ATOM 2852 C C . ARG B 1 75 ? -11.781 -33.375 -15.859 1 33.88 75 ARG B C 1
ATOM 2854 O O . ARG B 1 75 ? -10.82 -33.844 -15.242 1 33.88 75 ARG B O 1
ATOM 2861 N N . GLY B 1 76 ? -12.086 -34 -16.844 1 33.25 76 GLY B N 1
ATOM 2862 C CA . GLY B 1 76 ? -11.578 -35.156 -17.578 1 33.25 76 GLY B CA 1
ATOM 2863 C C . GLY B 1 76 ? -10.078 -35.344 -17.422 1 33.25 76 GLY B C 1
ATOM 2864 O O . GLY B 1 76 ? -9.617 -36.438 -17.094 1 33.25 76 GLY B O 1
ATOM 2865 N N . GLY B 1 77 ? -9.234 -34.594 -18.219 1 33.97 77 GLY B N 1
ATOM 2866 C CA . GLY B 1 77 ? -7.887 -35.094 -18.422 1 33.97 77 GLY B CA 1
ATOM 2867 C C . GLY B 1 77 ? -7.043 -35.094 -17.172 1 33.97 77 GLY B C 1
ATOM 2868 O O . GLY B 1 77 ? -7.5 -34.688 -16.109 1 33.97 77 GLY B O 1
ATOM 2869 N N . SER B 1 78 ? -5.594 -35.469 -17.031 1 36.25 78 SER B N 1
ATOM 2870 C CA . SER B 1 78 ? -4.484 -35.812 -16.141 1 36.25 78 SER B CA 1
ATOM 2871 C C . SER B 1 78 ? -4.273 -34.719 -15.102 1 36.25 78 SER B C 1
ATOM 2873 O O . SER B 1 78 ? -3.436 -34.844 -14.203 1 36.25 78 SER B O 1
ATOM 2875 N N . ARG B 1 79 ? -4.711 -33.406 -15.211 1 39.5 79 ARG B N 1
ATOM 2876 C CA . ARG B 1 79 ? -4.129 -32.438 -14.297 1 39.5 79 ARG B CA 1
ATOM 2877 C C . ARG B 1 79 ? -5.012 -32.25 -13.07 1 39.5 79 ARG B C 1
ATOM 2879 O O . ARG B 1 79 ? -6.16 -31.812 -13.18 1 39.5 79 ARG B O 1
ATOM 2886 N N . HIS B 1 80 ? -4.953 -33.25 -12.141 1 40.06 80 HIS B N 1
ATOM 2887 C CA . HIS B 1 80 ? -5.645 -33.25 -10.859 1 40.06 80 HIS B CA 1
ATOM 2888 C C . HIS B 1 80 ? -5.234 -32.062 -10.016 1 40.06 80 HIS B C 1
ATOM 2890 O O . HIS B 1 80 ? -4.047 -31.734 -9.922 1 40.06 80 HIS B O 1
ATOM 2896 N N . TRP B 1 81 ? -6.195 -31.094 -9.922 1 48.28 81 TRP B N 1
ATOM 2897 C CA . TRP B 1 81 ? -5.973 -30 -8.992 1 48.28 81 TRP B CA 1
ATOM 2898 C C . TRP B 1 81 ? -6.43 -30.375 -7.582 1 48.28 81 TRP B C 1
ATOM 2900 O O . TRP B 1 81 ? -7.473 -31.016 -7.414 1 48.28 81 TRP B O 1
ATOM 2910 N N . GLU B 1 82 ? -5.383 -30.703 -6.727 1 51.91 82 GLU B N 1
ATOM 2911 C CA . GLU B 1 82 ? -5.742 -30.828 -5.32 1 51.91 82 GLU B CA 1
ATOM 2912 C C . GLU B 1 82 ? -5.477 -29.531 -4.562 1 51.91 82 GLU B C 1
ATOM 2914 O O . GLU B 1 82 ? -4.512 -28.828 -4.855 1 51.91 82 GLU B O 1
ATOM 2919 N N . SER B 1 83 ? -6.574 -29.094 -3.988 1 55.5 83 SER B N 1
ATOM 2920 C CA . SER B 1 83 ? -6.426 -27.844 -3.242 1 55.5 83 SER B CA 1
ATOM 2921 C C . SER B 1 83 ? -6.371 -28.109 -1.74 1 55.5 83 SER B C 1
ATOM 2923 O O . SER B 1 83 ? -6.953 -29.078 -1.25 1 55.5 83 SER B O 1
ATOM 2925 N N . ARG B 1 84 ? -5.301 -27.562 -1.073 1 56.16 84 ARG B N 1
ATOM 2926 C CA . ARG B 1 84 ? -5.379 -27.422 0.378 1 56.16 84 ARG B CA 1
ATOM 2927 C C . ARG B 1 84 ? -6.305 -26.281 0.779 1 56.16 84 ARG B C 1
ATOM 2929 O O . ARG B 1 84 ? -6.406 -25.281 0.068 1 56.16 84 ARG B O 1
ATOM 2936 N N . GLY B 1 85 ? -7.105 -26.547 1.731 1 57.09 85 GLY B N 1
ATOM 2937 C CA . GLY B 1 85 ? -7.969 -25.5 2.248 1 57.09 85 GLY B CA 1
ATOM 2938 C C . GLY B 1 85 ? -7.207 -24.25 2.654 1 57.09 85 GLY B C 1
ATOM 2939 O O . GLY B 1 85 ? -5.977 -24.234 2.611 1 57.09 85 GLY B O 1
ATOM 2940 N N . PRO B 1 86 ? -7.902 -23.297 3.004 1 59.66 86 PRO B N 1
ATOM 2941 C CA . PRO B 1 86 ? -7.32 -22.016 3.428 1 59.66 86 PRO B CA 1
ATOM 2942 C C . PRO B 1 86 ? -6.391 -22.172 4.633 1 59.66 86 PRO B C 1
ATOM 2944 O O . PRO B 1 86 ? -6.688 -22.938 5.555 1 59.66 86 PRO B O 1
ATOM 2947 N N . VAL B 1 87 ? -5.121 -21.656 4.438 1 64.5 87 VAL B N 1
ATOM 2948 C CA . VAL B 1 87 ? -4.215 -21.547 5.574 1 64.5 87 VAL B CA 1
ATOM 2949 C C . VAL B 1 87 ? -4.426 -20.219 6.281 1 64.5 87 VAL B C 1
ATOM 2951 O O . VAL B 1 87 ? -4.215 -19.156 5.695 1 64.5 87 VAL B O 1
ATOM 2954 N N . PRO B 1 88 ? -4.828 -20.391 7.516 1 69.44 88 PRO B N 1
ATOM 2955 C CA . PRO B 1 88 ? -4.965 -19.125 8.25 1 69.44 88 PRO B CA 1
ATOM 2956 C C . PRO B 1 88 ? -3.66 -18.328 8.305 1 69.44 88 PRO B C 1
ATOM 2958 O O . PRO B 1 88 ? -2.576 -18.922 8.352 1 69.44 88 PRO B O 1
ATOM 2961 N N . THR B 1 89 ? -3.814 -17.047 8.234 1 72.56 89 THR B N 1
ATOM 2962 C CA . THR B 1 89 ? -2.67 -16.141 8.242 1 72.56 89 THR B CA 1
ATOM 2963 C C . THR B 1 89 ? -1.72 -16.484 9.391 1 72.56 89 THR B C 1
ATOM 2965 O O . THR B 1 89 ? -0.499 -16.438 9.219 1 72.56 89 THR B O 1
ATOM 2968 N N . ALA B 1 90 ? -2.299 -16.906 10.438 1 71.06 90 ALA B N 1
ATOM 2969 C CA . ALA B 1 90 ? -1.497 -17.219 11.617 1 71.06 90 ALA B CA 1
ATOM 2970 C C . ALA B 1 90 ? -0.697 -18.5 11.398 1 71.06 90 ALA B C 1
ATOM 2972 O O . ALA B 1 90 ? 0.293 -18.75 12.094 1 71.06 90 ALA B O 1
ATOM 2973 N N . GLU B 1 91 ? -1.098 -19.266 10.422 1 71.38 91 GLU B N 1
ATOM 2974 C CA . GLU B 1 91 ? -0.463 -20.562 10.203 1 71.38 91 GLU B CA 1
ATOM 2975 C C . GLU B 1 91 ? 0.479 -20.516 9.008 1 71.38 91 GLU B C 1
ATOM 2977 O O . GLU B 1 91 ? 1.113 -21.516 8.672 1 71.38 91 GLU B O 1
ATOM 2982 N N . LEU B 1 92 ? 0.46 -19.391 8.391 1 79.25 92 LEU B N 1
ATOM 2983 C CA . LEU B 1 92 ? 1.397 -19.266 7.277 1 79.25 92 LEU B CA 1
ATOM 2984 C C . LEU B 1 92 ? 2.826 -19.531 7.742 1 79.25 92 LEU B C 1
ATOM 2986 O O . LEU B 1 92 ? 3.365 -18.797 8.562 1 79.25 92 LEU B O 1
ATOM 2990 N N . SER B 1 93 ? 3.318 -20.656 7.297 1 81 93 SER B N 1
ATOM 2991 C CA . SER B 1 93 ? 4.648 -21.094 7.715 1 81 93 SER B CA 1
ATOM 2992 C C . SER B 1 93 ? 5.309 -21.953 6.648 1 81 93 SER B C 1
ATOM 2994 O O . SER B 1 93 ? 4.637 -22.469 5.746 1 81 93 SER B O 1
ATOM 2996 N N . GLN B 1 94 ? 6.566 -22.094 6.816 1 85.94 94 GLN B N 1
ATOM 2997 C CA . GLN B 1 94 ? 7.332 -22.984 5.949 1 85.94 94 GLN B CA 1
ATOM 2998 C C . GLN B 1 94 ? 6.785 -24.406 5.996 1 85.94 94 GLN B C 1
ATOM 3000 O O . GLN B 1 94 ? 6.691 -25.078 4.969 1 85.94 94 GLN B O 1
ATOM 3005 N N . ASP B 1 95 ? 6.363 -24.781 7.152 1 82.5 95 ASP B N 1
ATOM 3006 C CA . ASP B 1 95 ? 5.867 -26.141 7.336 1 82.5 95 ASP B CA 1
ATOM 3007 C C . ASP B 1 95 ? 4.566 -26.375 6.566 1 82.5 95 ASP B C 1
ATOM 3009 O O . ASP B 1 95 ? 4.348 -27.438 6 1 82.5 95 ASP B O 1
ATOM 3013 N N . ALA B 1 96 ? 3.73 -25.328 6.574 1 79.5 96 ALA B N 1
ATOM 3014 C CA . ALA B 1 96 ? 2.471 -25.438 5.844 1 79.5 96 ALA B CA 1
ATOM 3015 C C . ALA B 1 96 ? 2.719 -25.625 4.348 1 79.5 96 ALA B C 1
ATOM 3017 O O . ALA B 1 96 ? 2.061 -26.438 3.697 1 79.5 96 ALA B O 1
ATOM 3018 N N . PHE B 1 97 ? 3.699 -24.984 3.816 1 85.88 97 PHE B N 1
ATOM 3019 C CA . PHE B 1 97 ? 4.039 -25.078 2.402 1 85.88 97 PHE B CA 1
ATOM 3020 C C . PHE B 1 97 ? 4.75 -26.406 2.115 1 85.88 97 PHE B C 1
ATOM 3022 O O . PHE B 1 97 ? 4.434 -27.078 1.137 1 85.88 97 PHE B O 1
ATOM 3029 N N . GLN B 1 98 ? 5.598 -26.766 3.031 1 85.81 98 GLN B N 1
ATOM 3030 C CA . GLN B 1 98 ? 6.34 -28 2.846 1 85.81 98 GLN B CA 1
ATOM 3031 C C . GLN B 1 98 ? 5.418 -29.219 2.904 1 85.81 98 GLN B C 1
ATOM 3033 O O . GLN B 1 98 ? 5.586 -30.172 2.143 1 85.81 98 GLN B O 1
ATOM 3038 N N . SER B 1 99 ? 4.523 -29.156 3.797 1 80.75 99 SER B N 1
ATOM 3039 C CA . SER B 1 99 ? 3.578 -30.266 3.9 1 80.75 99 SER B CA 1
ATOM 3040 C C . SER B 1 99 ? 2.789 -30.438 2.607 1 80.75 99 SER B C 1
ATOM 3042 O O . SER B 1 99 ? 2.449 -31.562 2.23 1 80.75 99 SER B O 1
ATOM 3044 N N . THR B 1 100 ? 2.461 -29.312 1.989 1 76 100 THR B N 1
ATOM 3045 C CA . THR B 1 100 ? 1.776 -29.359 0.702 1 76 100 THR B CA 1
ATOM 3046 C C . THR B 1 100 ? 2.658 -30.016 -0.356 1 76 100 THR B C 1
ATOM 3048 O O . THR B 1 100 ? 2.191 -30.875 -1.118 1 76 100 THR B O 1
ATOM 3051 N N . VAL B 1 101 ? 3.875 -29.703 -0.397 1 81.69 101 VAL B N 1
ATOM 3052 C CA . VAL B 1 101 ? 4.816 -30.266 -1.358 1 81.69 101 VAL B CA 1
ATOM 3053 C C . VAL B 1 101 ? 5.012 -31.766 -1.076 1 81.69 101 VAL B C 1
ATOM 3055 O O . VAL B 1 101 ? 5.07 -32.562 -2.002 1 81.69 101 VAL B O 1
ATOM 3058 N N . ASP B 1 102 ? 5.086 -32.031 0.165 1 81 102 ASP B N 1
ATOM 3059 C CA . ASP B 1 102 ? 5.262 -33.438 0.539 1 81 102 ASP B CA 1
ATOM 3060 C C . ASP B 1 102 ? 4.07 -34.281 0.09 1 81 102 ASP B C 1
ATOM 3062 O O . ASP B 1 102 ? 4.238 -35.438 -0.339 1 81 102 ASP B O 1
ATOM 3066 N N . LYS B 1 103 ? 2.996 -33.688 0.24 1 72.62 103 LYS B N 1
ATOM 3067 C CA . LYS B 1 103 ? 1.767 -34.406 -0.064 1 72.62 103 LYS B CA 1
ATOM 3068 C C . LYS B 1 103 ? 1.562 -34.562 -1.57 1 72.62 103 LYS B C 1
ATOM 3070 O O . LYS B 1 103 ? 1.126 -35.594 -2.057 1 72.62 103 LYS B O 1
ATOM 3075 N N . PHE B 1 104 ? 1.919 -33.469 -2.297 1 72.31 104 PHE B N 1
ATOM 3076 C CA . PHE B 1 104 ? 1.505 -33.438 -3.693 1 72.31 104 PHE B CA 1
ATOM 3077 C C . PHE B 1 104 ? 2.717 -33.469 -4.617 1 72.31 104 PHE B C 1
ATOM 3079 O O . PHE B 1 104 ? 2.57 -33.594 -5.836 1 72.31 104 PHE B O 1
ATOM 3086 N N . GLY B 1 105 ? 3.904 -33.375 -4.07 1 73.75 105 GLY B N 1
ATOM 3087 C CA . GLY B 1 105 ? 5.133 -33.5 -4.84 1 73.75 105 GLY B CA 1
ATOM 3088 C C . GLY B 1 105 ? 5.652 -32.156 -5.312 1 73.75 105 GLY B C 1
ATOM 3089 O O . GLY B 1 105 ? 6.863 -31.953 -5.445 1 73.75 105 GLY B O 1
ATOM 3090 N N . ARG B 1 106 ? 4.688 -31.234 -5.605 1 80.19 106 ARG B N 1
ATOM 3091 C CA . ARG B 1 106 ? 5.102 -29.922 -6.082 1 80.19 106 ARG B CA 1
ATOM 3092 C C . ARG B 1 106 ? 4.043 -28.875 -5.773 1 80.19 106 ARG B C 1
ATOM 3094 O O . ARG B 1 106 ? 2.891 -29.203 -5.492 1 80.19 106 ARG B O 1
ATOM 3101 N N . LEU B 1 107 ? 4.477 -27.594 -5.73 1 84.62 107 LEU B N 1
ATOM 3102 C CA . LEU B 1 107 ? 3.605 -26.438 -5.586 1 84.62 107 LEU B CA 1
ATOM 3103 C C . LEU B 1 107 ? 3.596 -25.594 -6.863 1 84.62 107 LEU B C 1
ATOM 3105 O O . LEU B 1 107 ? 4.629 -25.062 -7.266 1 84.62 107 LEU B O 1
ATOM 3109 N N . ASP B 1 108 ? 2.352 -25.484 -7.492 1 84.94 108 ASP B N 1
ATOM 3110 C CA . ASP B 1 108 ? 2.307 -24.828 -8.789 1 84.94 108 ASP B CA 1
ATOM 3111 C C . ASP B 1 108 ? 1.586 -23.484 -8.703 1 84.94 108 ASP B C 1
ATOM 3113 O O . ASP B 1 108 ? 1.877 -22.562 -9.469 1 84.94 108 ASP B O 1
ATOM 3117 N N . ILE B 1 109 ? 0.622 -23.484 -7.812 1 88.12 109 ILE B N 1
ATOM 3118 C CA . ILE B 1 109 ? -0.233 -22.297 -7.738 1 88.12 109 ILE B CA 1
ATOM 3119 C C . ILE B 1 109 ? -0.412 -21.891 -6.281 1 88.12 109 ILE B C 1
ATOM 3121 O O . ILE B 1 109 ? -0.701 -22.719 -5.422 1 88.12 109 ILE B O 1
ATOM 3125 N N . VAL B 1 110 ? -0.175 -20.656 -6.016 1 88.81 110 VAL B N 1
ATOM 3126 C CA . VAL B 1 110 ? -0.487 -20.062 -4.715 1 88.81 110 VAL B CA 1
ATOM 3127 C C . VAL B 1 110 ? -1.363 -18.828 -4.898 1 88.81 110 VAL B C 1
ATOM 3129 O O . VAL B 1 110 ? -1.048 -17.953 -5.707 1 88.81 110 VAL B O 1
ATOM 3132 N N . ILE B 1 111 ? -2.461 -18.828 -4.254 1 90.12 111 ILE B N 1
ATOM 3133 C CA . ILE B 1 111 ? -3.35 -17.672 -4.238 1 90.12 111 ILE B CA 1
ATOM 3134 C C . ILE B 1 111 ? -3.402 -17.078 -2.832 1 90.12 111 ILE B C 1
ATOM 3136 O O . ILE B 1 111 ? -3.896 -17.719 -1.9 1 90.12 111 ILE B O 1
ATOM 3140 N N . ASN B 1 112 ? -2.801 -15.93 -2.705 1 90.62 112 ASN B N 1
ATOM 3141 C CA . ASN B 1 112 ? -2.922 -15.18 -1.461 1 90.62 112 ASN B CA 1
ATOM 3142 C C . ASN B 1 112 ? -4.195 -14.344 -1.434 1 90.62 112 ASN B C 1
ATOM 3144 O O . ASN B 1 112 ? -4.223 -13.227 -1.955 1 90.62 112 ASN B O 1
ATOM 3148 N N . ASN B 1 113 ? -5.211 -14.789 -0.812 1 84.94 113 ASN B N 1
ATOM 3149 C CA . ASN B 1 113 ? -6.531 -14.172 -0.88 1 84.94 113 ASN B CA 1
ATOM 3150 C C . ASN B 1 113 ? -6.996 -13.688 0.49 1 84.94 113 ASN B C 1
ATOM 3152 O O . ASN B 1 113 ? -8.078 -13.117 0.618 1 84.94 113 ASN B O 1
ATOM 3156 N N . ALA B 1 114 ? -6.184 -13.891 1.504 1 78.62 114 ALA B N 1
ATOM 3157 C CA . ALA B 1 114 ? -6.613 -13.461 2.832 1 78.62 114 ALA B CA 1
ATOM 3158 C C . ALA B 1 114 ? -6.805 -11.953 2.885 1 78.62 114 ALA B C 1
ATOM 3160 O O . ALA B 1 114 ? -6.031 -11.195 2.285 1 78.62 114 ALA B O 1
ATOM 3161 N N . GLY B 1 115 ? -7.953 -11.578 3.52 1 86.94 115 GLY B N 1
ATOM 3162 C CA . GLY B 1 115 ? -8.266 -10.172 3.682 1 86.94 115 GLY B CA 1
ATOM 3163 C C . GLY B 1 115 ? -9.32 -9.906 4.734 1 86.94 115 GLY B C 1
ATOM 3164 O O . GLY B 1 115 ? -10.266 -10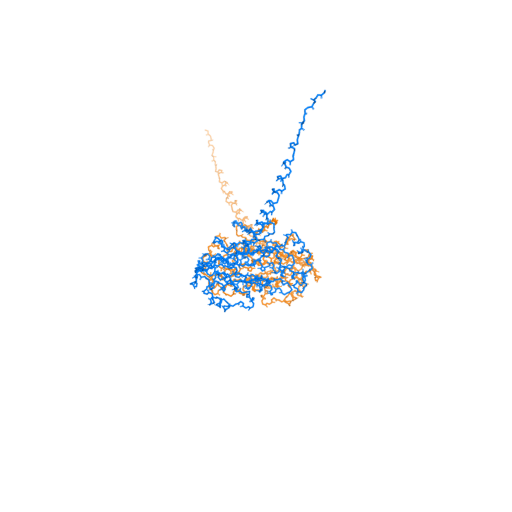.688 4.883 1 86.94 115 GLY B O 1
ATOM 3165 N N . ILE B 1 116 ? -9.148 -8.906 5.457 1 89.75 116 ILE B N 1
ATOM 3166 C CA . ILE B 1 116 ? -10.148 -8.43 6.406 1 89.75 116 ILE B CA 1
ATOM 3167 C C . ILE B 1 116 ? -10.305 -6.918 6.277 1 89.75 116 ILE B C 1
ATOM 3169 O O . ILE B 1 116 ? -9.492 -6.258 5.629 1 89.75 116 ILE B O 1
ATOM 3173 N N . ASN B 1 117 ? -11.414 -6.504 6.754 1 92.81 117 ASN B N 1
ATOM 3174 C CA . ASN B 1 117 ? -11.641 -5.07 6.902 1 92.81 117 ASN B CA 1
ATOM 3175 C C . ASN B 1 117 ? -11.906 -4.691 8.359 1 92.81 117 ASN B C 1
ATOM 3177 O O . ASN B 1 117 ? -13.039 -4.762 8.828 1 92.81 117 ASN B O 1
ATOM 3181 N N . ASN B 1 118 ? -10.906 -4.387 9.047 1 95.44 118 ASN B N 1
ATOM 3182 C CA . ASN B 1 118 ? -10.969 -3.934 10.438 1 95.44 118 ASN B CA 1
ATOM 3183 C C . ASN B 1 118 ? -10.25 -2.6 10.617 1 95.44 118 ASN B C 1
ATOM 3185 O O . ASN B 1 118 ? -9.023 -2.557 10.695 1 95.44 118 ASN B O 1
ATOM 3189 N N . GLU B 1 119 ? -11.031 -1.519 10.68 1 97.88 119 GLU B N 1
ATOM 3190 C CA . GLU B 1 119 ? -10.461 -0.182 10.828 1 97.88 119 GLU B CA 1
ATOM 3191 C C . GLU B 1 119 ? -10.281 0.188 12.297 1 97.88 119 GLU B C 1
ATOM 3193 O O . GLU B 1 119 ? -9.523 1.103 12.625 1 97.88 119 GLU B O 1
ATOM 3198 N N . LYS B 1 120 ? -11.039 -0.493 13.141 1 97.25 120 LYS B N 1
ATOM 3199 C CA . LYS B 1 120 ? -10.891 -0.29 14.578 1 97.25 120 LYS B CA 1
ATOM 3200 C C . LYS B 1 120 ? -9.57 -0.865 15.078 1 97.25 120 LYS B C 1
ATOM 3202 O O . LYS B 1 120 ? -8.789 -0.165 15.727 1 97.25 120 LYS B O 1
ATOM 3207 N N . ASN B 1 121 ? -9.352 -2.145 14.766 1 96.62 121 ASN B N 1
ATOM 3208 C CA . ASN B 1 121 ? -8.055 -2.771 14.961 1 96.62 121 ASN B CA 1
ATOM 3209 C C . ASN B 1 121 ? -7.242 -2.799 13.672 1 96.62 121 ASN B C 1
ATOM 3211 O O . ASN B 1 121 ? -6.922 -3.871 13.156 1 96.62 121 ASN B O 1
ATOM 3215 N N . TRP B 1 122 ? -6.793 -1.648 13.305 1 97.94 122 TRP B N 1
ATOM 3216 C CA . TRP B 1 122 ? -6.309 -1.442 11.945 1 97.94 122 TRP B CA 1
ATOM 3217 C C . TRP B 1 122 ? -4.965 -2.133 11.734 1 97.94 122 TRP B C 1
ATOM 3219 O O . TRP B 1 122 ? -4.629 -2.527 10.617 1 97.94 122 TRP B O 1
ATOM 3229 N N . GLU B 1 123 ? -4.164 -2.332 12.766 1 97.31 123 GLU B N 1
ATOM 3230 C CA . GLU B 1 123 ? -2.898 -3.045 12.625 1 97.31 123 GLU B CA 1
ATOM 3231 C C . GLU B 1 123 ? -3.125 -4.492 12.195 1 97.31 123 GLU B C 1
ATOM 3233 O O . GLU B 1 123 ? -2.311 -5.059 11.461 1 97.31 123 GLU B O 1
ATOM 3238 N N . LYS B 1 124 ? -4.18 -5.059 12.68 1 94.69 124 LYS B N 1
ATOM 3239 C CA . LYS B 1 124 ? -4.539 -6.402 12.242 1 94.69 124 LYS B CA 1
ATOM 3240 C C . LYS B 1 124 ? -4.816 -6.438 10.742 1 94.69 124 LYS B C 1
ATOM 3242 O O . LYS B 1 124 ? -4.492 -7.418 10.062 1 94.69 124 LYS B O 1
ATOM 3247 N N . THR B 1 125 ? -5.473 -5.402 10.234 1 96.06 125 THR B N 1
ATOM 3248 C CA . THR B 1 125 ? -5.727 -5.293 8.805 1 96.06 125 THR B CA 1
ATOM 3249 C C . THR B 1 125 ? -4.418 -5.27 8.023 1 96.06 125 THR B C 1
ATOM 3251 O O . THR B 1 125 ? -4.289 -5.945 6.996 1 96.06 125 THR B O 1
ATOM 3254 N N . ILE B 1 126 ? -3.43 -4.562 8.5 1 97.56 126 ILE B N 1
ATOM 3255 C CA . ILE B 1 126 ? -2.125 -4.539 7.848 1 97.56 126 ILE B CA 1
ATOM 3256 C C . ILE B 1 126 ? -1.506 -5.938 7.887 1 97.56 126 ILE B C 1
ATOM 3258 O O . ILE B 1 126 ? -0.989 -6.418 6.875 1 97.56 126 ILE B O 1
ATOM 3262 N N . GLN B 1 127 ? -1.606 -6.562 8.977 1 94.62 127 GLN B N 1
ATOM 3263 C CA . GLN B 1 127 ? -1.003 -7.879 9.164 1 94.62 127 GLN B CA 1
ATOM 3264 C C . GLN B 1 127 ? -1.625 -8.906 8.227 1 94.62 127 GLN B C 1
ATOM 3266 O O . GLN B 1 127 ? -0.91 -9.656 7.559 1 94.62 127 GLN B O 1
ATOM 3271 N N . VAL B 1 128 ? -2.873 -8.883 8.141 1 91.62 128 VAL B N 1
ATOM 3272 C CA . VAL B 1 128 ? -3.576 -9.914 7.379 1 91.62 128 VAL B CA 1
ATOM 3273 C C . VAL B 1 128 ? -3.537 -9.57 5.891 1 91.62 128 VAL B C 1
ATOM 3275 O O . VAL B 1 128 ? -3.191 -10.422 5.066 1 91.62 128 VAL B O 1
ATOM 3278 N N . ASN B 1 129 ? -3.803 -8.312 5.547 1 94.25 129 ASN B N 1
ATOM 3279 C CA . ASN B 1 129 ? -4.035 -7.949 4.152 1 94.25 129 ASN B CA 1
ATOM 3280 C C . ASN B 1 129 ? -2.723 -7.734 3.404 1 94.25 129 ASN B C 1
ATOM 3282 O O . ASN B 1 129 ? -2.682 -7.832 2.176 1 94.25 129 ASN B O 1
ATOM 3286 N N . LEU B 1 130 ? -1.687 -7.406 4.133 1 97.06 130 LEU B N 1
ATOM 3287 C CA . LEU B 1 130 ? -0.454 -7.051 3.438 1 97.06 130 LEU B CA 1
ATOM 3288 C C . LEU B 1 130 ? 0.699 -7.945 3.887 1 97.06 130 LEU B C 1
ATOM 3290 O O . LEU B 1 130 ? 1.282 -8.672 3.076 1 97.06 130 LEU B O 1
ATOM 3294 N N . THR B 1 131 ? 0.95 -7.973 5.184 1 95.94 131 THR B N 1
ATOM 3295 C CA . THR B 1 131 ? 2.094 -8.719 5.699 1 95.94 131 THR B CA 1
ATOM 3296 C C . THR B 1 131 ? 1.977 -10.203 5.352 1 95.94 131 THR B C 1
ATOM 3298 O O . THR B 1 131 ? 2.943 -10.812 4.898 1 95.94 131 THR B O 1
ATOM 3301 N N . SER B 1 132 ? 0.818 -10.711 5.504 1 92.25 132 SER B N 1
ATOM 3302 C CA . SER B 1 132 ? 0.629 -12.125 5.227 1 92.25 132 SER B CA 1
ATOM 3303 C C . SER B 1 132 ? 0.748 -12.422 3.736 1 92.25 132 SER B C 1
ATOM 3305 O O . SER B 1 132 ? 1.22 -13.492 3.346 1 92.25 132 SER B O 1
ATOM 3307 N N . VAL B 1 133 ? 0.309 -11.516 2.914 1 93.81 133 VAL B N 1
ATOM 3308 C CA . VAL B 1 133 ? 0.426 -11.68 1.469 1 93.81 133 VAL B CA 1
ATOM 3309 C C . VAL B 1 133 ? 1.899 -11.695 1.068 1 93.81 133 VAL B C 1
ATOM 3311 O O . VAL B 1 133 ? 2.318 -12.531 0.265 1 93.81 133 VAL B O 1
ATOM 3314 N N . ILE B 1 134 ? 2.648 -10.844 1.638 1 97.12 134 ILE B N 1
ATOM 3315 C CA . ILE B 1 134 ? 4.082 -10.781 1.365 1 97.12 134 ILE B CA 1
ATOM 3316 C C . ILE B 1 134 ? 4.75 -12.07 1.842 1 97.12 134 ILE B C 1
ATOM 3318 O O . ILE B 1 134 ? 5.496 -12.703 1.093 1 97.12 134 ILE B O 1
ATOM 3322 N N . LYS B 1 135 ? 4.41 -12.453 3.016 1 93.88 135 LYS B N 1
ATOM 3323 C CA . LYS B 1 135 ? 4.969 -13.68 3.574 1 93.88 135 LYS B CA 1
ATOM 3324 C C . LYS B 1 135 ? 4.59 -14.891 2.727 1 93.88 135 LYS B C 1
ATOM 3326 O O . LYS B 1 135 ? 5.445 -15.719 2.395 1 93.88 135 LYS B O 1
ATOM 3331 N N . GLY B 1 136 ? 3.324 -14.953 2.393 1 92.5 136 GLY B N 1
ATOM 3332 C CA . GLY B 1 136 ? 2.867 -16.047 1.547 1 92.5 136 GLY B CA 1
ATOM 3333 C C . GLY B 1 136 ? 3.562 -16.094 0.199 1 92.5 136 GLY B C 1
ATOM 3334 O O . GLY B 1 136 ? 3.861 -17.172 -0.319 1 92.5 136 GLY B O 1
ATOM 3335 N N . THR B 1 137 ? 3.809 -14.961 -0.341 1 95.94 137 THR B N 1
ATOM 3336 C CA . THR B 1 137 ? 4.5 -14.875 -1.621 1 95.94 137 THR B CA 1
ATOM 3337 C C . THR B 1 137 ? 5.934 -15.383 -1.497 1 95.94 137 THR B C 1
ATOM 3339 O O . THR B 1 137 ? 6.395 -16.172 -2.334 1 95.94 137 THR B O 1
ATOM 3342 N N . TYR B 1 138 ? 6.633 -14.969 -0.477 1 96.44 138 TYR B N 1
ATOM 3343 C CA . TYR B 1 138 ? 8.008 -15.406 -0.292 1 96.44 138 TYR B CA 1
ATOM 3344 C C . TYR B 1 138 ? 8.078 -16.906 -0.042 1 96.44 138 TYR B C 1
ATOM 3346 O O . TYR B 1 138 ? 8.945 -17.594 -0.587 1 96.44 138 TYR B O 1
ATOM 3354 N N . LEU B 1 139 ? 7.191 -17.406 0.758 1 92.69 139 LEU B N 1
ATOM 3355 C CA . LEU B 1 139 ? 7.148 -18.844 1.008 1 92.69 139 LEU B CA 1
ATOM 3356 C C . LEU B 1 139 ? 6.844 -19.609 -0.275 1 92.69 139 LEU B C 1
ATOM 3358 O O . LEU B 1 139 ? 7.434 -20.656 -0.531 1 92.69 139 LEU B O 1
ATOM 3362 N N . ALA B 1 140 ? 5.926 -19.047 -1.046 1 93.25 140 ALA B N 1
ATOM 3363 C CA . ALA B 1 140 ? 5.617 -19.672 -2.332 1 93.25 140 ALA B CA 1
ATOM 3364 C C . ALA B 1 140 ? 6.855 -19.719 -3.229 1 93.25 140 ALA B C 1
ATOM 3366 O O . ALA B 1 140 ? 7.156 -20.766 -3.822 1 93.25 140 ALA B O 1
ATOM 3367 N N . LEU B 1 141 ? 7.559 -18.672 -3.305 1 96.44 141 LEU B N 1
ATOM 3368 C CA . LEU B 1 141 ? 8.75 -18.594 -4.145 1 96.44 141 LEU B CA 1
ATOM 3369 C C . LEU B 1 141 ? 9.797 -19.609 -3.695 1 96.44 141 LEU B C 1
ATOM 3371 O O . LEU B 1 141 ? 10.445 -20.25 -4.523 1 96.44 141 LEU B O 1
ATOM 3375 N N . GLU B 1 142 ? 9.93 -19.812 -2.439 1 95.31 142 GLU B N 1
ATOM 3376 C CA . GLU B 1 142 ? 10.891 -20.766 -1.909 1 95.31 142 GLU B CA 1
ATOM 3377 C C . GLU B 1 142 ? 10.57 -22.188 -2.387 1 95.31 142 GLU B C 1
ATOM 3379 O O . GLU B 1 142 ? 11.469 -23.016 -2.521 1 95.31 142 GLU B O 1
ATOM 3384 N N . HIS B 1 143 ? 9.359 -22.359 -2.723 1 92.12 143 HIS 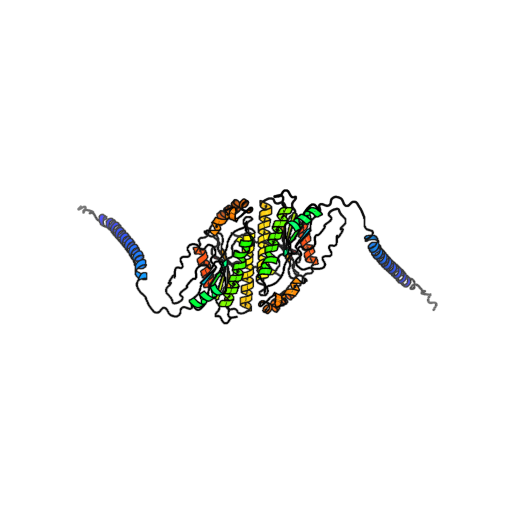B N 1
ATOM 3385 C CA . HIS B 1 143 ? 8.938 -23.719 -3.037 1 92.12 143 HIS B CA 1
ATOM 3386 C C . HIS B 1 143 ? 8.617 -23.859 -4.52 1 92.12 143 HIS B C 1
ATOM 3388 O O . HIS B 1 143 ? 8.258 -24.953 -4.98 1 92.12 143 HIS B O 1
ATOM 3394 N N . MET B 1 144 ? 8.75 -22.766 -5.285 1 92.81 144 MET B N 1
ATOM 3395 C CA . MET B 1 144 ? 8.32 -22.844 -6.68 1 92.81 144 MET B CA 1
ATOM 3396 C C . MET B 1 144 ? 9.414 -22.328 -7.609 1 92.81 144 MET B C 1
ATOM 3398 O O . MET B 1 144 ? 9.469 -22.703 -8.781 1 92.81 144 MET B O 1
ATOM 3402 N N . SER B 1 145 ? 10.258 -21.484 -7.121 1 96.5 145 SER B N 1
ATOM 3403 C CA . SER B 1 145 ? 11.156 -20.703 -7.973 1 96.5 145 SER B CA 1
ATOM 3404 C C . SER B 1 145 ? 12.312 -21.562 -8.477 1 96.5 145 SER B C 1
ATOM 3406 O O . SER B 1 145 ? 12.867 -22.375 -7.734 1 96.5 145 SER B O 1
ATOM 3408 N N . LYS B 1 146 ? 12.742 -21.297 -9.648 1 97.62 146 LYS B N 1
ATOM 3409 C CA . LYS B 1 146 ? 13.922 -21.938 -10.219 1 97.62 146 LYS B CA 1
ATOM 3410 C C . LYS B 1 146 ? 15.18 -21.578 -9.445 1 97.62 146 LYS B C 1
ATOM 3412 O O . LYS B 1 146 ? 16.156 -22.344 -9.453 1 97.62 146 LYS B O 1
ATOM 3417 N N . GLU B 1 147 ? 15.117 -20.5 -8.742 1 95.44 147 GLU B N 1
ATOM 3418 C CA . GLU B 1 147 ? 16.25 -20.109 -7.902 1 95.44 147 GLU B CA 1
ATOM 3419 C C . GLU B 1 147 ? 16.562 -21.188 -6.867 1 95.44 147 GLU B C 1
ATOM 3421 O O . GLU B 1 147 ? 17.703 -21.328 -6.426 1 95.44 147 GLU B O 1
ATOM 3426 N N . TYR B 1 148 ? 15.578 -21.969 -6.582 1 95.31 148 TYR B N 1
ATOM 3427 C CA . TYR B 1 148 ? 15.742 -23.031 -5.586 1 95.31 148 TYR B CA 1
ATOM 3428 C C . TYR B 1 148 ? 15.617 -24.406 -6.223 1 95.31 148 TYR B C 1
ATOM 3430 O O . TYR B 1 148 ? 15.211 -25.359 -5.566 1 95.31 148 TYR B O 1
ATOM 3438 N N . GLY B 1 149 ? 15.805 -24.406 -7.508 1 94.88 149 GLY B N 1
ATOM 3439 C CA . GLY B 1 149 ? 15.82 -25.672 -8.234 1 94.88 149 GLY B CA 1
ATOM 3440 C C . GLY B 1 149 ? 14.43 -26.234 -8.484 1 94.88 149 GLY B C 1
ATOM 3441 O O . GLY B 1 149 ? 14.266 -27.422 -8.703 1 94.88 149 GLY B O 1
ATOM 3442 N N . LYS B 1 150 ? 13.453 -25.406 -8.344 1 93.38 150 LYS B N 1
ATOM 3443 C CA . LYS B 1 150 ? 12.078 -25.844 -8.594 1 93.38 150 LYS B CA 1
ATOM 3444 C C . LYS B 1 150 ? 11.664 -25.562 -10.031 1 93.38 150 LYS B C 1
ATOM 3446 O O . LYS B 1 150 ? 12.492 -25.172 -10.859 1 93.38 150 LYS B O 1
ATOM 3451 N N . GLU B 1 151 ? 10.398 -25.828 -10.43 1 90.88 151 GLU B N 1
ATOM 3452 C CA . GLU B 1 151 ? 9.992 -25.828 -11.836 1 90.88 151 GLU B CA 1
ATOM 3453 C C . GLU B 1 151 ? 9.219 -24.547 -12.18 1 90.88 151 GLU B C 1
ATOM 3455 O O . GLU B 1 151 ? 8.852 -24.344 -13.336 1 90.88 151 GLU B O 1
ATOM 3460 N N . GLY B 1 152 ? 8.992 -23.734 -11.273 1 93.5 152 GLY B N 1
ATOM 3461 C CA . GLY B 1 152 ? 8.203 -22.547 -11.523 1 93.5 152 GLY B CA 1
ATOM 3462 C C . GLY B 1 152 ? 6.746 -22.703 -11.109 1 93.5 152 GLY B C 1
ATOM 3463 O O . GLY B 1 152 ? 6.367 -23.703 -10.516 1 93.5 152 GLY B O 1
ATOM 3464 N N . GLY B 1 153 ? 5.984 -21.625 -11.305 1 93.31 153 GLY B N 1
ATOM 3465 C CA . GLY B 1 153 ? 4.578 -21.625 -10.938 1 93.31 153 GLY B CA 1
ATOM 3466 C C . GLY B 1 153 ? 3.918 -20.281 -11.102 1 93.31 153 GLY B C 1
ATOM 3467 O O . GLY B 1 153 ? 4.363 -19.453 -11.898 1 93.31 153 GLY B O 1
ATOM 3468 N N . ILE B 1 154 ? 2.742 -20.172 -10.445 1 93.88 154 ILE B N 1
ATOM 3469 C CA . ILE B 1 154 ? 2.004 -18.906 -10.516 1 93.88 154 ILE B CA 1
ATOM 3470 C C . ILE B 1 154 ? 1.542 -18.5 -9.117 1 93.88 154 ILE B C 1
ATOM 3472 O O . ILE B 1 154 ? 1.12 -19.344 -8.328 1 93.88 154 ILE B O 1
ATOM 3476 N N . ILE B 1 155 ? 1.739 -17.234 -8.844 1 95.12 155 ILE B N 1
ATOM 3477 C CA . ILE B 1 155 ? 1.218 -16.625 -7.625 1 95.12 155 ILE B CA 1
ATOM 3478 C C . ILE B 1 155 ? 0.181 -15.562 -7.988 1 95.12 155 ILE B C 1
ATOM 3480 O O . ILE B 1 155 ? 0.419 -14.727 -8.859 1 95.12 155 ILE B O 1
ATOM 3484 N N . ILE B 1 156 ? -0.97 -15.633 -7.359 1 95.06 156 ILE B N 1
ATOM 3485 C CA . ILE B 1 156 ? -1.993 -14.602 -7.492 1 95.06 156 ILE B CA 1
ATOM 3486 C C . ILE B 1 156 ? -2.225 -13.93 -6.137 1 95.06 156 ILE B C 1
ATOM 3488 O O . ILE B 1 156 ? -2.621 -14.586 -5.172 1 95.06 156 ILE B O 1
ATOM 3492 N N . ASN B 1 157 ? -1.897 -12.672 -6.066 1 96.06 157 ASN B N 1
ATOM 3493 C CA . ASN B 1 157 ? -2.232 -11.867 -4.898 1 96.06 157 ASN B CA 1
ATOM 3494 C C . ASN B 1 157 ? -3.549 -11.117 -5.094 1 96.06 157 ASN B C 1
ATOM 3496 O O . ASN B 1 157 ? -3.768 -10.5 -6.137 1 96.06 157 ASN B O 1
ATOM 3500 N N . VAL B 1 158 ? -4.402 -11.148 -4.094 1 93.81 158 VAL B N 1
ATOM 3501 C CA . VAL B 1 158 ? -5.711 -10.523 -4.242 1 93.81 158 VAL B CA 1
ATOM 3502 C C . VAL B 1 158 ? -5.711 -9.156 -3.566 1 93.81 158 VAL B C 1
ATOM 3504 O O . VAL B 1 158 ? -5.504 -9.047 -2.355 1 93.81 158 VAL B O 1
ATOM 3507 N N . SER B 1 159 ? -5.836 -8.195 -4.352 1 97.56 159 SER B N 1
ATOM 3508 C CA . SER B 1 159 ? -6.016 -6.816 -3.906 1 97.56 159 SER B CA 1
ATOM 3509 C C . SER B 1 159 ? -7.488 -6.414 -3.938 1 97.56 159 SER B C 1
ATOM 3511 O O . SER B 1 159 ? -8.336 -7.113 -3.383 1 97.56 159 SER B O 1
ATOM 3513 N N . SER B 1 160 ? -7.812 -5.27 -4.457 1 96.75 160 SER B N 1
ATOM 3514 C CA . SER B 1 160 ? -9.172 -4.742 -4.484 1 96.75 160 SER B CA 1
ATOM 3515 C C . SER B 1 160 ? -9.273 -3.52 -5.391 1 96.75 160 SER B C 1
ATOM 3517 O O . SER B 1 160 ? -8.289 -2.795 -5.57 1 96.75 160 SER B O 1
ATOM 3519 N N . MET B 1 161 ? -10.469 -3.293 -5.895 1 96.5 161 MET B N 1
ATOM 3520 C CA . MET B 1 161 ? -10.758 -2.037 -6.578 1 96.5 161 MET B CA 1
ATOM 3521 C C . MET B 1 161 ? -10.641 -0.855 -5.621 1 96.5 161 MET B C 1
ATOM 3523 O O . MET B 1 161 ? -10.57 0.296 -6.055 1 96.5 161 MET B O 1
ATOM 3527 N N . ALA B 1 162 ? -10.609 -1.104 -4.324 1 95.31 162 ALA B N 1
ATOM 3528 C CA . ALA B 1 162 ? -10.375 -0.047 -3.344 1 95.31 162 ALA B CA 1
ATOM 3529 C C . ALA B 1 162 ? -9.039 0.644 -3.59 1 95.31 162 ALA B C 1
ATOM 3531 O O . ALA B 1 162 ? -8.828 1.775 -3.146 1 95.31 162 ALA B O 1
ATOM 3532 N N . ALA B 1 163 ? -8.133 -0.011 -4.277 1 96 163 ALA B N 1
ATOM 3533 C CA . ALA B 1 163 ? -6.832 0.564 -4.602 1 96 163 ALA B CA 1
ATOM 3534 C C . ALA B 1 163 ? -6.941 1.562 -5.75 1 96 163 ALA B C 1
ATOM 3536 O O . ALA B 1 163 ? -5.992 2.295 -6.035 1 96 163 ALA B O 1
ATOM 3537 N N . PHE B 1 164 ? -8.078 1.642 -6.367 1 93.62 164 PHE B N 1
ATOM 3538 C CA . PHE B 1 164 ? -8.297 2.543 -7.492 1 93.62 164 PHE B CA 1
ATOM 3539 C C . PHE B 1 164 ? -9.422 3.523 -7.188 1 93.62 164 PHE B C 1
ATOM 3541 O O . PHE B 1 164 ? -9.477 4.613 -7.762 1 93.62 164 PHE B O 1
ATOM 3548 N N . LEU B 1 165 ? -10.328 3.09 -6.406 1 91.31 165 LEU B N 1
ATOM 3549 C CA . LEU B 1 165 ? -11.461 3.883 -5.938 1 91.31 165 LEU B CA 1
ATOM 3550 C C . LEU B 1 165 ? -11.555 3.846 -4.414 1 91.31 165 LEU B C 1
ATOM 3552 O O . LEU B 1 165 ? -12.219 2.973 -3.854 1 91.31 165 LEU B O 1
ATOM 3556 N N . HIS B 1 166 ? -11.031 4.883 -3.809 1 89.06 166 HIS B N 1
ATOM 3557 C CA . HIS B 1 166 ? -10.93 4.855 -2.354 1 89.06 166 HIS B CA 1
ATOM 3558 C C . HIS B 1 166 ? -12.188 5.422 -1.706 1 89.06 166 HIS B C 1
ATOM 3560 O O . HIS B 1 166 ? -12.93 6.18 -2.338 1 89.06 166 HIS B O 1
ATOM 3566 N N . SER B 1 167 ? -12.414 4.906 -0.491 1 90.88 167 SER B N 1
ATOM 3567 C CA . SER B 1 167 ? -13.539 5.32 0.336 1 90.88 167 SER B CA 1
ATOM 3568 C C . SER B 1 167 ? -13.07 5.809 1.704 1 90.88 167 SER B C 1
ATOM 3570 O O . SER B 1 167 ? -12.164 5.227 2.301 1 90.88 167 SER B O 1
ATOM 3572 N N . PRO B 1 168 ? -13.773 6.844 2.191 1 96.31 168 PRO B N 1
ATOM 3573 C CA . PRO B 1 168 ? -13.477 7.301 3.551 1 96.31 168 PRO B CA 1
ATOM 3574 C C . PRO B 1 168 ? -13.82 6.262 4.613 1 96.31 168 PRO B C 1
ATOM 3576 O O . PRO B 1 168 ? -13.422 6.398 5.773 1 96.31 168 PRO B O 1
ATOM 3579 N N . HIS B 1 169 ? -14.438 5.25 4.246 1 96.12 169 HIS B N 1
ATOM 3580 C CA . HIS B 1 169 ? -14.945 4.238 5.168 1 96.12 169 HIS B CA 1
ATOM 3581 C C . HIS B 1 169 ? -13.844 3.256 5.555 1 96.12 169 HIS B C 1
ATOM 3583 O O . HIS B 1 169 ? -13.938 2.596 6.594 1 96.12 169 HIS B O 1
ATOM 3589 N N . GLN B 1 170 ? -12.805 3.205 4.777 1 97.38 170 GLN B N 1
ATOM 3590 C CA . GLN B 1 170 ? -11.844 2.133 5.004 1 97.38 170 GLN B CA 1
ATOM 3591 C C . GLN B 1 170 ? -10.445 2.553 4.574 1 97.38 170 GLN B C 1
ATOM 3593 O O . GLN B 1 170 ? -9.852 1.943 3.678 1 97.38 170 GLN B O 1
ATOM 3598 N N . PRO B 1 171 ? -9.844 3.518 5.305 1 98.5 171 PRO B N 1
ATOM 3599 C CA . PRO B 1 171 ? -8.547 4.055 4.883 1 98.5 171 PRO B CA 1
ATOM 3600 C C . PRO B 1 171 ? -7.418 3.029 4.992 1 98.5 171 PRO B C 1
ATOM 3602 O O . PRO B 1 171 ? -6.574 2.938 4.098 1 98.5 171 PRO B O 1
ATOM 3605 N N . VAL B 1 172 ? -7.344 2.248 6.059 1 98.69 172 VAL B N 1
ATOM 3606 C CA . VAL B 1 172 ? -6.238 1.313 6.242 1 98.69 172 VAL B CA 1
ATOM 3607 C C . VAL B 1 172 ? -6.41 0.121 5.301 1 98.69 172 VAL B C 1
ATOM 3609 O O . VAL B 1 172 ? -5.434 -0.372 4.73 1 98.69 172 VAL B O 1
ATOM 3612 N N . TYR B 1 173 ? -7.652 -0.348 5.105 1 98.06 173 TYR B N 1
ATOM 3613 C CA . TYR B 1 173 ? -7.918 -1.358 4.086 1 98.06 173 TYR B CA 1
ATOM 3614 C C . TYR B 1 173 ? -7.395 -0.912 2.727 1 98.06 173 TYR B C 1
ATOM 3616 O O . TYR B 1 173 ? -6.684 -1.658 2.053 1 98.06 173 TYR B O 1
ATOM 3624 N N . THR B 1 174 ? -7.723 0.295 2.367 1 98.31 174 THR B N 1
ATOM 3625 C CA . THR B 1 174 ? -7.273 0.869 1.104 1 98.31 174 THR B CA 1
ATOM 3626 C C . THR B 1 174 ? -5.75 0.876 1.025 1 98.31 174 THR B C 1
ATOM 3628 O O . THR B 1 174 ? -5.176 0.5 0.003 1 98.31 174 THR B O 1
ATOM 3631 N N . ALA B 1 175 ? -5.125 1.26 2.084 1 98.81 175 ALA B N 1
ATOM 3632 C CA . ALA B 1 175 ? -3.666 1.269 2.143 1 98.81 175 ALA B CA 1
ATOM 3633 C C . ALA B 1 175 ? -3.096 -0.108 1.814 1 98.81 175 ALA B C 1
ATOM 3635 O O . ALA B 1 175 ? -2.191 -0.23 0.986 1 98.81 175 ALA B O 1
ATOM 3636 N N . THR B 1 176 ? -3.611 -1.118 2.441 1 98.5 176 THR B N 1
ATOM 3637 C CA . THR B 1 176 ? -3.074 -2.465 2.279 1 98.5 176 THR B CA 1
ATOM 3638 C C . THR B 1 176 ? -3.271 -2.957 0.85 1 98.5 176 THR B C 1
ATOM 3640 O O . THR B 1 176 ? -2.377 -3.58 0.272 1 98.5 176 THR B O 1
ATOM 3643 N N . LYS B 1 177 ? -4.387 -2.652 0.325 1 98.44 177 LYS B N 1
ATOM 3644 C CA . LYS B 1 177 ? -4.688 -3.145 -1.016 1 98.44 177 LYS B CA 1
ATOM 3645 C C . LYS B 1 177 ? -3.883 -2.395 -2.072 1 98.44 177 LYS B C 1
ATOM 3647 O O . LYS B 1 177 ? -3.5 -2.971 -3.094 1 98.44 177 LYS B O 1
ATOM 3652 N N . HIS B 1 178 ? -3.609 -1.158 -1.845 1 98.56 178 HIS B N 1
ATOM 3653 C CA . HIS B 1 178 ? -2.594 -0.464 -2.627 1 98.56 178 HIS B CA 1
ATOM 3654 C C . HIS B 1 178 ? -1.245 -1.17 -2.527 1 98.56 178 HIS B C 1
ATOM 3656 O O . HIS B 1 178 ? -0.588 -1.409 -3.543 1 98.56 178 HIS B O 1
ATOM 3662 N N . GLY B 1 179 ? -0.867 -1.457 -1.323 1 98.75 179 GLY B N 1
ATOM 3663 C CA . GLY B 1 179 ? 0.411 -2.113 -1.092 1 98.75 179 GLY B CA 1
ATOM 3664 C C . GLY B 1 179 ? 0.548 -3.43 -1.831 1 98.75 179 GLY B C 1
ATOM 3665 O O . GLY B 1 179 ? 1.608 -3.73 -2.383 1 98.75 179 GLY B O 1
ATOM 3666 N N . VAL B 1 180 ? -0.513 -4.156 -1.884 1 98.56 180 VAL B N 1
ATOM 3667 C CA . VAL B 1 180 ? -0.51 -5.453 -2.551 1 98.56 180 VAL B CA 1
ATOM 3668 C C . VAL B 1 180 ? -0.21 -5.27 -4.039 1 98.56 180 VAL B C 1
ATOM 3670 O O . VAL B 1 180 ? 0.556 -6.039 -4.621 1 98.56 180 VAL B O 1
ATOM 3673 N N . ILE B 1 181 ? -0.767 -4.289 -4.629 1 98.5 181 ILE B N 1
ATOM 3674 C CA . ILE B 1 181 ? -0.527 -4.035 -6.047 1 98.5 181 ILE B CA 1
ATOM 3675 C C . ILE B 1 181 ? 0.947 -3.705 -6.27 1 98.5 181 ILE B C 1
ATOM 3677 O O . ILE B 1 181 ? 1.604 -4.312 -7.121 1 98.5 181 ILE B O 1
ATOM 3681 N N . GLY B 1 182 ? 1.454 -2.77 -5.52 1 98.5 182 GLY B N 1
ATOM 3682 C CA . GLY B 1 182 ? 2.846 -2.373 -5.672 1 98.5 182 GLY B CA 1
ATOM 3683 C C . GLY B 1 182 ? 3.818 -3.52 -5.457 1 98.5 182 GLY B C 1
ATOM 3684 O O . GLY B 1 182 ? 4.738 -3.715 -6.254 1 98.5 182 GLY B O 1
ATOM 3685 N N . PHE B 1 183 ? 3.562 -4.32 -4.43 1 98.81 183 PHE B N 1
ATOM 3686 C CA . PHE B 1 183 ? 4.398 -5.473 -4.117 1 98.81 183 PHE B CA 1
ATOM 3687 C C . PHE B 1 183 ? 4.395 -6.473 -5.266 1 98.81 183 PHE B C 1
ATOM 3689 O O . PHE B 1 183 ? 5.453 -6.938 -5.691 1 98.81 183 PHE B O 1
ATOM 3696 N N . THR B 1 184 ? 3.219 -6.707 -5.73 1 98.75 184 THR B N 1
ATOM 3697 C CA . THR B 1 184 ? 3.051 -7.723 -6.762 1 98.75 184 THR B CA 1
ATOM 3698 C C . THR B 1 184 ? 3.799 -7.336 -8.031 1 98.75 184 THR B C 1
ATOM 3700 O O . THR B 1 184 ? 4.52 -8.148 -8.609 1 98.75 184 THR B O 1
ATOM 3703 N N . ARG B 1 185 ? 3.656 -6.137 -8.438 1 98.25 185 ARG B N 1
ATOM 3704 C CA . ARG B 1 185 ? 4.285 -5.699 -9.68 1 98.25 185 ARG B CA 1
ATOM 3705 C C . ARG B 1 185 ? 5.805 -5.66 -9.539 1 98.25 185 ARG B C 1
ATOM 3707 O O . ARG B 1 185 ? 6.527 -6.062 -10.453 1 98.25 185 ARG B O 1
ATOM 3714 N N . ALA B 1 186 ? 6.266 -5.184 -8.406 1 98.31 186 ALA B N 1
ATOM 3715 C CA . ALA B 1 186 ? 7.711 -5.176 -8.172 1 98.31 186 ALA B CA 1
ATOM 3716 C C . ALA B 1 186 ? 8.266 -6.594 -8.148 1 98.31 186 ALA B C 1
ATOM 3718 O O . ALA B 1 186 ? 9.328 -6.863 -8.719 1 98.31 186 ALA B O 1
ATOM 3719 N N . MET B 1 187 ? 7.574 -7.492 -7.52 1 98.56 187 MET B N 1
ATOM 3720 C CA . MET B 1 187 ? 8.023 -8.875 -7.426 1 98.56 187 MET B CA 1
ATOM 3721 C C . MET B 1 187 ? 7.973 -9.562 -8.789 1 98.56 187 MET B C 1
ATOM 3723 O O . MET B 1 187 ? 8.805 -10.414 -9.094 1 98.56 187 MET B O 1
ATOM 3727 N N . ALA B 1 188 ? 6.977 -9.219 -9.57 1 98.62 188 ALA B N 1
ATOM 3728 C CA . ALA B 1 188 ? 6.91 -9.75 -10.93 1 98.62 188 ALA B CA 1
ATOM 3729 C C . ALA B 1 188 ? 8.141 -9.336 -11.734 1 98.62 188 ALA B C 1
ATOM 3731 O O . ALA B 1 188 ? 8.695 -10.141 -12.484 1 98.62 188 ALA B O 1
ATOM 3732 N N . ASP B 1 189 ? 8.562 -8.102 -11.602 1 97.5 189 ASP B N 1
ATOM 3733 C CA . ASP B 1 189 ? 9.789 -7.648 -12.242 1 97.5 189 ASP B CA 1
ATOM 3734 C C . ASP B 1 189 ? 11 -8.461 -11.766 1 97.5 189 ASP B C 1
ATOM 3736 O O . ASP B 1 189 ? 11.844 -8.852 -12.57 1 97.5 189 ASP B O 1
ATOM 3740 N N . ALA B 1 190 ? 11.047 -8.656 -10.492 1 98.12 190 ALA B N 1
ATOM 3741 C CA . ALA B 1 190 ? 12.141 -9.438 -9.93 1 98.12 190 ALA B CA 1
ATOM 3742 C C . ALA B 1 190 ? 12.141 -10.859 -10.492 1 98.12 190 ALA B C 1
ATOM 3744 O O . ALA B 1 190 ? 13.195 -11.406 -10.812 1 98.12 190 ALA B O 1
ATOM 3745 N N . SER B 1 191 ? 10.969 -11.398 -10.57 1 98.44 191 SER B N 1
ATOM 3746 C CA . SER B 1 191 ? 10.852 -12.75 -11.109 1 98.44 191 SER B CA 1
ATOM 3747 C C . SER B 1 191 ? 11.344 -12.812 -12.555 1 98.44 191 SER B C 1
ATOM 3749 O O . SER B 1 191 ? 12.055 -13.742 -12.93 1 98.44 191 SER B O 1
ATOM 3751 N N . SER B 1 192 ? 10.977 -11.836 -13.297 1 97.69 192 SER B N 1
ATOM 3752 C CA . SER B 1 192 ? 11.383 -11.789 -14.695 1 97.69 192 SER B CA 1
ATOM 3753 C C . SER B 1 192 ? 12.891 -11.602 -14.828 1 97.69 192 SER B C 1
ATOM 3755 O O . SER B 1 192 ? 13.555 -12.367 -15.531 1 97.69 192 SER B O 1
ATOM 3757 N N . LEU B 1 193 ? 13.422 -10.664 -14.141 1 96.81 193 LEU B N 1
ATOM 3758 C CA . LEU B 1 193 ? 14.844 -10.344 -14.242 1 96.81 193 LEU B CA 1
ATOM 3759 C C . LEU B 1 193 ? 15.695 -11.445 -13.633 1 96.81 193 LEU B C 1
ATOM 3761 O O . LEU B 1 193 ? 16.797 -11.719 -14.109 1 96.81 193 LEU B O 1
ATOM 3765 N N . GLY B 1 194 ? 15.148 -12.078 -12.602 1 97 194 GLY B N 1
ATOM 3766 C CA . GLY B 1 194 ? 15.883 -13.117 -11.906 1 97 194 GLY B CA 1
ATOM 3767 C C . GLY B 1 194 ? 15.625 -14.508 -12.469 1 97 194 GLY B C 1
ATOM 3768 O O . GLY B 1 194 ? 16.172 -15.492 -11.969 1 97 194 GLY B O 1
ATOM 3769 N N . ASN B 1 195 ? 14.766 -14.555 -13.438 1 97.56 195 ASN B N 1
ATOM 3770 C CA . ASN B 1 195 ? 14.406 -15.82 -14.07 1 97.56 195 ASN B CA 1
ATOM 3771 C C . ASN B 1 195 ? 13.914 -16.828 -13.047 1 97.56 195 ASN B C 1
ATOM 3773 O O . ASN B 1 195 ? 14.406 -17.969 -13.008 1 97.56 195 ASN B O 1
ATOM 3777 N N . TYR B 1 196 ? 13.023 -16.438 -12.266 1 98.06 196 TYR B N 1
ATOM 3778 C CA . TYR B 1 196 ? 12.477 -17.312 -11.234 1 98.06 196 TYR B CA 1
ATOM 3779 C C . TYR B 1 196 ? 11.586 -18.375 -11.852 1 98.06 196 TYR B C 1
ATOM 3781 O O . TYR B 1 196 ? 11.312 -19.406 -11.219 1 98.06 196 TYR B O 1
ATOM 3789 N N . GLY B 1 197 ? 11.023 -18.156 -13.039 1 97.81 197 GLY B N 1
ATOM 3790 C CA . GLY B 1 197 ? 10.062 -19.062 -13.641 1 97.81 197 GLY B CA 1
ATOM 3791 C C . GLY B 1 197 ? 8.695 -19.016 -12.984 1 97.81 197 GLY B C 1
ATOM 3792 O O . GLY B 1 197 ? 7.93 -19.984 -13.062 1 97.81 197 GLY B O 1
ATOM 3793 N N . VAL B 1 198 ? 8.469 -17.984 -12.203 1 97.94 198 VAL B N 1
ATOM 3794 C CA . VAL B 1 198 ? 7.207 -17.812 -11.484 1 97.94 198 VAL B CA 1
ATOM 3795 C C . VAL B 1 198 ? 6.488 -16.562 -11.984 1 97.94 198 VAL B C 1
ATOM 3797 O O . VAL B 1 198 ? 7.066 -15.477 -12.008 1 97.94 198 VAL B O 1
ATOM 3800 N N . ARG B 1 199 ? 5.25 -16.734 -12.484 1 98.25 199 ARG B N 1
ATOM 3801 C CA . ARG B 1 199 ? 4.414 -15.578 -12.812 1 98.25 199 ARG B CA 1
ATOM 3802 C C . ARG B 1 199 ? 3.689 -15.055 -11.578 1 98.25 199 ARG B C 1
ATOM 3804 O O . ARG B 1 199 ? 3.16 -15.836 -10.789 1 98.25 199 ARG B O 1
ATOM 3811 N N . ILE B 1 200 ? 3.77 -13.781 -11.383 1 98.5 200 ILE B N 1
ATOM 3812 C CA . ILE B 1 200 ? 3.158 -13.148 -10.227 1 98.5 200 ILE B CA 1
ATOM 3813 C C . ILE B 1 200 ? 2.209 -12.039 -10.68 1 98.5 200 ILE B C 1
ATOM 3815 O O . ILE B 1 200 ? 2.633 -11.07 -11.312 1 98.5 200 ILE B O 1
ATOM 3819 N N . ASN B 1 201 ? 0.904 -12.211 -10.375 1 98.56 201 ASN B N 1
ATOM 3820 C CA . ASN B 1 201 ? -0.13 -11.281 -10.82 1 98.56 201 ASN B CA 1
ATOM 3821 C C . ASN B 1 201 ? -1.042 -10.867 -9.664 1 98.56 201 ASN B C 1
ATOM 3823 O O . ASN B 1 201 ? -1.057 -11.508 -8.617 1 98.56 201 ASN B O 1
ATOM 3827 N N . VAL B 1 202 ? -1.731 -9.742 -9.906 1 98.44 202 VAL B N 1
ATOM 3828 C CA . VAL B 1 202 ? -2.639 -9.258 -8.867 1 98.44 202 VAL B CA 1
ATOM 3829 C C . VAL B 1 202 ? -4.059 -9.164 -9.43 1 98.44 202 VAL B C 1
ATOM 3831 O O . VAL B 1 202 ? -4.258 -8.773 -10.578 1 98.44 202 VAL B O 1
ATOM 3834 N N . LEU B 1 203 ? -5 -9.672 -8.664 1 97.19 203 LEU B N 1
ATOM 3835 C CA . LEU B 1 203 ? -6.426 -9.609 -8.961 1 97.19 203 LEU B CA 1
ATOM 3836 C C . LEU B 1 203 ? -7.109 -8.562 -8.086 1 97.19 203 LEU B C 1
ATOM 3838 O O . LEU B 1 203 ? -6.938 -8.555 -6.867 1 97.19 203 LEU B O 1
ATOM 3842 N N . CYS B 1 204 ? -7.875 -7.645 -8.727 1 97.94 204 CYS B N 1
ATOM 3843 C CA . CYS B 1 204 ? -8.531 -6.543 -8.023 1 97.94 204 CYS B CA 1
ATOM 3844 C C . CYS B 1 204 ? -10.031 -6.566 -8.25 1 97.94 204 CYS B C 1
ATOM 3846 O O . CYS B 1 204 ? -10.547 -5.855 -9.125 1 97.94 204 CYS B O 1
ATOM 3848 N N . PRO B 1 205 ? -10.75 -7.277 -7.418 1 96.5 205 PRO B N 1
ATOM 3849 C CA . PRO B 1 205 ? -12.203 -7.301 -7.57 1 96.5 205 PRO B CA 1
ATOM 3850 C C . PRO B 1 205 ? -12.875 -6.055 -7.008 1 96.5 205 PRO B C 1
ATOM 3852 O O . PRO B 1 205 ? -12.383 -5.461 -6.043 1 96.5 205 PRO B O 1
ATOM 3855 N N . ALA B 1 206 ? -13.984 -5.691 -7.688 1 96.62 206 ALA B N 1
ATOM 3856 C CA . ALA B 1 206 ? -14.906 -4.766 -7.031 1 96.62 206 ALA B CA 1
ATOM 3857 C C . ALA B 1 206 ? -15.656 -5.453 -5.898 1 96.62 206 ALA B C 1
ATOM 3859 O O . ALA B 1 206 ? -15.141 -6.383 -5.273 1 96.62 206 ALA B O 1
ATOM 3860 N N . PHE B 1 207 ? -16.797 -4.934 -5.457 1 93.81 207 PHE B N 1
ATOM 3861 C CA . PHE B 1 207 ? -17.547 -5.512 -4.348 1 93.81 207 PHE B CA 1
ATOM 3862 C C . PHE B 1 207 ? -17.984 -6.938 -4.664 1 93.81 207 PHE B C 1
ATOM 3864 O O . PHE B 1 207 ? -18.625 -7.184 -5.691 1 93.81 207 PHE B O 1
ATOM 3871 N N . VAL B 1 208 ? -17.562 -7.844 -3.83 1 91.12 208 VAL B N 1
ATOM 3872 C CA . VAL B 1 208 ? -17.922 -9.25 -4.008 1 91.12 208 VAL B CA 1
ATOM 3873 C C . VAL B 1 208 ? -18.812 -9.695 -2.859 1 91.12 208 VAL B C 1
ATOM 3875 O O . VAL B 1 208 ? -18.562 -9.367 -1.697 1 91.12 208 VAL B O 1
ATOM 3878 N N . ASP B 1 209 ? -19.891 -10.375 -3.211 1 88.62 209 ASP B N 1
ATOM 3879 C CA . ASP B 1 209 ? -20.828 -10.875 -2.205 1 88.62 209 ASP B CA 1
ATOM 3880 C C . ASP B 1 209 ? -20.172 -11.953 -1.341 1 88.62 209 ASP B C 1
ATOM 3882 O O . ASP B 1 209 ? -20.25 -13.141 -1.66 1 88.62 209 ASP B O 1
ATOM 3886 N N . THR B 1 210 ? -19.516 -11.516 -0.274 1 83.94 210 THR B N 1
ATOM 3887 C CA . THR B 1 210 ? -18.828 -12.367 0.692 1 83.94 210 THR B CA 1
ATOM 3888 C C . THR B 1 210 ? -19.062 -11.867 2.115 1 83.94 210 THR B C 1
ATOM 3890 O O . THR B 1 210 ? -19.5 -10.734 2.316 1 83.94 210 THR B O 1
ATOM 3893 N N . PRO B 1 211 ? -18.812 -12.68 3.135 1 80 211 PRO B N 1
ATOM 3894 C CA . PRO B 1 211 ? -18.922 -12.219 4.523 1 80 211 PRO B CA 1
ATOM 3895 C C . PRO B 1 211 ? -18.094 -10.969 4.805 1 80 211 PRO B C 1
ATOM 3897 O O . PRO B 1 211 ? -18.469 -10.148 5.637 1 80 211 PRO B O 1
ATOM 3900 N N . LEU B 1 212 ? -16.969 -10.844 4.102 1 80.38 212 LEU B N 1
ATOM 3901 C CA . LEU B 1 212 ? -16.141 -9.656 4.27 1 80.38 212 LEU B CA 1
ATOM 3902 C C . LEU B 1 212 ? -16.922 -8.391 3.939 1 80.38 212 LEU B C 1
ATOM 3904 O O . LEU B 1 212 ? -16.844 -7.406 4.676 1 80.38 212 LEU B O 1
ATOM 3908 N N . LEU B 1 213 ? -17.656 -8.422 2.895 1 85.25 213 LEU B N 1
ATOM 3909 C CA . LEU B 1 213 ? -18.422 -7.258 2.459 1 85.25 213 LEU B CA 1
ATOM 3910 C C . LEU B 1 213 ? -19.469 -6.871 3.504 1 85.25 213 LEU B C 1
ATOM 3912 O O . LEU B 1 213 ? -19.688 -5.688 3.762 1 85.25 213 LEU B O 1
ATOM 3916 N N . HIS B 1 214 ? -19.984 -7.832 4.168 1 84.69 214 HIS B N 1
ATOM 3917 C CA . HIS B 1 214 ? -21.047 -7.59 5.133 1 84.69 214 HIS B CA 1
ATOM 3918 C C . HIS B 1 214 ? -20.484 -7.141 6.477 1 84.69 214 HIS B C 1
ATOM 3920 O O . HIS B 1 214 ? -21.188 -6.555 7.293 1 84.69 214 HIS B O 1
ATOM 3926 N N . SER B 1 215 ? -19.234 -7.352 6.711 1 84.75 215 SER B N 1
ATOM 3927 C CA . SER B 1 215 ? -18.594 -7 7.977 1 84.75 215 SER B CA 1
ATOM 3928 C C . SER B 1 215 ? -18.328 -5.5 8.055 1 84.75 215 SER B C 1
ATOM 3930 O O . SER B 1 215 ? -18.078 -4.969 9.141 1 84.75 215 SER B O 1
ATOM 3932 N N . VAL B 1 216 ? -18.453 -4.809 6.957 1 86.38 216 VAL B N 1
ATOM 3933 C CA . VAL B 1 216 ? -18 -3.422 6.895 1 86.38 216 VAL B CA 1
ATOM 3934 C C . VAL B 1 216 ? -19.094 -2.498 7.422 1 86.38 216 VAL B C 1
ATOM 3936 O O . VAL B 1 216 ? -18.906 -1.286 7.527 1 86.38 216 VAL B O 1
ATOM 3939 N N . GLU B 1 217 ? -20.172 -3.018 7.855 1 87.62 217 GLU B N 1
ATOM 3940 C CA . GLU B 1 217 ? -21.25 -2.184 8.375 1 87.62 217 GLU B CA 1
ATOM 3941 C C . GLU B 1 217 ? -21.234 -2.141 9.898 1 87.62 217 GLU B C 1
ATOM 3943 O O . GLU B 1 217 ? -21.938 -1.336 10.516 1 87.62 217 GLU B O 1
ATOM 3948 N N . HIS B 1 218 ? -20.359 -2.928 10.422 1 90.94 218 HIS B N 1
ATOM 3949 C CA . HIS B 1 218 ? -20.375 -3.066 11.875 1 90.94 218 HIS B CA 1
ATOM 3950 C C . HIS B 1 218 ? -19.359 -2.154 12.539 1 90.94 218 HIS B C 1
ATOM 3952 O O . HIS B 1 218 ? -18.172 -2.166 12.164 1 90.94 218 HIS B O 1
ATOM 3958 N N . GLU B 1 219 ? -19.797 -1.52 13.586 1 91.5 219 GLU B N 1
ATOM 3959 C CA . GLU B 1 219 ? -18.922 -0.625 14.328 1 91.5 219 GLU B CA 1
ATOM 3960 C C . GLU B 1 219 ? -17.766 -1.395 14.977 1 91.5 219 GLU B C 1
ATOM 3962 O O . GLU B 1 219 ? -16.656 -0.879 15.094 1 91.5 219 GLU B O 1
ATOM 3967 N N . ASP B 1 220 ? -18.016 -2.598 15.367 1 93.31 220 ASP B N 1
ATOM 3968 C CA . ASP B 1 220 ? -17 -3.418 16.016 1 93.31 220 ASP B CA 1
ATOM 3969 C C . ASP B 1 220 ? -15.812 -3.664 15.094 1 93.31 220 ASP B C 1
ATOM 3971 O O . ASP B 1 220 ? -14.711 -3.951 15.555 1 93.31 220 ASP B O 1
ATOM 3975 N N . ASN B 1 221 ? -16.031 -3.484 13.805 1 93.38 221 ASN B N 1
ATOM 3976 C CA . ASN B 1 221 ? -14.961 -3.65 12.828 1 93.38 221 ASN B CA 1
ATOM 3977 C C . ASN B 1 221 ? -14.453 -2.303 12.32 1 93.38 221 ASN B C 1
ATOM 3979 O O . ASN B 1 221 ? -13.242 -2.092 12.227 1 93.38 221 ASN B O 1
ATOM 3983 N N . MET B 1 222 ? -15.383 -1.438 12.148 1 95.81 222 MET B N 1
ATOM 3984 C CA . MET B 1 222 ? -15.023 -0.239 11.398 1 95.81 222 MET B CA 1
ATOM 3985 C C . MET B 1 222 ? -14.633 0.895 12.344 1 95.81 222 MET B C 1
ATOM 3987 O O . MET B 1 222 ? -14.055 1.895 11.914 1 95.81 222 MET B O 1
ATOM 3991 N N . GLY B 1 223 ? -14.969 0.782 13.625 1 95.69 223 GLY B N 1
ATOM 3992 C CA . GLY B 1 223 ? -14.703 1.867 14.555 1 95.69 223 GLY B CA 1
ATOM 3993 C C . GLY B 1 223 ? -15.352 3.176 14.148 1 95.69 223 GLY B C 1
ATOM 3994 O O . GLY B 1 223 ? -16.531 3.205 13.797 1 95.69 223 GLY B O 1
ATOM 3995 N N . LYS B 1 224 ? -14.625 4.223 14.289 1 95 224 LYS B N 1
ATOM 3996 C CA . LYS B 1 224 ? -15.164 5.559 14.047 1 95 224 LYS B CA 1
ATOM 3997 C C . LYS B 1 224 ? -15.539 5.742 12.578 1 95 224 LYS B C 1
ATOM 3999 O O . LYS B 1 224 ? -16.344 6.613 12.242 1 95 224 LYS B O 1
ATOM 4004 N N . PHE B 1 225 ? -15.078 4.996 11.734 1 97.06 225 PHE B N 1
ATOM 4005 C CA . PHE B 1 225 ? -15.305 5.172 10.305 1 97.06 225 PHE B CA 1
ATOM 4006 C C . PHE B 1 225 ? -16.672 4.621 9.906 1 97.06 225 PHE B C 1
ATOM 4008 O O . PHE B 1 225 ? -17.109 4.82 8.773 1 97.06 225 PHE B O 1
ATOM 4015 N N . VAL B 1 226 ? -17.344 3.961 10.797 1 95.81 226 VAL B N 1
ATOM 4016 C CA . VAL B 1 226 ? -18.703 3.469 10.547 1 95.81 226 VAL B CA 1
ATOM 4017 C C . VAL B 1 226 ? -19.625 4.633 10.18 1 95.81 226 VAL B C 1
ATOM 4019 O O . VAL B 1 226 ? -20.625 4.441 9.5 1 95.81 226 VAL B O 1
ATOM 4022 N N . LYS B 1 227 ? -19.266 5.797 10.602 1 95.62 227 LYS B N 1
ATOM 4023 C CA . LYS B 1 227 ? -20.078 6.973 10.312 1 95.62 227 LYS B CA 1
ATOM 4024 C C . LYS B 1 227 ? -20.172 7.219 8.805 1 95.62 227 LYS B C 1
ATOM 4026 O O . LYS B 1 227 ? -21.031 7.957 8.344 1 95.62 227 LYS B O 1
ATOM 4031 N N . PHE B 1 228 ? -19.281 6.609 8.039 1 96 228 PHE B N 1
ATOM 4032 C CA . PHE B 1 228 ? -19.297 6.781 6.586 1 96 228 PHE B CA 1
ATOM 4033 C C . PHE B 1 228 ? -19.938 5.582 5.902 1 96 228 PHE B C 1
ATOM 4035 O O . PHE B 1 228 ? -19.766 5.383 4.695 1 96 228 PHE B O 1
ATOM 4042 N N . LYS B 1 229 ? -20.609 4.734 6.629 1 94 229 LYS B N 1
ATOM 4043 C CA . LYS B 1 229 ? -21.188 3.502 6.102 1 94 229 LYS B CA 1
ATOM 4044 C C . LYS B 1 229 ? -22.172 3.793 4.977 1 94 229 LYS B C 1
ATOM 4046 O O . LYS B 1 229 ? -22.297 3.008 4.035 1 94 229 LYS B O 1
ATOM 4051 N N . ASP B 1 230 ? -22.828 4.91 5.016 1 93.38 230 ASP B N 1
ATOM 4052 C CA . ASP B 1 230 ? -23.812 5.234 3.984 1 93.38 230 ASP B CA 1
ATOM 4053 C C . ASP B 1 230 ? -23.125 5.559 2.66 1 93.38 230 ASP B C 1
ATOM 4055 O O . ASP B 1 230 ? -23.656 5.246 1.589 1 93.38 230 ASP B O 1
ATOM 4059 N N . ASP B 1 231 ? -22.031 6.207 2.779 1 91.38 231 ASP B N 1
ATOM 4060 C CA . ASP B 1 231 ? -21.234 6.438 1.577 1 91.38 231 ASP B CA 1
ATOM 4061 C C . ASP B 1 231 ? -20.812 5.117 0.935 1 91.38 231 ASP B C 1
ATOM 4063 O O . ASP B 1 231 ? -20.859 4.973 -0.289 1 91.38 231 ASP B O 1
ATOM 4067 N N . PHE B 1 232 ? -20.469 4.219 1.714 1 92.06 232 PHE B N 1
ATOM 4068 C CA . PHE B 1 232 ? -20.047 2.902 1.251 1 92.06 232 PHE B CA 1
ATOM 4069 C C . PHE B 1 232 ? -21.203 2.162 0.591 1 92.06 232 PHE B C 1
ATOM 4071 O O . PHE B 1 232 ? -21.031 1.573 -0.479 1 92.06 232 PHE B O 1
ATOM 4078 N N . LYS B 1 233 ? -22.328 2.25 1.197 1 92.38 233 LYS B N 1
ATOM 4079 C CA . LYS B 1 233 ? -23.531 1.602 0.668 1 92.38 233 LYS B CA 1
ATOM 4080 C C . LYS B 1 233 ? -23.938 2.217 -0.666 1 92.38 233 LYS B C 1
ATOM 4082 O O . LYS B 1 233 ? -24.375 1.505 -1.575 1 92.38 233 LYS B O 1
ATOM 4087 N N . ARG B 1 234 ? -23.828 3.463 -0.751 1 92.81 234 ARG B N 1
ATOM 4088 C CA . ARG B 1 234 ? -24.141 4.137 -2.008 1 92.81 234 ARG B CA 1
ATOM 4089 C C . ARG B 1 234 ? -23.219 3.672 -3.123 1 92.81 234 ARG B C 1
ATOM 4091 O O . ARG B 1 234 ? -23.656 3.453 -4.254 1 92.81 234 ARG B O 1
ATOM 4098 N N . SER B 1 235 ? -21.969 3.541 -2.758 1 92.12 235 SER B N 1
ATOM 4099 C CA . SER B 1 235 ? -21.016 3.047 -3.736 1 92.12 235 SER B CA 1
ATOM 4100 C C . SER B 1 235 ? -21.344 1.626 -4.176 1 92.12 235 SER B C 1
ATOM 4102 O O . SER B 1 235 ? -21.281 1.305 -5.363 1 92.12 235 SER B O 1
ATOM 4104 N N . MET B 1 236 ? -21.703 0.833 -3.24 1 92.81 236 MET B N 1
ATOM 4105 C CA . MET B 1 236 ? -22.062 -0.547 -3.547 1 92.81 236 MET B CA 1
ATOM 4106 C C . MET B 1 236 ? -23.266 -0.597 -4.488 1 92.81 236 MET B C 1
ATOM 4108 O O . MET B 1 236 ? -23.297 -1.419 -5.406 1 92.81 236 MET B O 1
ATOM 4112 N N . SER B 1 237 ? -24.156 0.258 -4.219 1 94.12 237 SER B N 1
ATOM 4113 C CA . SER B 1 237 ? -25.344 0.328 -5.062 1 94.12 237 SER B CA 1
ATOM 4114 C C . SER B 1 237 ? -25.016 0.838 -6.457 1 94.12 237 SER B C 1
ATOM 4116 O O . SER B 1 237 ? -25.531 0.332 -7.453 1 94.12 237 SER B O 1
ATOM 4118 N N . LYS B 1 238 ? -24.203 1.793 -6.496 1 94.12 238 LYS B N 1
ATOM 4119 C CA . LYS B 1 238 ? -23.844 2.438 -7.758 1 94.12 238 LYS B CA 1
ATOM 4120 C C . LYS B 1 238 ? -23.031 1.491 -8.648 1 94.12 238 LYS B C 1
ATOM 4122 O O . LYS B 1 238 ? -23.25 1.44 -9.859 1 94.12 238 LYS B O 1
ATOM 4127 N N . PHE B 1 239 ? -22.172 0.688 -8.062 1 94.75 239 PHE B N 1
ATOM 4128 C CA . PHE B 1 239 ? -21.219 -0.077 -8.859 1 94.75 239 PHE B CA 1
ATOM 4129 C C . PHE B 1 239 ? -21.625 -1.544 -8.93 1 94.75 239 PHE B C 1
ATOM 4131 O O . PHE B 1 239 ? -21.109 -2.295 -9.766 1 94.75 239 PHE B O 1
ATOM 4138 N N . GLY B 1 240 ? -22.469 -1.938 -8.023 1 95.06 240 GLY B N 1
ATOM 4139 C CA . GLY B 1 240 ? -22.953 -3.307 -8.023 1 95.06 240 GLY B CA 1
ATOM 4140 C C . GLY B 1 240 ? -22.094 -4.25 -7.207 1 95.06 240 GLY B C 1
ATOM 4141 O O . GLY B 1 240 ? -21 -3.893 -6.793 1 95.06 240 GLY B O 1
ATOM 4142 N N . VAL B 1 241 ? -22.641 -5.469 -7 1 95.62 241 VAL B N 1
ATOM 4143 C CA . VAL B 1 241 ? -21.984 -6.523 -6.242 1 95.62 241 VAL B CA 1
ATOM 4144 C C . VAL B 1 241 ? -21.75 -7.734 -7.141 1 95.62 241 VAL B C 1
ATOM 4146 O O . VAL B 1 241 ? -22.656 -8.203 -7.82 1 95.62 241 VAL B O 1
ATOM 4149 N N . LEU B 1 242 ? -20.516 -8.164 -7.168 1 94.94 242 LEU B N 1
ATOM 4150 C CA . LEU B 1 242 ? -20.109 -9.297 -7.992 1 94.94 242 LEU B CA 1
ATOM 4151 C C . LEU B 1 242 ? -20.406 -10.609 -7.285 1 94.94 242 LEU B C 1
ATOM 4153 O O . LEU B 1 242 ? -20.375 -10.68 -6.055 1 94.94 242 LEU B O 1
ATOM 4157 N N . GLN B 1 243 ? -20.609 -11.633 -8.164 1 89.56 243 GLN B N 1
ATOM 4158 C CA . GLN B 1 243 ? -20.688 -12.992 -7.637 1 89.56 243 GLN B CA 1
ATOM 4159 C C . GLN B 1 243 ? -19.312 -13.625 -7.539 1 89.56 243 GLN B C 1
ATOM 4161 O O . GLN B 1 243 ? -18.469 -13.422 -8.414 1 89.56 243 GLN B O 1
ATOM 4166 N N . PRO B 1 244 ? -19.078 -14.477 -6.543 1 85.62 244 PRO B N 1
ATOM 4167 C CA . PRO B 1 244 ? -17.781 -15.141 -6.383 1 85.62 244 PRO B CA 1
ATOM 4168 C C . PRO B 1 244 ? -17.359 -15.93 -7.617 1 85.62 244 PRO B C 1
ATOM 4170 O O . PRO B 1 244 ? -16.172 -16.062 -7.906 1 85.62 244 PRO B O 1
ATOM 4173 N N . SER B 1 245 ? -18.297 -16.359 -8.43 1 83.94 245 SER B N 1
ATOM 4174 C CA . SER B 1 245 ? -17.984 -17.172 -9.602 1 83.94 245 SER B CA 1
ATOM 4175 C C . SER B 1 245 ? -17.203 -16.359 -10.633 1 83.94 245 SER B C 1
ATOM 4177 O O . SER B 1 245 ? -16.344 -16.906 -11.336 1 83.94 245 SER B O 1
ATOM 4179 N N . LEU B 1 246 ? -17.531 -15.109 -10.734 1 90.25 246 LEU B N 1
ATOM 4180 C CA . LEU B 1 246 ? -16.797 -14.281 -11.68 1 90.25 246 LEU B CA 1
ATOM 4181 C C . LEU B 1 246 ? -15.352 -14.078 -11.219 1 90.25 246 LEU B C 1
ATOM 4183 O O . LEU B 1 246 ? -14.445 -13.977 -12.047 1 90.25 246 LEU B O 1
ATOM 4187 N N . ILE B 1 247 ? -15.156 -14.008 -9.938 1 89.69 247 ILE B N 1
ATOM 4188 C CA . ILE B 1 247 ? -13.812 -13.914 -9.383 1 89.69 247 ILE B CA 1
ATOM 4189 C C . ILE B 1 247 ? -13.023 -15.172 -9.719 1 89.69 247 ILE B C 1
ATOM 4191 O O . ILE B 1 247 ? -11.867 -15.094 -10.141 1 89.69 247 ILE B O 1
ATOM 4195 N N . ALA B 1 248 ? -13.688 -16.297 -9.578 1 84.75 248 ALA B N 1
ATOM 4196 C CA . ALA B 1 248 ? -13.055 -17.562 -9.914 1 84.75 248 ALA B CA 1
ATOM 4197 C C . ALA B 1 248 ? -12.656 -17.625 -11.391 1 84.75 248 ALA B C 1
ATOM 4199 O O . ALA B 1 248 ? -11.586 -18.125 -11.734 1 84.75 248 ALA B O 1
ATOM 4200 N N . GLU B 1 249 ? -13.492 -17.125 -12.195 1 86.62 249 GLU B N 1
ATOM 4201 C CA . GLU B 1 249 ? -13.18 -17.047 -13.625 1 86.62 249 GLU B CA 1
ATOM 4202 C C . GLU B 1 249 ? -11.945 -16.188 -13.883 1 86.62 249 GLU B C 1
ATOM 4204 O O . GLU B 1 249 ? -11.102 -16.547 -14.703 1 86.62 249 GLU B O 1
ATOM 4209 N N . GLY B 1 250 ? -11.883 -15.055 -13.234 1 91.56 250 GLY B N 1
ATOM 4210 C CA . GLY B 1 250 ? -10.695 -14.219 -13.352 1 91.56 250 GLY B CA 1
ATOM 4211 C C . GLY B 1 250 ? -9.43 -14.914 -12.906 1 91.56 250 GLY B C 1
ATOM 4212 O O . GLY B 1 250 ? -8.398 -14.836 -13.586 1 91.56 250 GLY B O 1
ATOM 4213 N N . MET B 1 251 ? -9.539 -15.641 -11.859 1 88.75 251 MET B N 1
ATOM 4214 C CA . MET B 1 251 ? -8.391 -16.391 -11.359 1 88.75 251 MET B CA 1
ATOM 4215 C C . MET B 1 251 ? -7.938 -17.438 -12.383 1 88.75 251 MET B C 1
ATOM 4217 O O . MET B 1 251 ? -6.738 -17.578 -12.633 1 88.75 251 MET B O 1
ATOM 4221 N N . MET B 1 252 ? -8.859 -18.094 -12.945 1 86.69 252 MET B N 1
ATOM 4222 C CA . MET B 1 252 ? -8.531 -19.109 -13.938 1 86.69 252 MET B CA 1
ATOM 4223 C C . MET B 1 252 ? -7.855 -18.484 -15.156 1 86.69 252 MET B C 1
ATOM 4225 O O . MET B 1 252 ? -6.918 -19.062 -15.711 1 86.69 252 MET B O 1
ATOM 4229 N N . ARG B 1 253 ? -8.328 -17.375 -15.492 1 91.31 253 ARG B N 1
ATOM 4230 C CA . ARG B 1 253 ? -7.699 -16.672 -16.609 1 91.31 253 ARG B CA 1
ATOM 4231 C C . ARG B 1 253 ? -6.238 -16.359 -16.312 1 91.31 253 ARG B C 1
ATOM 4233 O O . ARG B 1 253 ? -5.363 -16.562 -17.156 1 91.31 253 ARG B O 1
ATOM 4240 N N . LEU B 1 254 ? -6.008 -15.898 -15.125 1 93.31 254 LEU B N 1
ATOM 4241 C CA . LEU B 1 254 ? -4.633 -15.609 -14.727 1 93.31 254 LEU B CA 1
ATOM 4242 C C . LEU B 1 254 ? -3.793 -16.891 -14.711 1 93.31 254 LEU B C 1
ATOM 4244 O O . LEU B 1 254 ? -2.605 -16.844 -15.039 1 93.31 254 LEU B O 1
ATOM 4248 N N . ILE B 1 255 ? -4.371 -17.969 -14.383 1 87.75 255 ILE B N 1
ATOM 4249 C CA . ILE B 1 255 ? -3.664 -19.234 -14.25 1 87.75 255 ILE B CA 1
ATOM 4250 C C . ILE B 1 255 ? -3.318 -19.781 -15.641 1 87.75 255 ILE B C 1
ATOM 4252 O O . ILE B 1 255 ? -2.189 -20.219 -15.875 1 87.75 255 ILE B O 1
ATOM 4256 N N . VAL B 1 256 ? -4.215 -19.672 -16.562 1 85.94 256 VAL B N 1
ATOM 4257 C CA . VAL B 1 256 ? -4.059 -20.391 -17.812 1 85.94 256 VAL B CA 1
ATOM 4258 C C . VAL B 1 256 ? -3.312 -19.516 -18.812 1 85.94 256 VAL B C 1
ATOM 4260 O O . VAL B 1 256 ? -2.617 -20.031 -19.703 1 85.94 256 VAL B O 1
ATOM 4263 N N . ASP B 1 257 ? -3.43 -18.219 -18.734 1 93.06 257 ASP B N 1
ATOM 4264 C CA . ASP B 1 257 ? -2.746 -17.328 -19.672 1 93.06 257 ASP B CA 1
ATOM 4265 C C . ASP B 1 257 ? -1.288 -17.125 -19.266 1 93.06 257 ASP B C 1
ATOM 4267 O O . ASP B 1 257 ? -0.986 -16.266 -18.422 1 93.06 257 ASP B O 1
ATOM 4271 N N . SER B 1 258 ? -0.406 -17.75 -19.953 1 93 258 SER B N 1
ATOM 4272 C CA . SER B 1 258 ? 1.002 -17.797 -19.562 1 93 258 SER B CA 1
ATOM 4273 C C . SER B 1 258 ? 1.727 -16.516 -19.969 1 93 258 SER B C 1
ATOM 4275 O O . SER B 1 258 ? 2.883 -16.312 -19.594 1 93 258 SER B O 1
ATOM 4277 N N . SER B 1 259 ? 1.057 -15.641 -20.625 1 96.88 259 SER B N 1
ATOM 4278 C CA . SER B 1 259 ? 1.694 -14.398 -21.047 1 96.88 259 SER B CA 1
ATOM 4279 C C . SER B 1 259 ? 1.62 -13.336 -19.953 1 96.88 259 SER B C 1
ATOM 4281 O O . SER B 1 259 ? 2.281 -12.297 -20.047 1 96.88 259 SER B O 1
ATOM 4283 N N . LEU B 1 260 ? 0.883 -13.633 -18.938 1 97.94 260 LEU B N 1
ATOM 4284 C CA . LEU B 1 260 ? 0.624 -12.609 -17.922 1 97.94 260 LEU B CA 1
ATOM 4285 C C . LEU B 1 260 ? 1.629 -12.703 -16.781 1 97.94 260 LEU B C 1
ATOM 4287 O O . LEU B 1 260 ? 1.749 -13.75 -16.141 1 97.94 260 LEU B O 1
ATOM 4291 N N . ASN B 1 261 ? 2.348 -11.695 -16.531 1 98.38 261 ASN B N 1
ATOM 4292 C CA . ASN B 1 261 ? 3.23 -11.469 -15.398 1 98.38 261 ASN B CA 1
ATOM 4293 C C . ASN B 1 261 ? 3.246 -10 -14.992 1 98.38 261 ASN B C 1
ATOM 4295 O O . ASN B 1 261 ? 3.49 -9.117 -15.82 1 98.38 261 ASN B O 1
ATOM 4299 N N . GLY B 1 262 ? 2.957 -9.727 -13.766 1 98.19 262 GLY B N 1
ATOM 4300 C CA . GLY B 1 262 ? 2.846 -8.352 -13.305 1 98.19 262 GLY B CA 1
ATOM 4301 C C . GLY B 1 262 ? 1.535 -7.695 -13.695 1 98.19 262 GLY B C 1
ATOM 4302 O O . GLY B 1 262 ? 1.389 -6.477 -13.586 1 98.19 262 GLY B O 1
ATOM 4303 N N . ALA B 1 263 ? 0.623 -8.523 -14.156 1 98.25 263 ALA B N 1
ATOM 4304 C CA . ALA B 1 263 ? -0.662 -8 -14.609 1 98.25 263 ALA B CA 1
ATOM 4305 C C . ALA B 1 263 ? -1.52 -7.555 -13.43 1 98.25 263 ALA B C 1
ATOM 4307 O O . ALA B 1 263 ? -1.524 -8.203 -12.375 1 98.25 263 ALA B O 1
ATOM 4308 N N . VAL B 1 264 ? -2.197 -6.473 -13.664 1 98.38 264 VAL B N 1
ATOM 4309 C CA . VAL B 1 264 ? -3.193 -5.969 -12.727 1 98.38 264 VAL B CA 1
ATOM 4310 C C . VAL B 1 264 ? -4.594 -6.18 -13.297 1 98.38 264 VAL B C 1
ATOM 4312 O O . VAL B 1 264 ? -5.062 -5.391 -14.117 1 98.38 264 VAL B O 1
ATOM 4315 N N . MET B 1 265 ? -5.223 -7.227 -12.852 1 98.56 265 MET B N 1
ATOM 4316 C CA . MET B 1 265 ? -6.555 -7.562 -13.344 1 98.56 265 MET B CA 1
ATOM 4317 C C . MET B 1 265 ? -7.633 -6.918 -12.484 1 98.56 265 MET B C 1
ATOM 4319 O O . MET B 1 265 ? -7.664 -7.109 -11.273 1 98.56 265 MET B O 1
ATOM 4323 N N . LYS B 1 266 ? -8.461 -6.258 -13.109 1 98.25 266 LYS B N 1
ATOM 4324 C CA . LYS B 1 266 ? -9.648 -5.684 -12.484 1 98.25 266 LYS B CA 1
ATOM 4325 C C . LYS B 1 266 ? -10.898 -6.48 -12.844 1 98.25 266 LYS B C 1
ATOM 4327 O O . LYS B 1 266 ? -11.047 -6.926 -13.984 1 98.25 266 LYS B O 1
ATOM 4332 N N . ILE B 1 267 ? -11.758 -6.688 -11.867 1 97.62 267 ILE B N 1
ATOM 4333 C CA . ILE B 1 267 ? -13.07 -7.277 -12.125 1 97.62 267 ILE B CA 1
ATOM 4334 C C . ILE B 1 267 ? -14.164 -6.363 -11.586 1 97.62 267 ILE B C 1
ATOM 4336 O O . ILE B 1 267 ? -14.25 -6.141 -10.375 1 97.62 267 ILE B O 1
ATOM 4340 N N . THR B 1 268 ? -14.922 -5.859 -12.477 1 97.31 268 THR B N 1
ATOM 4341 C CA . THR B 1 268 ? -16 -4.945 -12.117 1 97.31 268 THR B CA 1
ATOM 4342 C C . THR B 1 268 ? -17.312 -5.383 -12.766 1 97.31 268 THR B C 1
ATOM 4344 O O . THR B 1 268 ? -17.312 -6.18 -13.703 1 97.31 268 THR B O 1
ATOM 4347 N N . CYS B 1 269 ? -18.422 -4.836 -12.156 1 96.56 269 CYS B N 1
ATOM 4348 C CA . CYS B 1 269 ? -19.719 -5.152 -12.734 1 96.56 269 CYS B CA 1
ATOM 4349 C C . CYS B 1 269 ? -19.875 -4.523 -14.117 1 96.56 269 CYS B C 1
ATOM 4351 O O . CYS B 1 269 ? -20.453 -5.121 -15.016 1 96.56 269 CYS B O 1
ATOM 4353 N N . SER B 1 270 ? -19.359 -3.389 -14.312 1 95.19 270 SER B N 1
ATOM 4354 C CA . SER B 1 270 ? -19.578 -2.621 -15.531 1 95.19 270 SER B CA 1
ATOM 4355 C C . SER B 1 270 ? -18.75 -3.164 -16.688 1 95.19 270 SER B C 1
ATOM 4357 O O . SER B 1 270 ? -19.172 -3.154 -17.828 1 95.19 270 SER B O 1
ATOM 4359 N N . LYS B 1 271 ? -17.531 -3.73 -16.453 1 96.31 271 LYS B N 1
ATOM 4360 C CA . LYS B 1 271 ? -16.625 -4.086 -17.547 1 96.31 271 LYS B CA 1
ATOM 4361 C C . LYS B 1 271 ? -16.219 -5.559 -17.469 1 96.31 271 LYS B C 1
ATOM 4363 O O . LYS B 1 271 ? -15.508 -6.059 -18.344 1 96.31 271 LYS B O 1
ATOM 4368 N N . GLY B 1 272 ? -16.703 -6.207 -16.453 1 97.12 272 GLY B N 1
ATOM 4369 C CA . GLY B 1 272 ? -16.219 -7.566 -16.266 1 97.12 272 GLY B CA 1
ATOM 4370 C C . GLY B 1 272 ? -14.727 -7.641 -16 1 97.12 272 GLY B C 1
ATOM 4371 O O . GLY B 1 272 ? -14.172 -6.816 -15.273 1 97.12 272 GLY B O 1
ATOM 4372 N N . ILE B 1 273 ? -14.102 -8.688 -16.531 1 97.88 273 ILE B N 1
ATOM 4373 C CA . ILE B 1 273 ? -12.672 -8.898 -16.359 1 97.88 273 ILE B CA 1
ATOM 4374 C C . ILE B 1 273 ? -11.898 -8.016 -17.328 1 97.88 273 ILE B C 1
ATOM 4376 O O . ILE B 1 273 ? -12.117 -8.07 -18.547 1 97.88 273 ILE B O 1
ATOM 4380 N N . HIS B 1 274 ? -11.062 -7.191 -16.844 1 97.88 274 HIS B N 1
ATOM 4381 C CA . HIS B 1 274 ? -10.203 -6.344 -17.656 1 97.88 274 HIS B CA 1
ATOM 4382 C C . HIS B 1 274 ? -8.891 -6.031 -16.938 1 97.88 274 HIS B C 1
ATOM 4384 O O . HIS B 1 274 ? -8.688 -6.461 -15.797 1 97.88 274 HIS B O 1
ATOM 4390 N N . PHE B 1 275 ? -7.957 -5.359 -17.688 1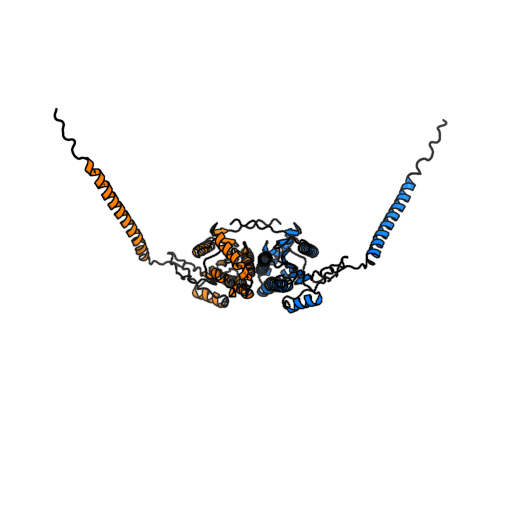 97.5 275 PHE B N 1
ATOM 4391 C CA . PHE B 1 275 ? -6.625 -5.152 -17.125 1 97.5 275 PHE B CA 1
ATOM 4392 C C . PHE B 1 275 ? -6.297 -3.668 -17.047 1 97.5 275 PHE B C 1
ATOM 4394 O O . PHE B 1 275 ? -6.664 -2.893 -17.922 1 97.5 275 PHE B O 1
ATOM 4401 N N . HIS B 1 276 ? -5.688 -3.307 -15.922 1 94.38 276 HIS B N 1
ATOM 4402 C CA . HIS B 1 276 ? -5.176 -1.945 -15.797 1 94.38 276 HIS B CA 1
ATOM 4403 C C . HIS B 1 276 ? -3.938 -1.741 -16.656 1 94.38 276 HIS B C 1
ATOM 4405 O O . HIS B 1 276 ? -3.029 -2.576 -16.656 1 94.38 276 HIS B O 1
ATOM 4411 N N . THR B 1 277 ? -3.914 -0.65 -17.344 1 88.25 277 THR B N 1
ATOM 4412 C CA . THR B 1 277 ? -2.752 -0.288 -18.156 1 88.25 277 THR B CA 1
ATOM 4413 C C . THR B 1 277 ? -2.084 0.97 -17.594 1 88.25 277 THR B C 1
ATOM 4415 O O . THR B 1 277 ? -2.752 1.977 -17.359 1 88.25 277 THR B O 1
ATOM 4418 N N . TYR B 1 278 ? -0.846 0.823 -17.25 1 81.25 278 TYR B N 1
ATOM 4419 C CA . TYR B 1 278 ? -0.088 1.979 -16.781 1 81.25 278 TYR B CA 1
ATOM 4420 C C . TYR B 1 278 ? 0.495 2.758 -17.953 1 81.25 278 TYR B C 1
ATOM 4422 O O . TYR B 1 278 ? 0.906 2.166 -18.953 1 81.25 278 TYR B O 1
ATOM 4430 N N . GLU B 1 279 ? 0.239 4.074 -17.859 1 68.44 279 GLU B N 1
ATOM 4431 C CA . GLU B 1 279 ? 0.865 4.898 -18.891 1 68.44 279 GLU B CA 1
ATOM 4432 C C . GLU B 1 279 ? 2.387 4.797 -18.844 1 68.44 279 GLU B C 1
ATOM 4434 O O . GLU B 1 279 ? 2.963 4.664 -17.75 1 68.44 279 GLU B O 1
ATOM 4439 N N . PRO B 1 280 ? 2.854 4.648 -20.125 1 59.09 280 PRO B N 1
ATOM 4440 C CA . PRO B 1 280 ? 4.316 4.645 -20.125 1 59.09 280 PRO B CA 1
ATOM 4441 C C . PRO B 1 280 ? 4.91 5.844 -19.391 1 59.09 280 PRO B C 1
ATOM 4443 O O . PRO B 1 280 ? 4.301 6.918 -19.359 1 59.09 280 PRO B O 1
ATOM 4446 N N . MET B 1 281 ? 5.785 5.68 -18.391 1 54.06 281 MET B N 1
ATOM 4447 C CA . MET B 1 281 ? 6.406 6.719 -17.578 1 54.06 281 MET B CA 1
ATOM 4448 C C . MET B 1 281 ? 6.891 7.875 -18.438 1 54.06 281 MET B C 1
ATOM 4450 O O . MET B 1 281 ? 7.535 7.66 -19.469 1 54.06 281 MET B O 1
ATOM 4454 N N . SER B 1 282 ? 6.07 8.82 -18.578 1 44.09 282 SER B N 1
ATOM 4455 C CA . SER B 1 282 ? 6.762 9.992 -19.125 1 44.09 282 SER B CA 1
ATOM 4456 C C . SER B 1 282 ? 7.789 10.531 -18.125 1 44.09 282 SER B C 1
ATOM 4458 O O . SER B 1 282 ? 7.445 10.883 -17 1 44.09 282 SER B O 1
ATOM 4460 N N . ALA B 1 283 ? 8.781 10.023 -18.203 1 37.06 283 ALA B N 1
ATOM 4461 C CA . ALA B 1 283 ? 9.789 10.68 -17.375 1 37.06 283 ALA B CA 1
ATOM 4462 C C . ALA B 1 283 ? 9.797 12.188 -17.609 1 37.06 283 ALA B C 1
ATOM 4464 O O . ALA B 1 283 ? 9.578 12.641 -18.75 1 37.06 283 ALA B O 1
#

Foldseek 3Di:
DPDDDPDDPPDPPVVVVVVVVVVVVVVVVVVVVVVVVCVVVCVCPDPDPQPQQPAQAAAEQDAFDDPPPQPQPCPDHNHRHGYDPHDPLVRLDLVVLVVSCVVRVAHAHYENHHAAFFQPPLVVRLSGLAVSLVSSVVSSLCGAFCVNPHQEHEYEYEAACCCVVPDLQGVSSNVSSVNSLVVQLVVLVVCVVVVRNYATEYEHEYAEPTVRNVCSCDCRRRPPSNVCVVVVVVVCVVFHYDYVVLVVVLVVCRRPPPVHHSWYWYATPVPGTDTDDDPDPPD/DCPDDPDDPPPPPVVVVVVVVVVVVVVVVVVVVVVVVVVVVVVDDDPDDQPQQPEQAAAELAAQPDCPPQPQPPPDHNHGHGYDPHDPLVRLDLVVLVVSCVVRVAHAHYENHHAAFFQPPLVVRLSGLAVSLVSSVVSSLCGAFCVNPHQEHEYEYEAACCCVVPDLQGVSSNVSSVNSLVVQLVVLVVCVVVVRNYATEYEHEYAEPTVRNVCSCDCRRRPPSNVCVVVVVVVCVVFHYDYVVLVVVLVVCRRPPPVHHSWYWYATPVPGTDTDDDPDPPD

InterPro domains:
  IPR002347 Short-chain dehydrogenase/reductase SDR [PF00106] (93-219)
  IPR002347 Short-chain dehydrogenase/reductase SDR [PR00080] (105-116)
  IPR002347 Short-chain dehydrogenase/reductase SDR [PR00080] (153-161)
  IPR002347 Short-chain dehydrogenase/reductase SDR [PR00080] (173-192)
  IPR002347 Short-chain dehydrogenase/reductase SDR [PR00081] (105-116)
  IPR002347 Short-chain dehydrogenase/reductase SDR [PR00081] (147-163)
  IPR002347 Short-chain dehydrogenase/reductase SDR [PR00081] (173-192)
  IPR002347 Short-chain dehydrogenase/reductase SDR [PR00081] (196-213)
  IPR020904 Short-chain dehydrogenase/reductase, conserved site [PS00061] (160-188)
  IPR036291 NAD(P)-binding domain superfamily [SSF51735] (94-275)